Protein AF-0000000074157252 (afdb_homodimer)

Nearest PDB structures (foldseek):
  7ypd-assembly1_B  TM=9.152E-01  e=6.958E-22  Rhodotorula toruloides
  7ypd-assembly1_A  TM=8.974E-01  e=1.531E-19  Rhodotorula toruloides
  3svt-assembly1_B  TM=8.282E-01  e=1.019E-15  Mycobacterium ulcerans Agy99
  4one-assembly1_D  TM=8.015E-01  e=7.950E-16  Brucella melitensis bv. 1 str. 16M
  7btm-assembly3_E  TM=8.062E-01  e=2.384E-13  Streptomyces lusitanus

Structure (mmCIF, N/CA/C/O backbone):
data_AF-0000000074157252-model_v1
#
loop_
_entity.id
_entity.type
_entity.pdbx_description
1 polymer 'Aflatoxin biosynthesis ketoreductase nor-1'
#
loop_
_atom_si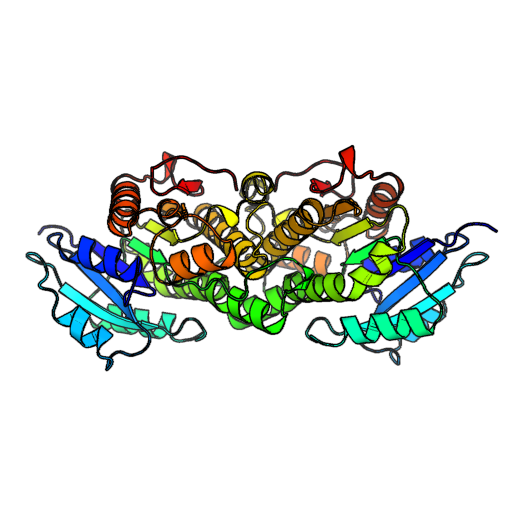te.group_PDB
_atom_site.id
_atom_site.type_symbol
_atom_site.label_atom_id
_atom_site.label_alt_id
_atom_site.label_comp_id
_atom_site.label_asym_id
_atom_site.label_entity_id
_atom_site.label_seq_id
_atom_site.pdbx_PDB_ins_code
_atom_site.Cartn_x
_atom_site.Cartn_y
_atom_site.Cartn_z
_atom_site.occupancy
_atom_site.B_iso_or_equiv
_atom_site.auth_seq_id
_atom_site.auth_comp_id
_atom_site.auth_asym_id
_atom_site.auth_atom_id
_atom_site.pdbx_PDB_model_num
ATOM 1 N N . MET A 1 1 ? 12.281 37.188 20.203 1 45.22 1 MET A N 1
ATOM 2 C CA . MET A 1 1 ? 11.133 37.156 19.297 1 45.22 1 MET A CA 1
ATOM 3 C C . MET A 1 1 ? 10.5 35.781 19.266 1 45.22 1 MET A C 1
ATOM 5 O O . MET A 1 1 ? 11.203 34.781 19.25 1 45.22 1 MET A O 1
ATOM 9 N N . SER A 1 2 ? 9.188 35.562 19.688 1 62.59 2 SER A N 1
ATOM 10 C CA . SER A 1 2 ? 8.602 34.219 19.891 1 62.59 2 SER A CA 1
ATOM 11 C C . SER A 1 2 ? 8.664 33.406 18.609 1 62.59 2 SER A C 1
ATOM 13 O O . SER A 1 2 ? 8.445 33.938 17.516 1 62.59 2 SER A O 1
ATOM 15 N N . SER A 1 3 ? 9.195 32.281 18.578 1 87.69 3 SER A N 1
ATOM 16 C CA . SER A 1 3 ? 9.422 31.422 17.422 1 87.69 3 SER A CA 1
ATOM 17 C C . SER A 1 3 ? 8.102 31.047 16.75 1 87.69 3 SER A C 1
ATOM 19 O O . SER A 1 3 ? 7.09 30.844 17.438 1 87.69 3 SER A O 1
ATOM 21 N N . THR A 1 4 ? 7.848 31.359 15.508 1 95.94 4 THR A N 1
ATOM 22 C CA . THR A 1 4 ? 6.664 31.062 14.703 1 95.94 4 THR A CA 1
ATOM 23 C C . THR A 1 4 ? 6.602 29.578 14.352 1 95.94 4 THR A C 1
ATOM 25 O O . THR A 1 4 ? 7.617 28.984 14 1 95.94 4 THR A O 1
ATOM 28 N N . THR A 1 5 ? 5.438 29.016 14.664 1 98.19 5 THR A N 1
ATOM 29 C CA . THR A 1 5 ? 5.184 27.641 14.258 1 98.19 5 THR A CA 1
ATOM 30 C C . THR A 1 5 ? 4.461 27.594 12.914 1 98.19 5 THR A C 1
ATOM 32 O O . THR A 1 5 ? 3.391 28.188 12.758 1 98.19 5 THR A O 1
ATOM 35 N N . ASN A 1 6 ? 5.062 26.984 11.883 1 98.75 6 ASN A N 1
ATOM 36 C CA . ASN A 1 6 ? 4.465 26.875 10.555 1 98.75 6 ASN A CA 1
ATOM 37 C C . ASN A 1 6 ? 3.867 25.484 10.328 1 98.75 6 ASN A C 1
ATOM 39 O O . ASN A 1 6 ? 4.574 24.469 10.414 1 98.75 6 ASN A O 1
ATOM 43 N N . VAL A 1 7 ? 2.537 25.422 10.023 1 98.88 7 VAL A N 1
ATOM 44 C CA . VAL A 1 7 ? 1.792 24.172 9.859 1 98.88 7 VAL A CA 1
ATOM 45 C C . VAL A 1 7 ? 1.174 24.109 8.469 1 98.88 7 VAL A C 1
ATOM 47 O O . VAL A 1 7 ? 0.438 25.016 8.07 1 98.88 7 VAL A O 1
ATOM 50 N N . LEU A 1 8 ? 1.526 23.078 7.699 1 98.94 8 LEU A N 1
ATOM 51 C CA . LEU A 1 8 ? 0.901 22.828 6.406 1 98.94 8 LEU A CA 1
ATOM 52 C C . LEU A 1 8 ? -0.115 21.703 6.504 1 98.94 8 LEU A C 1
ATOM 54 O O . LEU A 1 8 ? 0.205 20.609 6.996 1 98.94 8 LEU A O 1
ATOM 58 N N . ILE A 1 9 ? -1.329 21.953 6.078 1 98.94 9 ILE A N 1
ATOM 59 C CA . ILE A 1 9 ? -2.428 20.984 6.133 1 98.94 9 ILE A CA 1
ATOM 60 C C . ILE A 1 9 ? -3.021 20.797 4.738 1 98.94 9 ILE A C 1
ATOM 62 O O . ILE A 1 9 ? -3.508 21.766 4.133 1 98.94 9 ILE A O 1
ATOM 66 N N . THR A 1 10 ? -2.971 19.578 4.23 1 98.81 10 THR A N 1
ATOM 67 C CA . THR A 1 10 ? -3.623 19.359 2.945 1 98.81 10 THR A CA 1
ATOM 68 C C . THR A 1 10 ? -5.102 19.047 3.137 1 98.81 10 THR A C 1
ATOM 70 O O . THR A 1 10 ? -5.488 18.438 4.141 1 98.81 10 THR A O 1
ATOM 73 N N . GLY A 1 11 ? -5.895 19.391 2.109 1 98 11 GLY A N 1
ATOM 74 C CA . GLY A 1 11 ? -7.332 19.172 2.217 1 98 11 GLY A CA 1
ATOM 75 C C . GLY A 1 11 ? -7.973 19.984 3.324 1 98 11 GLY A C 1
ATOM 76 O O . GLY A 1 11 ? -8.711 19.438 4.152 1 98 11 GLY A O 1
ATOM 77 N N . ALA A 1 12 ? -7.723 21.25 3.391 1 98.25 12 ALA A N 1
ATOM 78 C CA . ALA A 1 12 ? -8.078 22.094 4.523 1 98.25 12 ALA A CA 1
ATOM 79 C C . ALA A 1 12 ? -9.508 22.625 4.387 1 98.25 12 ALA A C 1
ATOM 81 O O . ALA A 1 12 ? -10.023 23.281 5.289 1 98.25 12 ALA A O 1
ATOM 82 N N . GLY A 1 13 ? -10.188 22.312 3.336 1 97 13 GLY A N 1
ATOM 83 C CA . GLY A 1 13 ? -11.438 22.969 3.006 1 97 13 GLY A CA 1
ATOM 84 C C . GLY A 1 13 ? -12.633 22.391 3.738 1 97 13 GLY A C 1
ATOM 85 O O . GLY A 1 13 ? -13.695 23 3.793 1 97 13 GLY A O 1
ATOM 86 N N . ARG A 1 14 ? -12.516 21.203 4.305 1 95.25 14 ARG A N 1
ATOM 87 C CA . ARG A 1 14 ? -13.641 20.562 4.969 1 95.25 14 ARG A CA 1
ATOM 88 C C . ARG A 1 14 ? -13.164 19.516 5.969 1 95.25 14 ARG A C 1
ATOM 90 O O . ARG A 1 14 ? -11.961 19.25 6.062 1 95.25 14 ARG A O 1
ATOM 97 N N . GLY A 1 15 ? -14.109 19.078 6.766 1 96.69 15 GLY A N 1
ATOM 98 C CA . GLY A 1 15 ? -13.852 17.938 7.629 1 96.69 15 GLY A CA 1
ATOM 99 C C . GLY A 1 15 ? -12.711 18.156 8.602 1 96.69 15 GLY A C 1
ATOM 100 O O . GLY A 1 15 ? -12.648 19.203 9.266 1 96.69 15 GLY A O 1
ATOM 101 N N . LEU A 1 16 ? -11.891 17.109 8.711 1 98.5 16 LEU A N 1
ATOM 102 C CA . LEU A 1 16 ? -10.766 17.156 9.641 1 98.5 16 LEU A CA 1
ATOM 103 C C . LEU A 1 16 ? -9.789 18.266 9.266 1 98.5 16 LEU A C 1
ATOM 105 O O . LEU A 1 16 ? -9.281 18.969 10.133 1 98.5 16 LEU A O 1
ATOM 109 N N . GLY A 1 17 ? -9.547 18.438 7.941 1 98.69 17 GLY A N 1
ATOM 110 C CA . GLY A 1 17 ? -8.633 19.469 7.484 1 98.69 17 GLY A CA 1
ATOM 111 C C . GLY A 1 17 ? -9.016 20.859 7.953 1 98.69 17 GLY A C 1
ATOM 112 O O . GLY A 1 17 ? -8.172 21.609 8.438 1 98.69 17 GLY A O 1
ATOM 113 N N . ARG A 1 18 ? -10.266 21.156 7.773 1 98.31 18 ARG A N 1
ATOM 114 C CA . ARG A 1 18 ? -10.766 22.438 8.242 1 98.31 18 ARG A CA 1
ATOM 115 C C . ARG A 1 18 ? -10.641 22.562 9.758 1 98.31 18 ARG A C 1
ATOM 117 O O . ARG A 1 18 ? -10.32 23.625 10.281 1 98.31 18 ARG A O 1
ATOM 124 N N . GLY A 1 19 ? -10.961 21.453 10.445 1 98.69 19 GLY A N 1
ATOM 125 C CA . GLY A 1 19 ? -10.805 21.422 11.891 1 98.69 19 GLY A CA 1
ATOM 126 C C . GLY A 1 19 ? -9.391 21.703 12.352 1 98.69 19 GLY A C 1
ATOM 127 O O . GLY A 1 19 ? -9.164 22.484 13.266 1 98.69 19 GLY A O 1
ATOM 128 N N . PHE A 1 20 ? -8.383 21.047 11.719 1 98.88 20 PHE A N 1
ATOM 129 C CA . PHE A 1 20 ? -6.984 21.297 12.039 1 98.88 20 PHE A CA 1
ATOM 130 C C . PHE A 1 20 ? -6.613 22.75 11.773 1 98.88 20 PHE A C 1
ATOM 132 O O . PHE A 1 20 ? -5.996 23.406 12.617 1 98.88 20 PHE A O 1
ATOM 139 N N . LEU A 1 21 ? -7.031 23.219 10.578 1 98.88 21 LEU A N 1
ATOM 140 C CA . LEU A 1 21 ? -6.707 24.594 10.188 1 98.88 21 LEU A CA 1
ATOM 141 C C . LEU A 1 21 ? -7.23 25.578 11.211 1 98.88 21 LEU A C 1
ATOM 143 O O . LEU A 1 21 ? -6.48 26.438 11.695 1 98.88 21 LEU A O 1
ATOM 147 N N . THR A 1 22 ? -8.492 25.453 11.602 1 98.69 22 THR A N 1
ATOM 148 C CA . THR A 1 22 ? -9.125 26.359 12.547 1 98.69 22 THR A CA 1
ATOM 149 C C . THR A 1 22 ? -8.438 26.297 13.906 1 98.69 22 THR A C 1
ATOM 151 O O . THR A 1 22 ? -8.227 27.312 14.555 1 98.69 22 THR A O 1
ATOM 154 N N . THR A 1 23 ? -8.117 25.094 14.32 1 98.81 23 THR A N 1
ATOM 155 C CA . THR A 1 23 ? -7.48 24.891 15.617 1 98.81 23 THR A CA 1
ATOM 156 C C . THR A 1 23 ? -6.121 25.578 15.672 1 98.81 23 THR A C 1
ATOM 158 O O . THR A 1 23 ? -5.828 26.312 16.609 1 98.81 23 THR A O 1
ATOM 161 N N . PHE A 1 24 ? -5.297 25.422 14.68 1 98.81 24 PHE A N 1
ATOM 162 C CA . PHE A 1 24 ? -3.955 26 14.688 1 98.81 24 PHE A CA 1
ATOM 163 C C . PHE A 1 24 ? -4.008 27.5 14.469 1 98.81 24 PHE A C 1
ATOM 165 O O . PHE A 1 24 ? -3.178 28.25 15 1 98.81 24 PHE A O 1
ATOM 172 N N . LEU A 1 25 ? -4.988 28 13.695 1 98.69 25 LEU A N 1
ATOM 173 C CA . LEU A 1 25 ? -5.133 29.438 13.469 1 98.69 25 LEU A CA 1
ATOM 174 C C . LEU A 1 25 ? -5.5 30.156 14.766 1 98.69 25 LEU A C 1
ATOM 176 O O . LEU A 1 25 ? -5.262 31.359 14.898 1 98.69 25 LEU A O 1
ATOM 180 N N . ALA A 1 26 ? -6.098 29.422 15.648 1 98.69 26 ALA A N 1
ATOM 181 C CA . ALA A 1 26 ? -6.523 29.984 16.922 1 98.69 26 ALA A CA 1
ATOM 182 C C . ALA A 1 26 ? -5.359 30.047 17.906 1 98.69 26 ALA A C 1
ATOM 184 O O . ALA A 1 26 ? -5.496 30.594 19.016 1 98.69 26 ALA A O 1
ATOM 185 N N . ARG A 1 27 ? -4.203 29.594 17.578 1 98.38 27 ARG A N 1
ATOM 186 C CA . ARG A 1 27 ? -2.996 29.656 18.406 1 98.38 27 ARG A CA 1
ATOM 187 C C . ARG A 1 27 ? -2.133 30.844 18.016 1 98.38 27 ARG A C 1
ATOM 189 O O . ARG A 1 27 ? -2.016 31.172 16.828 1 98.38 27 ARG A O 1
ATOM 196 N N . PRO A 1 28 ? -1.501 31.516 18.969 1 98.38 28 PRO A N 1
ATOM 197 C CA . PRO A 1 28 ? -0.658 32.656 18.625 1 98.38 28 PRO A CA 1
ATOM 198 C C . PRO A 1 28 ? 0.627 32.25 17.906 1 98.38 28 PRO A C 1
ATOM 200 O O . PRO A 1 28 ? 1.129 31.156 18.109 1 98.38 28 PRO A O 1
ATOM 203 N N . ASN A 1 29 ? 1.104 33.062 17.047 1 98.12 29 ASN A N 1
ATOM 204 C CA . ASN A 1 29 ? 2.395 32.938 16.375 1 98.12 29 ASN A CA 1
ATOM 205 C C . ASN A 1 29 ? 2.469 31.672 15.539 1 98.12 29 ASN A C 1
ATOM 207 O O . ASN A 1 29 ? 3.438 30.906 15.641 1 98.12 29 ASN A O 1
ATOM 211 N N . HIS A 1 30 ? 1.359 31.484 14.789 1 98.69 30 HIS A N 1
ATOM 212 C CA . HIS A 1 30 ? 1.305 30.391 13.828 1 98.69 30 HIS A CA 1
ATOM 213 C C . HIS A 1 30 ? 1.091 30.906 12.406 1 98.69 30 HIS A C 1
ATOM 215 O O . HIS A 1 30 ? 0.305 31.828 12.195 1 98.69 30 HIS A O 1
ATOM 221 N N . ILE A 1 31 ? 1.882 30.359 11.477 1 98.75 31 ILE A N 1
ATOM 222 C CA . ILE A 1 31 ? 1.486 30.438 10.07 1 98.75 31 ILE A CA 1
ATOM 223 C C . ILE A 1 31 ? 0.831 29.125 9.656 1 98.75 31 ILE A C 1
ATOM 225 O O . ILE A 1 31 ? 1.479 28.078 9.648 1 98.75 31 ILE A O 1
ATOM 229 N N . VAL A 1 32 ? -0.466 29.219 9.352 1 98.88 32 VAL A N 1
ATOM 230 C CA . VAL A 1 32 ? -1.224 28.031 8.969 1 98.88 32 VAL A CA 1
ATOM 231 C C . VAL A 1 32 ? -1.44 28.016 7.457 1 98.88 32 VAL A C 1
ATOM 233 O O . VAL A 1 32 ? -2.061 28.938 6.906 1 98.88 32 VAL A O 1
ATOM 236 N N . ILE A 1 33 ? -0.86 27.047 6.844 1 98.94 33 ILE A N 1
ATOM 237 C CA . ILE A 1 33 ? -0.963 26.875 5.398 1 98.94 33 ILE A CA 1
ATOM 238 C C . ILE A 1 33 ? -1.967 25.781 5.07 1 98.94 33 ILE A C 1
ATOM 240 O O . ILE A 1 33 ? -1.782 24.625 5.465 1 98.94 33 ILE A O 1
ATOM 244 N N . GLY A 1 34 ? -3.049 26.141 4.422 1 98.81 34 GLY A N 1
ATOM 245 C CA . GLY A 1 34 ? -4.051 25.172 3.996 1 98.81 34 GLY A CA 1
ATOM 246 C C . GLY A 1 34 ? -4.105 25 2.49 1 98.81 34 GLY A C 1
ATOM 247 O O . GLY A 1 34 ? -4.145 25.969 1.746 1 98.81 34 GLY A O 1
ATOM 248 N N . SER A 1 35 ? -4.051 23.766 2.084 1 98.62 35 SER A N 1
ATOM 249 C CA . SER A 1 35 ? -4.246 23.547 0.656 1 98.62 35 SER A CA 1
ATOM 250 C C . SER A 1 35 ? -5.711 23.266 0.335 1 98.62 35 SER A C 1
ATOM 252 O O . SER A 1 35 ? -6.406 22.609 1.109 1 98.62 35 SER A O 1
ATOM 254 N N . ILE A 1 36 ? -6.172 23.797 -0.711 1 97.12 36 ILE A N 1
ATOM 255 C CA . ILE A 1 36 ? -7.496 23.531 -1.27 1 97.12 36 ILE A CA 1
ATOM 256 C C . ILE A 1 36 ? -7.398 23.406 -2.789 1 97.12 36 ILE A C 1
ATOM 258 O O . ILE A 1 36 ? -6.367 23.734 -3.379 1 97.12 36 ILE A O 1
ATOM 262 N N . ARG A 1 37 ? -8.398 22.953 -3.502 1 94.5 37 ARG A N 1
ATOM 263 C CA . ARG A 1 37 ? -8.367 22.672 -4.934 1 94.5 37 ARG A CA 1
ATOM 264 C C . ARG A 1 37 ? -8.562 23.938 -5.75 1 94.5 37 ARG A C 1
ATOM 266 O O . ARG A 1 37 ? -8.047 24.062 -6.867 1 94.5 37 ARG A O 1
ATOM 273 N N . ASP A 1 38 ? -9.312 24.812 -5.152 1 95.88 38 ASP A N 1
ATOM 274 C CA . ASP A 1 38 ? -9.688 26.031 -5.875 1 95.88 38 ASP A CA 1
ATOM 275 C C . ASP A 1 38 ? -9.625 27.25 -4.965 1 95.88 38 ASP A C 1
ATOM 277 O O . ASP A 1 38 ? -10.492 27.453 -4.109 1 95.88 38 ASP A O 1
ATOM 281 N N . LEU A 1 39 ? -8.711 28.141 -5.227 1 97 39 LEU A N 1
ATOM 282 C CA . LEU A 1 39 ? -8.438 29.281 -4.371 1 97 39 LEU A CA 1
ATOM 283 C C . LEU A 1 39 ? -9.516 30.359 -4.535 1 97 39 LEU A C 1
ATOM 285 O O . LEU A 1 39 ? -9.609 31.281 -3.725 1 97 39 LEU A O 1
ATOM 289 N N . ASP A 1 40 ? -10.312 30.219 -5.582 1 97.12 40 ASP A N 1
ATOM 290 C CA . ASP A 1 40 ? -11.359 31.203 -5.832 1 97.12 40 ASP A CA 1
ATOM 291 C C . ASP A 1 40 ? -12.727 30.688 -5.387 1 97.12 40 ASP A C 1
ATOM 293 O O . ASP A 1 40 ? -13.75 31.328 -5.652 1 97.12 40 ASP A O 1
ATOM 297 N N . SER A 1 41 ? -12.75 29.609 -4.73 1 97.31 41 SER A N 1
ATOM 298 C CA . SER A 1 41 ? -13.992 28.969 -4.312 1 97.31 41 SER A CA 1
ATOM 299 C C . SER A 1 41 ? -14.594 29.672 -3.1 1 97.31 41 SER A C 1
ATOM 301 O O . SER A 1 41 ? -13.922 30.469 -2.438 1 97.31 41 SER A O 1
ATOM 303 N N . THR A 1 42 ? -15.867 29.344 -2.83 1 97.75 42 THR A N 1
ATOM 304 C CA . THR A 1 42 ? -16.531 29.812 -1.618 1 97.75 42 THR A CA 1
ATOM 305 C C . THR A 1 42 ? -15.836 29.266 -0.374 1 97.75 42 THR A C 1
ATOM 307 O O . THR A 1 42 ? -15.742 29.953 0.642 1 97.75 42 THR A O 1
ATOM 310 N N . THR A 1 43 ? -15.359 28.078 -0.493 1 97.44 43 THR A N 1
ATOM 311 C CA . THR A 1 43 ? -14.609 27.469 0.603 1 97.44 43 THR A CA 1
ATOM 312 C C . THR A 1 43 ? -13.383 28.312 0.948 1 97.44 43 THR A C 1
ATOM 314 O O . THR A 1 43 ? -13.086 28.531 2.123 1 97.44 43 THR A O 1
ATOM 317 N N . ALA A 1 44 ? -12.664 28.688 -0.086 1 97.94 44 ALA A N 1
ATOM 318 C CA . ALA A 1 44 ? -11.492 29.531 0.133 1 97.94 44 ALA A CA 1
ATOM 319 C C . ALA A 1 44 ? -11.867 30.828 0.83 1 97.94 44 ALA A C 1
ATOM 321 O O . ALA A 1 44 ? -11.18 31.266 1.757 1 97.94 44 ALA A O 1
ATOM 322 N N . GLN A 1 45 ? -12.922 31.438 0.409 1 98 45 GLN A N 1
ATOM 323 C CA . GLN A 1 45 ? -13.391 32.688 1.009 1 98 45 GLN A CA 1
ATOM 324 C C . GLN A 1 45 ? -13.766 32.469 2.475 1 98 45 GLN A C 1
ATOM 326 O O . GLN A 1 45 ? -13.43 33.281 3.326 1 98 45 GLN A O 1
ATOM 331 N N . ASP A 1 46 ? -14.453 31.391 2.723 1 98.06 46 ASP A N 1
ATOM 332 C CA . ASP A 1 46 ? -14.852 31.062 4.086 1 98.06 46 ASP A CA 1
ATOM 333 C C . ASP A 1 46 ? -13.633 30.906 4.988 1 98.06 46 ASP A C 1
ATOM 335 O O . ASP A 1 46 ? -13.641 31.328 6.145 1 98.06 46 ASP A O 1
ATOM 339 N N . LEU A 1 47 ? -12.648 30.266 4.496 1 98.5 47 LEU A N 1
ATOM 340 C CA . LEU A 1 47 ? -11.438 30.062 5.281 1 98.5 47 LEU A CA 1
ATOM 341 C C . LEU A 1 47 ? -10.742 31.391 5.555 1 98.5 47 LEU A C 1
ATOM 343 O O . LEU A 1 47 ? -10.266 31.641 6.664 1 98.5 47 LEU A O 1
ATOM 347 N N . ARG A 1 48 ? -10.68 32.25 4.586 1 98.06 48 ARG A N 1
ATOM 348 C CA . ARG A 1 48 ? -10.016 33.531 4.723 1 98.06 48 ARG A CA 1
ATOM 349 C C . ARG A 1 48 ? -10.758 34.438 5.719 1 98.06 48 ARG A C 1
ATOM 351 O O . ARG A 1 48 ? -10.195 35.406 6.234 1 98.06 48 ARG A O 1
ATOM 358 N N . ALA A 1 49 ? -11.969 34.125 5.934 1 98.12 49 ALA A N 1
ATOM 359 C CA . ALA A 1 49 ? -12.797 34.906 6.828 1 98.12 49 ALA A CA 1
ATOM 360 C C . ALA A 1 49 ? -12.531 34.562 8.289 1 98.12 49 ALA A C 1
ATOM 362 O O . ALA A 1 49 ? -12.953 35.281 9.195 1 98.12 49 ALA A O 1
ATOM 363 N N . ILE A 1 50 ? -11.859 33.469 8.547 1 98 50 ILE A N 1
ATOM 364 C CA . ILE A 1 50 ? -11.523 33.062 9.914 1 98 50 ILE A CA 1
ATOM 365 C C . ILE A 1 50 ? -10.508 34.031 10.5 1 98 50 ILE A C 1
ATOM 367 O O . ILE A 1 50 ? -9.484 34.312 9.875 1 98 50 ILE A O 1
ATOM 371 N N . THR A 1 51 ? -10.719 34.625 11.688 1 97.94 51 THR A N 1
ATOM 372 C CA . THR A 1 51 ? -9.805 35.562 12.336 1 97.94 51 THR A CA 1
ATOM 373 C C . THR A 1 51 ? -8.68 34.812 13.047 1 97.94 51 THR A C 1
ATOM 375 O O . THR A 1 51 ? -8.93 34.031 13.977 1 97.94 51 THR A O 1
ATOM 378 N N . PRO A 1 52 ? -7.52 35 12.641 1 98.38 52 PRO A N 1
ATOM 379 C CA . PRO A 1 52 ? -6.395 34.344 13.305 1 98.38 52 PRO A CA 1
ATOM 380 C C . PRO A 1 52 ? -6.086 34.938 14.68 1 98.38 52 PRO A C 1
ATOM 382 O O . PRO A 1 52 ? -6.449 36.062 14.961 1 98.38 52 PRO A O 1
ATOM 385 N N . ALA A 1 53 ? -5.449 34.156 15.539 1 98.5 53 ALA A N 1
ATOM 386 C CA . ALA A 1 53 ? -4.938 34.656 16.812 1 98.5 53 ALA A CA 1
ATOM 387 C C . ALA A 1 53 ? -3.787 35.625 16.594 1 98.5 53 ALA A C 1
ATOM 389 O O . ALA A 1 53 ? -3.32 35.812 15.477 1 98.5 53 ALA A O 1
ATOM 390 N N . SER A 1 54 ? -3.33 36.219 17.688 1 98 54 SER A N 1
ATOM 391 C CA . SER A 1 54 ? -2.273 37.219 17.625 1 98 54 SER A CA 1
ATOM 392 C C . SER A 1 54 ? -1 36.656 17.016 1 98 54 SER A C 1
ATOM 394 O O . SER A 1 54 ? -0.538 35.594 17.422 1 98 54 SER A O 1
ATOM 396 N N . GLY A 1 55 ? -0.491 37.312 16.016 1 97.56 55 GLY A N 1
ATOM 397 C CA . GLY A 1 55 ? 0.765 36.906 15.398 1 97.56 55 GLY A CA 1
ATOM 398 C C . GLY A 1 55 ? 0.608 35.75 14.398 1 97.56 55 GLY A C 1
ATOM 399 O O . GLY A 1 55 ? 1.59 35.312 13.805 1 97.56 55 GLY A O 1
ATOM 400 N N . SER A 1 56 ? -0.695 35.375 14.25 1 98.44 56 SER A N 1
ATOM 401 C CA . SER A 1 56 ? -0.935 34.25 13.344 1 98.44 56 SER A CA 1
ATOM 402 C C . SER A 1 56 ? -1.528 34.719 12.023 1 98.44 56 SER A C 1
ATOM 404 O O . SER A 1 56 ? -2.078 35.812 11.945 1 98.44 56 SER A O 1
ATOM 406 N N . ARG A 1 57 ? -1.361 33.875 10.961 1 97.94 57 ARG A N 1
ATOM 407 C CA . ARG A 1 57 ? -1.979 34.219 9.68 1 97.94 57 ARG A CA 1
ATOM 408 C C . ARG A 1 57 ? -2.232 32.938 8.859 1 97.94 57 ARG A C 1
ATOM 410 O O . ARG A 1 57 ? -1.636 31.906 9.125 1 97.94 57 ARG A O 1
ATOM 417 N N . LEU A 1 58 ? -3.092 33.125 7.902 1 98.75 58 LEU A N 1
ATOM 418 C CA . LEU A 1 58 ? -3.496 32.062 7 1 98.75 58 LEU A CA 1
ATOM 419 C C . LEU A 1 58 ? -2.881 32.25 5.617 1 98.75 58 LEU A C 1
ATOM 421 O O . LEU A 1 58 ? -2.871 33.375 5.086 1 98.75 58 LEU A O 1
ATOM 425 N N . ILE A 1 59 ? -2.256 31.234 5.09 1 98.75 59 ILE A N 1
ATOM 426 C CA . ILE A 1 59 ? -1.869 31.156 3.686 1 98.75 59 ILE A CA 1
ATOM 427 C C . ILE A 1 59 ? -2.615 30.016 3.01 1 98.75 59 ILE A C 1
ATOM 429 O O . ILE A 1 59 ? -2.613 28.875 3.506 1 98.75 59 ILE A O 1
ATOM 433 N N . LEU A 1 60 ? -3.328 30.297 1.938 1 98.69 60 LEU A N 1
ATOM 434 C CA . LEU A 1 60 ? -3.961 29.234 1.159 1 98.69 60 LEU A CA 1
ATOM 435 C C . LEU A 1 60 ? -3.164 28.953 -0.106 1 98.69 60 LEU A C 1
ATOM 437 O O . LEU A 1 60 ? -2.697 29.875 -0.779 1 98.69 60 LEU A O 1
ATOM 441 N N . VAL A 1 61 ? -2.939 27.703 -0.376 1 98.69 61 VAL A N 1
ATOM 442 C CA . VAL A 1 61 ? -2.248 27.281 -1.588 1 98.69 61 VAL A CA 1
ATOM 443 C C . VAL A 1 61 ? -3.094 26.25 -2.328 1 98.69 61 VAL A C 1
ATOM 445 O O . VAL A 1 61 ? -3.982 25.625 -1.741 1 98.69 61 VAL A O 1
ATOM 448 N N . LYS A 1 62 ? -2.793 26.109 -3.58 1 98.38 62 LYS A N 1
ATOM 449 C CA . LYS A 1 62 ? -3.51 25.141 -4.398 1 98.38 62 LYS A CA 1
ATOM 450 C C . LYS A 1 62 ? -2.723 23.844 -4.52 1 98.38 62 LYS A C 1
ATOM 452 O O . LYS A 1 62 ? -1.579 23.844 -4.98 1 98.38 62 LYS A O 1
ATOM 457 N N . ILE A 1 63 ? -3.334 22.75 -4.094 1 97.94 63 ILE A N 1
ATOM 458 C CA . ILE A 1 63 ? -2.816 21.406 -4.352 1 97.94 63 ILE A CA 1
ATOM 459 C C . ILE A 1 63 ? -3.957 20.484 -4.781 1 97.94 63 ILE A C 1
ATOM 461 O O . ILE A 1 63 ? -4.883 20.234 -4.008 1 97.94 63 ILE A O 1
ATOM 465 N N . GLU A 1 64 ? -3.881 20.094 -5.992 1 96.5 64 GLU A N 1
ATOM 466 C CA . GLU A 1 64 ? -4.699 18.984 -6.465 1 96.5 64 GLU A CA 1
ATOM 467 C C . GLU A 1 64 ? -3.977 17.656 -6.293 1 96.5 64 GLU A C 1
ATOM 469 O O . GLU A 1 64 ? -2.871 17.469 -6.809 1 96.5 64 GLU A O 1
ATOM 474 N N . ALA A 1 65 ? -4.586 16.75 -5.582 1 93.44 65 ALA A N 1
ATOM 475 C CA . ALA A 1 65 ? -3.926 15.523 -5.156 1 93.44 65 ALA A CA 1
ATOM 476 C C . ALA A 1 65 ? -3.398 14.734 -6.352 1 93.44 65 ALA A C 1
ATOM 478 O O . ALA A 1 65 ? -2.393 14.031 -6.246 1 93.44 65 ALA A O 1
ATOM 479 N N . THR A 1 66 ? -4.031 14.844 -7.512 1 93.44 66 THR A N 1
ATOM 480 C CA . THR A 1 66 ? -3.645 14.055 -8.672 1 93.44 66 THR A CA 1
ATOM 481 C C . THR A 1 66 ? -2.547 14.766 -9.469 1 93.44 66 THR A C 1
ATOM 483 O O . THR A 1 66 ? -2.047 14.227 -10.461 1 93.44 66 THR A O 1
ATOM 486 N N . SER A 1 67 ? -2.223 15.945 -9.016 1 94.56 67 SER A N 1
ATOM 487 C CA . SER A 1 67 ? -1.183 16.703 -9.703 1 94.56 67 SER A CA 1
ATOM 488 C C . SER A 1 67 ? 0.205 16.328 -9.195 1 94.56 67 SER A C 1
ATOM 490 O O . SER A 1 67 ? 0.461 16.359 -7.988 1 94.56 67 SER A O 1
ATOM 492 N N . THR A 1 68 ? 1.103 16.062 -10.117 1 89.25 68 THR A N 1
ATOM 493 C CA . THR A 1 68 ? 2.465 15.711 -9.727 1 89.25 68 THR A CA 1
ATOM 494 C C . THR A 1 68 ? 3.312 16.969 -9.547 1 89.25 68 THR A C 1
ATOM 496 O O . THR A 1 68 ? 4.41 16.906 -8.984 1 89.25 68 THR A O 1
ATOM 499 N N . THR A 1 69 ? 2.803 18.125 -9.859 1 93.62 69 THR A N 1
ATOM 500 C CA . THR A 1 69 ? 3.611 19.328 -9.82 1 93.62 69 THR A CA 1
ATOM 501 C C . THR A 1 69 ? 3.1 20.297 -8.75 1 93.62 69 THR A C 1
ATOM 503 O O . THR A 1 69 ? 3.855 21.125 -8.242 1 93.62 69 THR A O 1
ATOM 506 N N . ASP A 1 70 ? 1.843 20.125 -8.336 1 97.5 70 ASP A N 1
ATOM 507 C CA . ASP A 1 70 ? 1.222 21.078 -7.434 1 97.5 70 ASP A CA 1
ATOM 508 C C . ASP A 1 70 ? 1.994 21.172 -6.117 1 97.5 70 ASP A C 1
ATOM 510 O O . ASP A 1 70 ? 2.182 22.266 -5.578 1 97.5 70 ASP A O 1
ATOM 514 N N . PRO A 1 71 ? 2.48 20.078 -5.574 1 97.19 71 PRO A N 1
ATOM 515 C CA . PRO A 1 71 ? 3.18 20.172 -4.293 1 97.19 71 PRO A CA 1
ATOM 516 C C . PRO A 1 71 ? 4.422 21.062 -4.363 1 97.19 71 PRO A C 1
ATOM 518 O O . PRO A 1 71 ? 4.617 21.938 -3.51 1 97.19 71 PRO A O 1
ATOM 521 N N . ALA A 1 72 ? 5.18 20.891 -5.371 1 96.5 72 ALA A N 1
ATOM 522 C CA . ALA A 1 72 ? 6.375 21.703 -5.531 1 96.5 72 ALA A CA 1
ATOM 523 C C . ALA A 1 72 ? 6.008 23.172 -5.746 1 96.5 72 ALA A C 1
ATOM 525 O O . ALA A 1 72 ? 6.645 24.062 -5.188 1 96.5 72 ALA A O 1
ATOM 526 N N . ASP A 1 73 ? 4.996 23.422 -6.555 1 97.94 73 ASP A N 1
ATOM 527 C CA . ASP A 1 73 ? 4.531 24.781 -6.793 1 97.94 73 ASP A CA 1
ATOM 528 C C . ASP A 1 73 ? 4.035 25.422 -5.5 1 97.94 73 ASP A C 1
ATOM 530 O O . ASP A 1 73 ? 4.316 26.594 -5.238 1 97.94 73 ASP A O 1
ATOM 534 N N . ALA A 1 74 ? 3.295 24.625 -4.73 1 98.38 74 ALA A N 1
ATOM 535 C CA . ALA A 1 74 ? 2.777 25.125 -3.461 1 98.38 74 ALA A CA 1
ATOM 536 C C . ALA A 1 74 ? 3.914 25.516 -2.52 1 98.38 74 ALA A C 1
ATOM 538 O O . ALA A 1 74 ? 3.859 26.562 -1.863 1 98.38 74 ALA A O 1
ATOM 539 N N . ILE A 1 75 ? 4.973 24.703 -2.482 1 98.06 75 ILE A N 1
ATOM 540 C CA . ILE A 1 75 ? 6.109 24.969 -1.604 1 98.06 75 ILE A CA 1
ATOM 541 C C . ILE A 1 75 ? 6.82 26.234 -2.055 1 98.06 75 ILE A C 1
ATOM 543 O O . ILE A 1 75 ? 7.207 27.062 -1.227 1 98.06 75 ILE A O 1
ATOM 547 N N . ARG A 1 76 ? 6.922 26.469 -3.291 1 97.56 76 ARG A N 1
ATOM 548 C CA . ARG A 1 76 ? 7.523 27.703 -3.801 1 97.56 76 ARG A CA 1
ATOM 549 C C . ARG A 1 76 ? 6.707 28.922 -3.391 1 97.56 76 ARG A C 1
ATOM 551 O O . ARG A 1 76 ? 7.266 29.953 -3.002 1 97.56 76 ARG A O 1
ATOM 558 N N . GLN A 1 77 ? 5.426 28.734 -3.539 1 97.94 77 GLN A N 1
ATOM 559 C CA . GLN A 1 77 ? 4.535 29.828 -3.137 1 97.94 77 GLN A CA 1
ATOM 560 C C . GLN A 1 77 ? 4.676 30.125 -1.647 1 97.94 77 GLN A C 1
ATOM 562 O O . GLN A 1 77 ? 4.715 31.281 -1.246 1 97.94 77 GLN A O 1
ATOM 567 N N . ILE A 1 78 ? 4.707 29.094 -0.828 1 98 78 ILE A N 1
ATOM 568 C CA . ILE A 1 78 ? 4.863 29.203 0.618 1 98 78 ILE A CA 1
ATOM 569 C C . ILE A 1 78 ? 6.16 29.953 0.938 1 98 78 ILE A C 1
ATOM 571 O O . ILE A 1 78 ? 6.176 30.844 1.78 1 98 78 ILE A O 1
ATOM 575 N N . GLU A 1 79 ? 7.199 29.594 0.232 1 97.94 79 GLU A N 1
ATOM 576 C CA . GLU A 1 79 ? 8.484 30.25 0.422 1 97.94 79 GLU A CA 1
ATOM 577 C C . GLU A 1 79 ? 8.414 31.719 0.004 1 97.94 79 GLU A C 1
ATOM 579 O O . GLU A 1 79 ? 8.969 32.594 0.677 1 97.94 79 GLU A O 1
ATOM 584 N N . ALA A 1 80 ? 7.742 31.969 -1.079 1 97.88 80 ALA A N 1
ATOM 585 C CA . ALA A 1 80 ? 7.605 33.344 -1.58 1 97.88 80 ALA A CA 1
ATOM 586 C C . ALA A 1 80 ? 6.84 34.219 -0.59 1 97.88 80 ALA A C 1
ATOM 588 O O . ALA A 1 80 ? 7.027 35.438 -0.554 1 97.88 80 ALA A O 1
ATOM 589 N N . GLU A 1 81 ? 6.039 33.562 0.206 1 97.5 81 GLU A N 1
ATOM 590 C CA . GLU A 1 81 ? 5.254 34.281 1.208 1 97.5 81 GLU A CA 1
ATOM 591 C C . GLU A 1 81 ? 6.047 34.469 2.496 1 97.5 81 GLU A C 1
ATOM 593 O O . GLU A 1 81 ? 5.504 34.938 3.5 1 97.5 81 GLU A O 1
ATOM 598 N N . GLY A 1 82 ? 7.289 34.031 2.506 1 96.81 82 GLY A N 1
ATOM 599 C CA . GLY A 1 82 ? 8.188 34.344 3.607 1 96.81 82 GLY A CA 1
ATOM 600 C C . GLY A 1 82 ? 8.312 33.188 4.605 1 96.81 82 GLY A C 1
ATOM 601 O O . GLY A 1 82 ? 8.891 33.375 5.68 1 96.81 82 GLY A O 1
ATOM 602 N N . VAL A 1 83 ? 7.691 32.094 4.305 1 97.69 83 VAL A N 1
ATOM 603 C CA . VAL A 1 83 ? 7.809 30.938 5.176 1 97.69 83 VAL A CA 1
ATOM 604 C C . VAL A 1 83 ? 9.141 30.234 4.918 1 97.69 83 VAL A C 1
ATOM 606 O O . VAL A 1 83 ? 9.414 29.812 3.791 1 97.69 83 VAL A O 1
ATOM 609 N N . SER A 1 84 ? 9.961 30.031 5.895 1 96.12 84 SER A N 1
ATOM 610 C CA . SER A 1 84 ? 11.312 29.531 5.684 1 96.12 84 SER A CA 1
ATOM 611 C C . SER A 1 84 ? 11.477 28.125 6.242 1 96.12 84 SER A C 1
ATOM 613 O O . SER A 1 84 ? 12.492 27.469 6.016 1 96.12 84 SER A O 1
ATOM 615 N N . LYS A 1 85 ? 10.516 27.703 7.031 1 98.19 85 LYS A N 1
ATOM 616 C CA . LYS A 1 85 ? 10.531 26.359 7.598 1 98.19 85 LYS A CA 1
ATOM 617 C C . LYS A 1 85 ? 9.117 25.812 7.738 1 98.19 85 LYS A C 1
ATOM 619 O O . LYS A 1 85 ? 8.148 26.578 7.754 1 98.19 85 LYS A O 1
ATOM 624 N N . LEU A 1 86 ? 9.031 24.562 7.754 1 98.56 86 LEU A N 1
ATOM 625 C CA . LEU A 1 86 ? 7.809 23.859 8.141 1 98.56 86 LEU A CA 1
ATOM 626 C C . LEU A 1 86 ? 8.031 23.047 9.406 1 98.56 86 LEU A C 1
ATOM 628 O O . LEU A 1 86 ? 8.914 22.188 9.453 1 98.56 86 LEU A O 1
ATOM 632 N N . ASP A 1 87 ? 7.207 23.344 10.391 1 98.75 87 ASP A N 1
ATOM 633 C CA . ASP A 1 87 ? 7.32 22.656 11.672 1 98.75 87 ASP A CA 1
ATOM 634 C C . ASP A 1 87 ? 6.422 21.422 11.719 1 98.75 87 ASP A C 1
ATOM 636 O O . ASP A 1 87 ? 6.762 20.422 12.359 1 98.75 87 ASP A O 1
ATOM 640 N N . VAL A 1 88 ? 5.281 21.5 11.109 1 98.88 88 VAL A N 1
ATOM 641 C CA . VAL A 1 88 ? 4.312 20.406 11.07 1 98.88 88 VAL A CA 1
ATOM 642 C C . VAL A 1 88 ? 3.689 20.312 9.68 1 98.88 88 VAL A C 1
ATOM 644 O O . VAL A 1 88 ? 3.277 21.328 9.117 1 98.88 88 VAL A O 1
ATOM 647 N N . VAL A 1 89 ? 3.707 19.172 9.117 1 98.88 89 VAL A N 1
ATOM 648 C CA . VAL A 1 89 ? 2.92 18.875 7.922 1 98.88 89 VAL A CA 1
ATOM 649 C C . VAL A 1 89 ? 1.909 17.766 8.227 1 98.88 89 VAL A C 1
ATOM 651 O O . VAL A 1 89 ? 2.281 16.688 8.688 1 98.88 89 VAL A O 1
ATOM 654 N N . ILE A 1 90 ? 0.665 18.078 8.062 1 98.94 90 ILE A N 1
ATOM 655 C CA . ILE A 1 90 ? -0.42 17.109 8.188 1 98.94 90 ILE A CA 1
ATOM 656 C C . ILE A 1 90 ? -0.926 16.719 6.805 1 98.94 90 ILE A C 1
ATOM 658 O O . ILE A 1 90 ? -1.651 17.484 6.16 1 98.94 90 ILE A O 1
ATOM 662 N N . ALA A 1 91 ? -0.47 15.594 6.355 1 98.81 91 ALA A N 1
ATOM 663 C CA . ALA A 1 91 ? -1.019 15.008 5.137 1 98.81 91 ALA A CA 1
ATOM 664 C C . ALA A 1 91 ? -2.404 14.414 5.387 1 98.81 91 ALA A C 1
ATOM 666 O O . ALA A 1 91 ? -2.533 13.242 5.742 1 98.81 91 ALA A O 1
ATOM 667 N N . ASN A 1 92 ? -3.402 15.211 5.113 1 98.62 92 ASN A N 1
ATOM 668 C CA . ASN A 1 92 ? -4.762 14.906 5.547 1 98.62 92 ASN A CA 1
ATOM 669 C C . ASN A 1 92 ? -5.652 14.516 4.367 1 98.62 92 ASN A C 1
ATOM 671 O O . ASN A 1 92 ? -6.582 13.719 4.523 1 98.62 92 ASN A O 1
ATOM 675 N N . SER A 1 93 ? -5.336 15.062 3.193 1 97.5 93 SER A N 1
ATOM 676 C CA . SER A 1 93 ? -6.16 14.773 2.023 1 97.5 93 SER A CA 1
ATOM 677 C C . SER A 1 93 ? -6.223 13.273 1.753 1 97.5 93 SER A C 1
ATOM 679 O O . SER A 1 93 ? -5.215 12.57 1.872 1 97.5 93 SER A O 1
ATOM 681 N N . GLY A 1 94 ? -7.367 12.781 1.479 1 97.44 94 GLY A N 1
ATOM 682 C CA . GLY A 1 94 ? -7.57 11.383 1.151 1 97.44 94 GLY A CA 1
ATOM 683 C C . GLY A 1 94 ? -8.977 11.078 0.666 1 97.44 94 GLY A C 1
ATOM 684 O O . GLY A 1 94 ? -9.867 11.922 0.772 1 97.44 94 GLY A O 1
ATOM 685 N N . ILE A 1 95 ? -9.133 9.906 0.083 1 97.38 95 ILE A N 1
ATOM 686 C CA . ILE A 1 95 ? -10.445 9.469 -0.387 1 97.38 95 ILE A CA 1
ATOM 687 C C . ILE A 1 95 ? -10.633 7.988 -0.069 1 97.38 95 ILE A C 1
ATOM 689 O O . ILE A 1 95 ? -9.664 7.254 0.106 1 97.38 95 ILE A O 1
ATOM 693 N N . THR A 1 96 ? -11.859 7.574 0.017 1 96.12 96 THR A N 1
ATOM 694 C CA . THR A 1 96 ? -12.156 6.184 0.352 1 96.12 96 THR A CA 1
ATOM 695 C C . THR A 1 96 ? -12.289 5.34 -0.911 1 96.12 96 THR A C 1
ATOM 697 O O . THR A 1 96 ? -12.008 4.141 -0.892 1 96.12 96 THR A O 1
ATOM 700 N N . GLY A 1 97 ? -12.766 6.008 -2.021 1 94.38 97 GLY A N 1
ATOM 701 C CA . GLY A 1 97 ? -13.133 5.223 -3.188 1 94.38 97 GLY A CA 1
ATOM 702 C C . GLY A 1 97 ? -14.336 4.332 -2.953 1 94.38 97 GLY A C 1
ATOM 703 O O . GLY A 1 97 ? -15.133 4.582 -2.047 1 94.38 97 GLY A O 1
ATOM 704 N N . THR A 1 98 ? -14.477 3.389 -3.848 1 90.31 98 THR A N 1
ATOM 705 C CA . THR A 1 98 ? -15.602 2.459 -3.75 1 90.31 98 THR A CA 1
ATOM 706 C C . THR A 1 98 ? -15.453 1.567 -2.52 1 90.31 98 THR A C 1
ATOM 708 O O . THR A 1 98 ? -14.367 1.048 -2.246 1 90.31 98 THR A O 1
ATOM 711 N N . GLN A 1 99 ? -16.516 1.486 -1.8 1 90.38 99 GLN A N 1
ATOM 712 C CA . GLN A 1 99 ? -16.547 0.625 -0.624 1 90.38 99 GLN A CA 1
ATOM 713 C C . GLN A 1 99 ? -17.141 -0.744 -0.962 1 90.38 99 GLN A C 1
ATOM 715 O O . GLN A 1 99 ? -17.875 -0.884 -1.938 1 90.38 99 GLN A O 1
ATOM 720 N N . GLY A 1 100 ? -16.75 -1.739 -0.166 1 89.56 100 GLY A N 1
ATOM 721 C CA . GLY A 1 100 ? -17.266 -3.08 -0.407 1 89.56 100 GLY A CA 1
ATOM 722 C C . GLY A 1 100 ? -16.172 -4.141 -0.405 1 89.56 100 GLY A C 1
ATOM 723 O O . GLY A 1 100 ? -15.016 -3.848 -0.101 1 89.56 100 GLY A O 1
ATOM 724 N N . GLY A 1 101 ? -16.656 -5.391 -0.75 1 85.69 101 GLY A N 1
ATOM 725 C CA . GLY A 1 101 ? -15.75 -6.531 -0.729 1 85.69 101 GLY A CA 1
ATOM 726 C C . GLY A 1 101 ? -14.844 -6.598 -1.944 1 85.69 101 GLY A C 1
ATOM 727 O O . GLY A 1 101 ? -14.844 -5.688 -2.775 1 85.69 101 GLY A O 1
ATOM 728 N N . LEU A 1 102 ? -13.977 -7.598 -1.999 1 88 102 LEU A N 1
ATOM 729 C CA . LEU A 1 102 ? -12.977 -7.805 -3.043 1 88 102 LEU A CA 1
ATOM 730 C C . LEU A 1 102 ? -13.633 -7.867 -4.418 1 88 102 LEU A C 1
ATOM 732 O O . LEU A 1 102 ? -13.07 -7.383 -5.402 1 88 102 LEU A O 1
ATOM 736 N N . GLU A 1 103 ? -14.797 -8.352 -4.52 1 84.81 103 GLU A N 1
ATOM 737 C CA . GLU A 1 103 ? -15.492 -8.586 -5.785 1 84.81 103 GLU A CA 1
ATOM 738 C C . GLU A 1 103 ? -16 -7.277 -6.387 1 84.81 103 GLU A C 1
ATOM 740 O O . GLU A 1 103 ? -16.328 -7.219 -7.57 1 84.81 103 GLU A O 1
ATOM 745 N N . THR A 1 104 ? -15.961 -6.246 -5.613 1 88.25 104 THR A N 1
ATOM 746 C CA . THR A 1 104 ? -16.547 -4.992 -6.086 1 88.25 104 THR A CA 1
ATOM 747 C C . THR A 1 104 ? -15.445 -3.988 -6.438 1 88.25 104 THR A C 1
ATOM 749 O O . THR A 1 104 ? -15.742 -2.855 -6.824 1 88.25 104 THR A O 1
ATOM 752 N N . VAL A 1 105 ? -14.25 -4.461 -6.367 1 94.06 105 VAL A N 1
ATOM 753 C CA . VAL A 1 105 ? -13.156 -3.518 -6.602 1 94.06 105 VAL A CA 1
ATOM 754 C C . VAL A 1 105 ? -13.078 -3.172 -8.086 1 94.06 105 VAL A C 1
ATOM 756 O O . VAL A 1 105 ? -13.008 -4.062 -8.93 1 94.06 105 VAL A O 1
ATOM 759 N N . ASP A 1 106 ? -13.195 -1.931 -8.383 1 95.12 106 ASP A N 1
ATOM 760 C CA . ASP A 1 106 ? -12.906 -1.393 -9.703 1 95.12 106 ASP A CA 1
ATOM 761 C C . ASP A 1 106 ? -11.438 -0.987 -9.82 1 95.12 106 ASP A C 1
ATOM 763 O O . ASP A 1 106 ? -10.984 -0.066 -9.133 1 95.12 106 ASP A O 1
ATOM 767 N N . PRO A 1 107 ? -10.719 -1.606 -10.766 1 95.44 107 PRO A N 1
ATOM 768 C CA . PRO A 1 107 ? -9.281 -1.333 -10.859 1 95.44 107 PRO A CA 1
ATOM 769 C C . PRO A 1 107 ? -8.977 0.139 -11.125 1 95.44 107 PRO A C 1
ATOM 771 O O . PRO A 1 107 ? -8.008 0.681 -10.586 1 95.44 107 PRO A O 1
ATOM 774 N N . ALA A 1 108 ? -9.758 0.727 -11.922 1 95.69 108 ALA A N 1
ATOM 775 C CA . ALA A 1 108 ? -9.531 2.141 -12.203 1 95.69 108 ALA A CA 1
ATOM 776 C C . ALA A 1 108 ? -9.742 2.992 -10.953 1 95.69 108 ALA A C 1
ATOM 778 O O . ALA A 1 108 ? -8.977 3.928 -10.703 1 95.69 108 ALA A O 1
ATOM 779 N N . ASP A 1 109 ? -10.766 2.709 -10.234 1 96.75 109 ASP A N 1
ATOM 780 C CA . ASP A 1 109 ? -11.008 3.396 -8.969 1 96.75 109 ASP A CA 1
ATOM 781 C C . ASP A 1 109 ? -9.867 3.152 -7.984 1 96.75 109 ASP A C 1
ATOM 783 O O . ASP A 1 109 ? -9.406 4.082 -7.316 1 96.75 109 ASP A O 1
ATOM 787 N N . PHE A 1 110 ? -9.461 1.923 -7.883 1 98 110 PHE A N 1
ATOM 788 C CA . PHE A 1 110 ? -8.367 1.565 -6.988 1 98 110 PHE A CA 1
ATOM 789 C C . PHE A 1 110 ? -7.113 2.355 -7.328 1 98 110 PHE A C 1
ATOM 791 O O . PHE A 1 110 ? -6.457 2.902 -6.438 1 98 110 PHE A O 1
ATOM 798 N N . GLN A 1 111 ? -6.836 2.432 -8.602 1 97.31 111 GLN A N 1
ATOM 799 C CA . GLN A 1 111 ? -5.684 3.211 -9.047 1 97.31 111 GLN A CA 1
ATOM 800 C C . GLN A 1 111 ? -5.805 4.668 -8.609 1 97.31 111 GLN A C 1
ATOM 802 O O . GLN A 1 111 ? -4.828 5.273 -8.156 1 97.31 111 GLN A O 1
ATOM 807 N N . HIS A 1 112 ? -6.941 5.172 -8.805 1 97.62 112 HIS A N 1
ATOM 808 C CA . HIS A 1 112 ? -7.191 6.559 -8.422 1 97.62 112 HIS A CA 1
ATOM 809 C C . HIS A 1 112 ? -7.012 6.758 -6.922 1 97.62 112 HIS A C 1
ATOM 811 O O . HIS A 1 112 ? -6.41 7.746 -6.488 1 97.62 112 HIS A O 1
ATOM 817 N N . VAL A 1 113 ? -7.477 5.859 -6.09 1 98.31 113 VAL A N 1
ATOM 818 C CA . VAL A 1 113 ? -7.363 5.93 -4.637 1 98.31 113 VAL A CA 1
ATOM 819 C C . VAL A 1 113 ? -5.895 5.875 -4.227 1 98.31 113 VAL A C 1
ATOM 821 O O . VAL A 1 113 ? -5.453 6.641 -3.371 1 98.31 113 VAL A O 1
ATOM 824 N N . LEU A 1 114 ? -5.129 5.027 -4.871 1 98.5 114 LEU A N 1
ATOM 825 C CA . LEU A 1 114 ? -3.701 4.918 -4.586 1 98.5 114 LEU A CA 1
ATOM 826 C C . LEU A 1 114 ? -2.979 6.219 -4.93 1 98.5 114 LEU A C 1
ATOM 828 O O . LEU A 1 114 ? -2.07 6.633 -4.207 1 98.5 114 LEU A O 1
ATOM 832 N N . LEU A 1 115 ? -3.387 6.805 -6.02 1 98.25 115 LEU A N 1
ATOM 833 C CA . LEU A 1 115 ? -2.787 8.07 -6.422 1 98.25 115 LEU A CA 1
ATOM 834 C C . LEU A 1 115 ? -3.008 9.141 -5.359 1 98.25 115 LEU A C 1
ATOM 836 O O . LEU A 1 115 ? -2.061 9.812 -4.945 1 98.25 115 LEU A O 1
ATOM 840 N N . VAL A 1 116 ? -4.133 9.227 -4.867 1 98.38 116 VAL A N 1
ATOM 841 C CA . VAL A 1 116 ? -4.512 10.289 -3.941 1 98.38 116 VAL A CA 1
ATOM 842 C C . VAL A 1 116 ? -3.963 9.984 -2.549 1 98.38 116 VAL A C 1
ATOM 844 O O . VAL A 1 116 ? -3.428 10.867 -1.876 1 98.38 116 VAL A O 1
ATOM 847 N N . ASN A 1 117 ? -4.047 8.758 -2.127 1 98.75 117 ASN A N 1
ATOM 848 C CA . ASN A 1 117 ? -3.797 8.43 -0.727 1 98.75 117 ASN A CA 1
ATOM 849 C C . ASN A 1 117 ? -2.334 8.07 -0.489 1 98.75 117 ASN A C 1
ATOM 851 O O . ASN A 1 117 ? -1.868 8.07 0.652 1 98.75 117 ASN A O 1
ATOM 855 N N . ALA A 1 118 ? -1.627 7.715 -1.538 1 98.38 118 ALA A N 1
ATOM 856 C CA . ALA A 1 118 ? -0.254 7.262 -1.331 1 98.38 118 ALA A CA 1
ATOM 857 C C . ALA A 1 118 ? 0.729 8.102 -2.143 1 98.38 118 ALA A C 1
ATOM 859 O O . ALA A 1 118 ? 1.686 8.648 -1.594 1 98.38 118 ALA A O 1
ATOM 860 N N . VAL A 1 119 ? 0.461 8.281 -3.387 1 97.94 119 VAL A N 1
ATOM 861 C CA . VAL A 1 119 ? 1.396 8.992 -4.25 1 97.94 119 VAL A CA 1
ATOM 862 C C . VAL A 1 119 ? 1.429 10.469 -3.871 1 97.94 119 VAL A C 1
ATOM 864 O O . VAL A 1 119 ? 2.504 11.062 -3.74 1 97.94 119 VAL A O 1
ATOM 867 N N . ALA A 1 120 ? 0.28 11.023 -3.674 1 98.06 120 ALA A N 1
ATOM 868 C CA . ALA A 1 120 ? 0.168 12.461 -3.418 1 98.06 120 ALA A CA 1
ATOM 869 C C . ALA A 1 120 ? 0.901 12.844 -2.137 1 98.06 120 ALA A C 1
ATOM 871 O O . ALA A 1 120 ? 1.702 13.781 -2.131 1 98.06 120 ALA A O 1
ATOM 872 N N . PRO A 1 121 ? 0.689 12.133 -1.026 1 97.81 121 PRO A N 1
ATOM 873 C CA . PRO A 1 121 ? 1.444 12.508 0.173 1 97.81 121 PRO A CA 1
ATOM 874 C C . PRO A 1 121 ? 2.949 12.297 0.011 1 97.81 121 PRO A C 1
ATOM 876 O O . PRO A 1 121 ? 3.744 13.016 0.623 1 97.81 121 PRO A O 1
ATOM 879 N N . THR A 1 122 ? 3.381 11.336 -0.776 1 97.25 122 THR A N 1
ATOM 880 C CA . THR A 1 122 ? 4.801 11.141 -1.046 1 97.25 122 THR A CA 1
ATOM 881 C C . THR A 1 122 ? 5.371 12.336 -1.805 1 97.25 122 THR A C 1
ATOM 883 O O . THR A 1 122 ? 6.449 12.836 -1.466 1 97.25 122 THR A O 1
ATOM 886 N N . ALA A 1 123 ? 4.637 12.781 -2.811 1 96.75 123 ALA A N 1
ATOM 887 C CA . ALA A 1 123 ? 5.051 13.961 -3.566 1 96.75 123 ALA A CA 1
ATOM 888 C C . ALA A 1 123 ? 5.105 15.195 -2.668 1 96.75 123 ALA A C 1
ATOM 890 O O . ALA A 1 123 ? 6.016 16.016 -2.793 1 96.75 123 ALA A O 1
ATOM 891 N N . LEU A 1 124 ? 4.141 15.305 -1.813 1 97.5 124 LEU A N 1
ATOM 892 C CA . LEU A 1 124 ? 4.121 16.406 -0.854 1 97.5 124 LEU A CA 1
ATOM 893 C C . LEU A 1 124 ? 5.371 16.391 0.015 1 97.5 124 LEU A C 1
ATOM 895 O O . LEU A 1 124 ? 6.008 17.438 0.212 1 97.5 124 LEU A O 1
ATOM 899 N N . PHE A 1 125 ? 5.703 15.242 0.573 1 97.62 125 PHE A N 1
ATOM 900 C CA . PHE A 1 125 ? 6.891 15.117 1.414 1 97.62 125 PHE A CA 1
ATOM 901 C C . PHE A 1 125 ? 8.141 15.531 0.648 1 97.62 125 PHE A C 1
ATOM 903 O O . PHE A 1 125 ? 8.969 16.281 1.162 1 97.62 125 PHE A O 1
ATOM 910 N N . ASN A 1 126 ? 8.25 15.008 -0.563 1 95.81 126 ASN A N 1
ATOM 911 C CA . ASN A 1 126 ? 9.406 15.336 -1.385 1 95.81 126 ASN A CA 1
ATOM 912 C C . ASN A 1 126 ? 9.562 16.844 -1.569 1 95.81 126 ASN A C 1
ATOM 914 O O . ASN A 1 126 ? 10.664 17.375 -1.455 1 95.81 126 ASN A O 1
ATOM 918 N N . ALA A 1 127 ? 8.484 17.469 -1.816 1 96.38 127 ALA A N 1
ATOM 919 C CA . ALA A 1 127 ? 8.508 18.906 -2.043 1 96.38 127 ALA A CA 1
ATOM 920 C C . ALA A 1 127 ? 8.82 19.656 -0.754 1 96.38 127 ALA A C 1
ATOM 922 O O . ALA A 1 127 ? 9.453 20.719 -0.788 1 96.38 127 ALA A O 1
ATOM 923 N N . ALA A 1 128 ? 8.406 19.156 0.377 1 97 128 ALA A N 1
ATOM 924 C CA . ALA A 1 128 ? 8.469 19.875 1.646 1 97 128 ALA A CA 1
ATOM 925 C C . ALA A 1 128 ? 9.828 19.688 2.318 1 97 128 ALA A C 1
ATOM 927 O O . ALA A 1 128 ? 10.156 20.406 3.264 1 97 128 ALA A O 1
ATOM 928 N N . GLN A 1 129 ? 10.656 18.766 1.897 1 95.75 129 GLN A N 1
ATOM 929 C CA . GLN A 1 129 ? 11.875 18.328 2.564 1 95.75 129 GLN A CA 1
ATOM 930 C C . GLN A 1 129 ? 12.797 19.5 2.857 1 95.75 129 GLN A C 1
ATOM 932 O O . GLN A 1 129 ? 13.312 19.625 3.971 1 95.75 129 GLN A O 1
ATOM 937 N N . PRO A 1 130 ? 12.984 20.422 1.863 1 95 130 PRO A N 1
ATOM 938 C CA . PRO A 1 130 ? 13.906 21.531 2.154 1 95 130 PRO A CA 1
ATOM 939 C C . PRO A 1 130 ? 13.445 22.391 3.324 1 95 130 PRO A C 1
ATOM 941 O O . PRO A 1 130 ? 14.273 22.906 4.078 1 95 130 PRO A O 1
ATOM 944 N N . LEU A 1 131 ? 12.18 22.547 3.482 1 97.25 131 LEU A N 1
ATOM 945 C CA . LEU A 1 131 ? 11.656 23.359 4.574 1 97.25 131 LEU A CA 1
ATOM 946 C C . LEU A 1 131 ? 11.672 22.578 5.887 1 97.25 131 LEU A C 1
ATOM 948 O O . LEU A 1 131 ? 11.836 23.172 6.957 1 97.25 131 LEU A O 1
ATOM 952 N N . PHE A 1 132 ? 11.492 21.25 5.852 1 96.69 132 PHE A N 1
ATOM 953 C CA . PHE A 1 132 ? 11.641 20.422 7.035 1 96.69 132 PHE A CA 1
ATOM 954 C C . PHE A 1 132 ? 13.047 20.516 7.598 1 96.69 132 PHE A C 1
ATOM 956 O O . PHE A 1 132 ? 13.234 20.578 8.812 1 96.69 132 PHE A O 1
ATOM 963 N N . ASP A 1 133 ? 14.016 20.562 6.715 1 95.81 133 ASP A N 1
ATOM 964 C CA . ASP A 1 133 ? 15.422 20.547 7.113 1 95.81 133 ASP A CA 1
ATOM 965 C C . ASP A 1 133 ? 15.781 21.828 7.871 1 95.81 133 ASP A C 1
ATOM 967 O O . ASP A 1 133 ? 16.797 21.875 8.57 1 95.81 133 ASP A O 1
ATOM 971 N N . LYS A 1 134 ? 14.945 22.859 7.758 1 97 134 LYS A N 1
ATOM 972 C CA . LYS A 1 134 ? 15.219 24.141 8.398 1 97 134 LYS A CA 1
ATOM 973 C C . LYS A 1 134 ? 14.5 24.234 9.742 1 97 134 LYS A C 1
ATOM 975 O O . LYS A 1 134 ? 14.711 25.188 10.492 1 97 134 LYS A O 1
ATOM 980 N N . ALA A 1 135 ? 13.68 23.297 10.062 1 97.19 135 ALA A N 1
ATOM 981 C CA . ALA A 1 135 ? 12.938 23.312 11.328 1 97.19 135 ALA A CA 1
ATOM 982 C C . ALA A 1 135 ? 13.695 22.547 12.406 1 97.19 135 ALA A C 1
ATOM 984 O O . ALA A 1 135 ? 14.461 21.625 12.117 1 97.19 135 ALA A O 1
ATOM 985 N N . GLU A 1 136 ? 13.578 22.875 13.641 1 94.69 136 GLU A N 1
ATOM 986 C CA . GLU A 1 136 ? 14.289 22.25 14.75 1 94.69 136 GLU A CA 1
ATOM 987 C C . GLU A 1 136 ? 13.695 20.891 15.094 1 94.69 136 GLU A C 1
ATOM 989 O O . GLU A 1 136 ? 14.43 19.922 15.297 1 94.69 136 GLU A O 1
ATOM 994 N N . ASN A 1 137 ? 12.383 20.766 15.203 1 94.75 137 ASN A N 1
ATOM 995 C CA . ASN A 1 137 ? 11.68 19.531 15.531 1 94.75 137 ASN A CA 1
ATOM 996 C C . ASN A 1 137 ? 10.477 19.297 14.617 1 94.75 137 ASN A C 1
ATOM 998 O O . ASN A 1 137 ? 9.336 19.234 15.078 1 94.75 137 ASN A O 1
ATOM 1002 N N . PRO A 1 138 ? 10.797 19.078 13.352 1 98.31 138 PRO A N 1
ATOM 1003 C CA . PRO A 1 138 ? 9.688 18.969 12.398 1 98.31 138 PRO A CA 1
ATOM 1004 C C . PRO A 1 138 ? 8.906 17.672 12.562 1 98.31 138 PRO A C 1
ATOM 1006 O O . PRO A 1 138 ? 9.484 16.641 12.922 1 98.31 138 PRO A O 1
ATOM 1009 N N . LYS A 1 139 ? 7.594 17.719 12.328 1 98.88 139 LYS A N 1
ATOM 1010 C CA . LYS A 1 139 ? 6.695 16.578 12.461 1 98.88 139 LYS A CA 1
ATOM 1011 C C . LYS A 1 139 ? 5.906 16.344 11.18 1 98.88 139 LYS A C 1
ATOM 1013 O O . LYS A 1 139 ? 5.359 17.297 10.602 1 98.88 139 LYS A O 1
ATOM 1018 N N . TRP A 1 140 ? 5.965 15.148 10.734 1 98.88 140 TRP A N 1
ATOM 1019 C CA . TRP A 1 140 ? 5.109 14.664 9.648 1 98.88 140 TRP A CA 1
ATOM 1020 C C . TRP A 1 140 ? 3.975 13.805 10.195 1 98.88 140 TRP A C 1
ATOM 1022 O O . TRP A 1 140 ? 4.219 12.82 10.906 1 98.88 140 TRP A O 1
ATOM 1032 N N . VAL A 1 141 ? 2.748 14.172 9.859 1 98.94 141 VAL A N 1
ATOM 1033 C CA . VAL A 1 141 ? 1.576 13.43 10.305 1 98.94 141 VAL A CA 1
ATOM 1034 C C . VAL A 1 141 ? 0.761 12.977 9.094 1 98.94 141 VAL A C 1
ATOM 1036 O O . VAL A 1 141 ? 0.221 13.797 8.359 1 98.94 141 VAL A O 1
ATOM 1039 N N . SER A 1 142 ? 0.705 11.688 8.891 1 98.94 142 SER A N 1
ATOM 1040 C CA . SER A 1 142 ? -0.216 11.109 7.918 1 98.94 142 SER A CA 1
ATOM 1041 C C . SER A 1 142 ? -1.558 10.766 8.562 1 98.94 142 SER A C 1
ATOM 1043 O O . SER A 1 142 ? -1.608 10.062 9.57 1 98.94 142 SER A O 1
ATOM 1045 N N . ILE A 1 143 ? -2.615 11.242 7.992 1 98.94 143 ILE A N 1
ATOM 1046 C CA . ILE A 1 143 ? -3.93 10.797 8.438 1 98.94 143 ILE A CA 1
ATOM 1047 C C . ILE A 1 143 ? -4.289 9.484 7.738 1 98.94 143 ILE A C 1
ATOM 1049 O O . ILE A 1 143 ? -4.625 9.477 6.551 1 98.94 143 ILE A O 1
ATOM 1053 N N . SER A 1 144 ? -4.188 8.453 8.445 1 98.75 144 SER A N 1
ATOM 1054 C CA . SER A 1 144 ? -4.484 7.102 7.988 1 98.75 144 SER A CA 1
ATOM 1055 C C . SER A 1 144 ? -5.816 6.609 8.547 1 98.75 144 SER A C 1
ATOM 1057 O O . SER A 1 144 ? -6.785 7.367 8.617 1 98.75 144 SER A O 1
ATOM 1059 N N . THR A 1 145 ? -5.949 5.348 8.758 1 98.44 145 THR A N 1
ATOM 1060 C CA . THR A 1 145 ? -7.164 4.727 9.273 1 98.44 145 THR A CA 1
ATOM 1061 C C . THR A 1 145 ? -6.844 3.398 9.953 1 98.44 145 THR A C 1
ATOM 1063 O O . THR A 1 145 ? -5.938 2.68 9.523 1 98.44 145 THR A O 1
ATOM 1066 N N . LEU A 1 146 ? -7.621 3.084 10.969 1 97.88 146 LEU A N 1
ATOM 1067 C CA . LEU A 1 146 ? -7.504 1.782 11.609 1 97.88 146 LEU A CA 1
ATOM 1068 C C . LEU A 1 146 ? -7.672 0.655 10.602 1 97.88 146 LEU A C 1
ATOM 1070 O O . LEU A 1 146 ? -7.07 -0.412 10.742 1 97.88 146 LEU A O 1
ATOM 1074 N N . MET A 1 147 ? -8.406 0.87 9.562 1 97.12 147 MET A N 1
ATOM 1075 C CA . MET A 1 147 ? -8.703 -0.138 8.555 1 97.12 147 MET A CA 1
ATOM 1076 C C . MET A 1 147 ? -7.465 -0.485 7.738 1 97.12 147 MET A C 1
ATOM 1078 O O . MET A 1 147 ? -7.469 -1.448 6.973 1 97.12 147 MET A O 1
ATOM 1082 N N . ALA A 1 148 ? -6.383 0.183 7.895 1 98.06 148 ALA A N 1
ATOM 1083 C CA . ALA A 1 148 ? -5.172 -0.035 7.105 1 98.06 148 ALA A CA 1
ATOM 1084 C C . ALA A 1 148 ? -4.207 -0.971 7.828 1 98.06 148 ALA A C 1
ATOM 1086 O O . ALA A 1 148 ? -3.102 -1.226 7.344 1 98.06 148 ALA A O 1
ATOM 1087 N N . THR A 1 149 ? -4.598 -1.48 9.047 1 97.88 149 THR A N 1
ATOM 1088 C CA . THR A 1 149 ? -3.771 -2.424 9.789 1 97.88 149 THR A CA 1
ATOM 1089 C C . THR A 1 149 ? -3.725 -3.775 9.086 1 97.88 149 THR A C 1
ATOM 1091 O O . THR A 1 149 ? -4.766 -4.336 8.734 1 97.88 149 THR A O 1
ATOM 1094 N N . ILE A 1 150 ? -2.535 -4.293 8.828 1 98.12 150 ILE A N 1
ATOM 1095 C CA . ILE A 1 150 ? -2.426 -5.625 8.242 1 98.12 150 ILE A CA 1
ATOM 1096 C C . ILE A 1 150 ? -2.482 -6.68 9.344 1 98.12 150 ILE A C 1
ATOM 1098 O O . ILE A 1 150 ? -3.262 -7.633 9.258 1 98.12 150 ILE A O 1
ATOM 1102 N N . ASN A 1 151 ? -1.733 -6.402 10.406 1 96.88 151 ASN A N 1
ATOM 1103 C CA . ASN A 1 151 ? -1.678 -7.332 11.531 1 96.88 151 ASN A CA 1
ATOM 1104 C C . ASN A 1 151 ? -3.037 -7.469 12.211 1 96.88 151 ASN A C 1
ATOM 1106 O O . ASN A 1 151 ? -3.373 -8.531 12.727 1 96.88 151 ASN A O 1
ATOM 1110 N N . GLY A 1 152 ? -3.754 -6.43 12.227 1 96.12 152 GLY A N 1
ATOM 1111 C CA . GLY A 1 152 ? -5.016 -6.406 12.953 1 96.12 152 GLY A CA 1
ATOM 1112 C C . GLY A 1 152 ? -6.227 -6.398 12.039 1 96.12 152 GLY A C 1
ATOM 1113 O O . GLY A 1 152 ? -7.312 -5.973 12.438 1 96.12 152 GLY A O 1
ATOM 1114 N N . LEU A 1 153 ? -6.055 -6.867 10.852 1 96.56 153 LEU A N 1
ATOM 1115 C CA . LEU A 1 153 ? -7.117 -6.742 9.852 1 96.56 153 LEU A CA 1
ATOM 1116 C C . LEU A 1 153 ? -8.375 -7.48 10.305 1 96.56 153 LEU A C 1
ATOM 1118 O O . LEU A 1 153 ? -9.492 -7.078 9.961 1 96.56 153 LEU A O 1
ATOM 1122 N N . GLU A 1 154 ? -8.234 -8.539 11.109 1 96.62 154 GLU A N 1
ATOM 1123 C CA . GLU A 1 154 ? -9.391 -9.273 11.617 1 96.62 154 GLU A CA 1
ATOM 1124 C C . GLU A 1 154 ? -10.328 -8.359 12.398 1 96.62 154 GLU A C 1
ATOM 1126 O O . GLU A 1 154 ? -11.547 -8.547 12.375 1 96.62 154 GLU A O 1
ATOM 1131 N N . LYS A 1 155 ? -9.766 -7.336 13.016 1 94.31 155 LYS A N 1
ATOM 1132 C CA . LYS A 1 155 ? -10.531 -6.43 13.867 1 94.31 155 LYS A CA 1
ATOM 1133 C C . LYS A 1 155 ? -11.43 -5.52 13.039 1 94.31 155 LYS A C 1
ATOM 1135 O O . LYS A 1 155 ? -12.375 -4.926 13.562 1 94.31 155 LYS A O 1
ATOM 1140 N N . THR A 1 156 ? -11.141 -5.363 11.766 1 94.06 156 THR A N 1
ATOM 1141 C CA . THR A 1 156 ? -11.891 -4.457 10.906 1 94.06 156 THR A CA 1
ATOM 1142 C C . THR A 1 156 ? -12.594 -5.227 9.797 1 94.06 156 THR A C 1
ATOM 1144 O O . THR A 1 156 ? -13.047 -4.633 8.812 1 94.06 156 THR A O 1
ATOM 1147 N N . ALA A 1 157 ? -12.742 -6.527 9.922 1 94.31 157 ALA A N 1
ATOM 1148 C CA . ALA A 1 157 ? -13.258 -7.422 8.883 1 94.31 157 ALA A CA 1
ATOM 1149 C C . ALA A 1 157 ? -14.703 -7.082 8.531 1 94.31 157 ALA A C 1
ATOM 1151 O O . ALA A 1 157 ? -15.164 -7.363 7.418 1 94.31 157 ALA A O 1
ATOM 1152 N N . ALA A 1 158 ? -15.422 -6.418 9.375 1 93.5 158 ALA A N 1
ATOM 1153 C CA . ALA A 1 158 ? -16.844 -6.113 9.164 1 93.5 158 ALA A CA 1
ATOM 1154 C C . ALA A 1 158 ? -17.016 -4.957 8.188 1 93.5 158 ALA A C 1
ATOM 1156 O O . ALA A 1 158 ? -18.109 -4.719 7.688 1 93.5 158 ALA A O 1
ATOM 1157 N N . TRP A 1 159 ? -15.922 -4.262 7.828 1 92.88 159 TRP A N 1
ATOM 1158 C CA . TRP A 1 159 ? -16 -3.062 7.004 1 92.88 159 TRP A CA 1
ATOM 1159 C C . TRP A 1 159 ? -15.047 -3.146 5.82 1 92.88 159 TRP A C 1
ATOM 1161 O O . TRP A 1 159 ? -14.109 -2.352 5.719 1 92.88 159 TRP A O 1
ATOM 1171 N N . PRO A 1 160 ? -15.359 -4.012 4.906 1 93.94 160 PRO A N 1
ATOM 1172 C CA . PRO A 1 160 ? -14.453 -4.176 3.768 1 93.94 160 PRO A CA 1
ATOM 1173 C C . PRO A 1 160 ? -14.359 -2.918 2.906 1 93.94 160 PRO A C 1
ATOM 1175 O O . PRO A 1 160 ? -15.383 -2.342 2.533 1 93.94 160 PRO A O 1
ATOM 1178 N N . SER A 1 161 ? -13.203 -2.475 2.625 1 94.25 161 SER A N 1
ATOM 1179 C CA . SER A 1 161 ? -12.852 -1.359 1.751 1 94.25 161 SER A CA 1
ATOM 1180 C C . SER A 1 161 ? -11.422 -1.487 1.234 1 94.25 161 SER A C 1
ATOM 1182 O O . SER A 1 161 ? -10.562 -0.67 1.569 1 94.25 161 SER A O 1
ATOM 1184 N N . VAL A 1 162 ? -11.219 -2.381 0.375 1 95.69 162 VAL A N 1
ATOM 1185 C CA . VAL A 1 162 ? -9.875 -2.814 0.011 1 95.69 162 VAL A CA 1
ATOM 1186 C C . VAL A 1 162 ? -9.109 -1.659 -0.635 1 95.69 162 VAL A C 1
ATOM 1188 O O . VAL A 1 162 ? -7.988 -1.344 -0.233 1 95.69 162 VAL A O 1
ATOM 1191 N N . PRO A 1 163 ? -9.75 -0.926 -1.646 1 97.31 163 PRO A N 1
ATOM 1192 C CA . PRO A 1 163 ? -8.984 0.177 -2.24 1 97.31 163 PRO A CA 1
ATOM 1193 C C . PRO A 1 163 ? -8.531 1.203 -1.206 1 97.31 163 PRO A C 1
ATOM 1195 O O . PRO A 1 163 ? -7.359 1.596 -1.196 1 97.31 163 PRO A O 1
ATOM 1198 N N . TYR A 1 164 ? -9.391 1.534 -0.326 1 98.06 164 TYR A N 1
ATOM 1199 C CA . TYR A 1 164 ? -9.086 2.521 0.704 1 98.06 164 TYR A CA 1
ATOM 1200 C C . TYR A 1 164 ? -8.039 1.995 1.675 1 98.06 164 TYR A C 1
ATOM 1202 O O . TYR A 1 164 ? -6.988 2.619 1.867 1 98.06 164 TYR A O 1
ATOM 1210 N N . SER A 1 165 ? -8.273 0.815 2.244 1 98.06 165 SER A N 1
ATOM 1211 C CA . SER A 1 165 ? -7.43 0.242 3.285 1 98.06 165 SER A CA 1
ATOM 1212 C C . SER A 1 165 ? -6.039 -0.087 2.748 1 98.06 165 SER A C 1
ATOM 1214 O O . SER A 1 165 ? -5.035 0.192 3.402 1 98.06 165 SER A O 1
ATOM 1216 N N . ALA A 1 166 ? -5.988 -0.635 1.578 1 98.38 166 ALA A N 1
ATOM 1217 C CA . ALA A 1 166 ? -4.699 -0.949 0.973 1 98.38 166 ALA A CA 1
ATOM 1218 C C . ALA A 1 166 ? -3.902 0.322 0.688 1 98.38 166 ALA A C 1
ATOM 1220 O O . ALA A 1 166 ? -2.684 0.353 0.873 1 98.38 166 ALA A O 1
ATOM 1221 N N . SER A 1 167 ? -4.551 1.366 0.177 1 98.75 167 SER A N 1
ATOM 1222 C CA . SER A 1 167 ? -3.873 2.629 -0.1 1 98.75 167 SER A CA 1
ATOM 1223 C C . SER A 1 167 ? -3.314 3.248 1.176 1 98.75 167 SER A C 1
ATOM 1225 O O . SER A 1 167 ? -2.225 3.824 1.167 1 98.75 167 SER A O 1
ATOM 1227 N N . LYS A 1 168 ? -4.059 3.111 2.225 1 98.88 168 LYS A N 1
ATOM 1228 C CA . LYS A 1 168 ? -3.607 3.682 3.492 1 98.88 168 LYS A CA 1
ATOM 1229 C C . LYS A 1 168 ? -2.561 2.791 4.156 1 98.88 168 LYS A C 1
ATOM 1231 O O . LYS A 1 168 ? -1.703 3.277 4.895 1 98.88 168 LYS A O 1
ATOM 1236 N N . ALA A 1 169 ? -2.572 1.488 3.857 1 98.81 169 ALA A N 1
ATOM 1237 C CA . ALA A 1 169 ? -1.448 0.647 4.258 1 98.81 169 ALA A CA 1
ATOM 1238 C C . ALA A 1 169 ? -0.157 1.095 3.578 1 98.81 169 ALA A C 1
ATOM 1240 O O . ALA A 1 169 ? 0.903 1.129 4.207 1 98.81 169 ALA A O 1
ATOM 1241 N N . ALA A 1 170 ? -0.257 1.403 2.297 1 98.81 170 ALA A N 1
ATOM 1242 C CA . ALA A 1 170 ? 0.894 1.973 1.601 1 98.81 170 ALA A CA 1
ATOM 1243 C C . ALA A 1 170 ? 1.338 3.279 2.252 1 98.81 170 ALA A C 1
ATOM 1245 O O . ALA A 1 170 ? 2.535 3.52 2.424 1 98.81 170 ALA A O 1
ATOM 1246 N N . LEU A 1 171 ? 0.401 4.086 2.623 1 98.81 171 LEU A N 1
ATOM 1247 C CA . LEU A 1 171 ? 0.708 5.344 3.301 1 98.81 171 LEU A CA 1
ATOM 1248 C C . LEU A 1 171 ? 1.407 5.086 4.633 1 98.81 171 LEU A C 1
ATOM 1250 O O . LEU A 1 171 ? 2.338 5.805 5 1 98.81 171 LEU A O 1
ATOM 1254 N N . ASN A 1 172 ? 0.923 4.098 5.402 1 98.88 172 ASN A N 1
ATOM 1255 C CA . ASN A 1 172 ? 1.592 3.707 6.637 1 98.88 172 ASN A CA 1
ATOM 1256 C C . ASN A 1 172 ? 3.053 3.342 6.391 1 98.88 172 ASN A C 1
ATOM 1258 O O . ASN A 1 172 ? 3.936 3.756 7.145 1 98.88 172 ASN A O 1
ATOM 1262 N N . PHE A 1 173 ? 3.285 2.605 5.355 1 98.56 173 PHE A N 1
ATOM 1263 C CA . PHE A 1 173 ? 4.656 2.254 5.008 1 98.56 173 PHE A CA 1
ATOM 1264 C C . PHE A 1 173 ? 5.48 3.504 4.719 1 98.56 173 PHE A C 1
ATOM 1266 O O . PHE A 1 173 ? 6.609 3.635 5.191 1 98.56 173 PHE A O 1
ATOM 1273 N N . ILE A 1 174 ? 4.926 4.387 3.941 1 98.19 174 ILE A N 1
ATOM 1274 C CA . ILE A 1 174 ? 5.609 5.621 3.562 1 98.19 174 ILE A CA 1
ATOM 1275 C C . ILE A 1 174 ? 5.961 6.422 4.816 1 98.19 174 ILE A C 1
ATOM 1277 O O . ILE A 1 174 ? 7.074 6.938 4.938 1 98.19 174 ILE A O 1
ATOM 1281 N N . THR A 1 175 ? 5.059 6.465 5.719 1 98.69 175 THR A N 1
ATOM 1282 C CA . THR A 1 175 ? 5.293 7.203 6.957 1 98.69 175 THR A CA 1
ATOM 1283 C C . THR A 1 175 ? 6.43 6.578 7.758 1 98.69 175 THR A C 1
ATOM 1285 O O . THR A 1 175 ? 7.316 7.281 8.242 1 98.69 175 THR A O 1
ATOM 1288 N N . LYS A 1 176 ? 6.383 5.273 7.906 1 98.25 176 LYS A N 1
ATOM 1289 C CA . LYS A 1 176 ? 7.473 4.582 8.586 1 98.25 176 LYS A CA 1
ATOM 1290 C C . LYS A 1 176 ? 8.805 4.805 7.867 1 98.25 176 LYS A C 1
ATOM 1292 O O . LYS A 1 176 ? 9.852 4.91 8.508 1 98.25 176 LYS A O 1
ATOM 1297 N N . SER A 1 177 ? 8.758 4.852 6.566 1 97.44 177 SER A N 1
ATOM 1298 C CA . SER A 1 177 ? 9.953 5.113 5.77 1 97.44 177 SER A CA 1
ATOM 1299 C C . SER A 1 177 ? 10.531 6.492 6.078 1 97.44 177 SER A C 1
ATOM 1301 O O . SER A 1 177 ? 11.758 6.66 6.133 1 97.44 177 SER A O 1
ATOM 1303 N N . ILE A 1 178 ? 9.703 7.477 6.215 1 98.06 178 ILE A N 1
ATOM 1304 C CA . ILE A 1 178 ? 10.172 8.805 6.586 1 98.06 178 ILE A CA 1
ATOM 1305 C C . ILE A 1 178 ? 10.914 8.742 7.918 1 98.06 178 ILE A C 1
ATOM 1307 O O . ILE A 1 178 ? 12 9.305 8.062 1 98.06 178 ILE A O 1
ATOM 1311 N N . HIS A 1 179 ? 10.328 8.039 8.859 1 98.12 179 HIS A N 1
ATOM 1312 C CA . HIS A 1 179 ? 10.977 7.84 10.148 1 98.12 179 HIS A CA 1
ATOM 1313 C C . HIS A 1 179 ? 12.359 7.215 9.977 1 98.12 179 HIS A C 1
ATOM 1315 O O . HIS A 1 179 ? 13.32 7.633 10.625 1 98.12 179 HIS A O 1
ATOM 1321 N N . ILE A 1 180 ? 12.453 6.234 9.117 1 97.12 180 ILE A N 1
ATOM 1322 C CA . ILE A 1 180 ? 13.68 5.449 8.969 1 97.12 180 ILE A CA 1
ATOM 1323 C C . ILE A 1 180 ? 14.75 6.289 8.281 1 97.12 180 ILE A C 1
ATOM 1325 O O . ILE A 1 180 ? 15.906 6.297 8.695 1 97.12 180 ILE A O 1
ATOM 1329 N N . TRP A 1 181 ? 14.391 7.062 7.289 1 95.31 181 TRP A N 1
ATOM 1330 C CA . TRP A 1 181 ? 15.43 7.641 6.438 1 95.31 181 TRP A CA 1
ATOM 1331 C C . TRP A 1 181 ? 15.578 9.133 6.703 1 95.31 181 TRP A C 1
ATOM 1333 O O . TRP A 1 181 ? 16.453 9.789 6.133 1 95.31 181 TRP A O 1
ATOM 1343 N N . ARG A 1 182 ? 14.719 9.672 7.57 1 96.19 182 ARG A N 1
ATOM 1344 C CA . ARG A 1 182 ? 14.836 11.062 8.008 1 96.19 182 ARG A CA 1
ATOM 1345 C C . ARG A 1 182 ? 14.883 11.156 9.531 1 96.19 182 ARG A C 1
ATOM 1347 O O . ARG A 1 182 ? 13.852 11.344 10.172 1 96.19 182 ARG A O 1
ATOM 1354 N N . SER A 1 183 ? 16.094 11.188 10.055 1 94.81 183 SER A N 1
ATOM 1355 C CA . SER A 1 183 ? 16.297 11.07 11.5 1 94.81 183 SER A CA 1
ATOM 1356 C C . SER A 1 183 ? 15.867 12.344 12.219 1 94.81 183 SER A C 1
ATOM 1358 O O . SER A 1 183 ? 15.656 12.328 13.438 1 94.81 183 SER A O 1
ATOM 1360 N N . ASN A 1 184 ? 15.703 13.414 11.492 1 95.5 184 ASN A N 1
ATOM 1361 C CA . ASN A 1 184 ? 15.352 14.695 12.109 1 95.5 184 ASN A CA 1
ATOM 1362 C C . ASN A 1 184 ? 13.836 14.867 12.203 1 95.5 184 ASN A C 1
ATOM 1364 O O . ASN A 1 184 ? 13.359 15.812 12.836 1 95.5 184 ASN A O 1
ATOM 1368 N N . ILE A 1 185 ? 13.07 13.969 11.609 1 98.19 185 ILE A N 1
ATOM 1369 C CA . ILE A 1 185 ? 11.633 14.172 11.492 1 98.19 185 ILE A CA 1
ATOM 1370 C C . ILE A 1 185 ? 10.898 13.188 12.398 1 98.19 185 ILE A C 1
ATOM 1372 O O . ILE A 1 185 ? 11.219 12 12.422 1 98.19 185 ILE A O 1
ATOM 1376 N N . THR A 1 186 ? 9.984 13.664 13.258 1 98.81 186 THR A N 1
ATOM 1377 C CA . THR A 1 186 ? 8.992 12.812 13.914 1 98.81 186 THR A CA 1
ATOM 1378 C C . THR A 1 186 ? 7.844 12.5 12.961 1 98.81 186 THR A C 1
ATOM 1380 O O . THR A 1 186 ? 7.051 13.383 12.617 1 98.81 186 THR A O 1
ATOM 1383 N N . ALA A 1 187 ? 7.785 11.25 12.5 1 98.88 187 ALA A N 1
ATOM 1384 C CA . ALA A 1 187 ? 6.773 10.828 11.539 1 98.88 187 ALA A CA 1
ATOM 1385 C C . ALA A 1 187 ? 5.758 9.891 12.18 1 98.88 187 ALA A C 1
ATOM 1387 O O . ALA A 1 187 ? 6.129 8.867 12.758 1 98.88 187 ALA A O 1
ATOM 1388 N N . ILE A 1 188 ? 4.457 10.227 12.078 1 98.94 188 ILE A N 1
ATOM 1389 C CA . ILE A 1 188 ? 3.416 9.453 12.742 1 98.94 188 ILE A CA 1
ATOM 1390 C C . ILE A 1 188 ? 2.279 9.172 11.766 1 98.94 188 ILE A C 1
ATOM 1392 O O . ILE A 1 188 ? 1.831 10.07 11.047 1 98.94 188 ILE A O 1
ATOM 1396 N N . SER A 1 189 ? 1.876 7.934 11.688 1 98.94 189 SER A N 1
ATOM 1397 C CA . SER A 1 189 ? 0.605 7.578 11.062 1 98.94 189 SER A CA 1
ATOM 1398 C C . SER A 1 189 ? -0.539 7.629 12.07 1 98.94 189 SER A C 1
ATOM 1400 O O . SER A 1 189 ? -0.49 6.965 13.109 1 98.94 189 SER A O 1
ATOM 1402 N N . VAL A 1 190 ? -1.614 8.352 11.758 1 98.94 190 VAL A N 1
ATOM 1403 C CA . VAL A 1 190 ? -2.645 8.586 12.758 1 98.94 190 VAL A CA 1
ATOM 1404 C C . VAL A 1 190 ? -3.982 8.039 12.266 1 98.94 190 VAL A C 1
ATOM 1406 O O . VAL A 1 190 ? -4.387 8.305 11.133 1 98.94 190 VAL A O 1
ATOM 1409 N N . HIS A 1 191 ? -4.625 7.262 13.047 1 98.81 191 HIS A N 1
ATOM 1410 C CA . HIS A 1 191 ? -6.051 6.973 12.914 1 98.81 191 HIS A CA 1
ATOM 1411 C C . HIS A 1 191 ? -6.895 8.047 13.586 1 98.81 191 HIS A C 1
ATOM 1413 O O . HIS A 1 191 ? -6.914 8.148 14.82 1 98.81 191 HIS A O 1
ATOM 1419 N N . PRO A 1 192 ? -7.543 8.828 12.867 1 98.62 192 PRO A N 1
ATOM 1420 C CA . PRO A 1 192 ? -8.234 9.977 13.461 1 98.62 192 PRO A CA 1
ATOM 1421 C C . PRO A 1 192 ? -9.531 9.586 14.156 1 98.62 192 PRO A C 1
ATOM 1423 O O . PRO A 1 192 ? -10.18 10.438 14.781 1 98.62 192 PRO A O 1
ATOM 1426 N N . GLY A 1 193 ? -9.891 8.289 14.148 1 97.19 193 GLY A N 1
ATOM 1427 C CA . GLY A 1 193 ? -11.211 7.84 14.57 1 97.19 193 GLY A CA 1
ATOM 1428 C C . GLY A 1 193 ? -12.195 7.723 13.43 1 97.19 193 GLY A C 1
ATOM 1429 O O . GLY A 1 193 ? -11.898 8.125 12.305 1 97.19 193 GLY A O 1
ATOM 1430 N N . PHE A 1 194 ? -13.281 7.012 13.672 1 95.31 194 PHE A N 1
ATOM 1431 C CA . PHE A 1 194 ? -14.406 7.047 12.742 1 95.31 194 PHE A CA 1
ATOM 1432 C C . PHE A 1 194 ? -15.234 8.312 12.945 1 95.31 194 PHE A C 1
ATOM 1434 O O . PHE A 1 194 ? -16.062 8.375 13.852 1 95.31 194 PHE A O 1
ATOM 1441 N N . VAL A 1 195 ? -15.008 9.289 12.078 1 95.62 195 VAL A N 1
ATOM 1442 C CA . VAL A 1 195 ? -15.422 10.656 12.359 1 95.62 195 VAL A CA 1
ATOM 1443 C C . VAL A 1 195 ? -16.672 10.992 11.547 1 95.62 195 VAL A C 1
ATOM 1445 O O . VAL A 1 195 ? -16.766 10.625 10.375 1 95.62 195 VAL A O 1
ATOM 1448 N N . ALA A 1 196 ? -17.5 11.812 12.094 1 91.5 196 ALA A N 1
ATOM 1449 C CA . ALA A 1 196 ? -18.766 12.203 11.461 1 91.5 196 ALA A CA 1
ATOM 1450 C C . ALA A 1 196 ? -18.531 13.305 10.43 1 91.5 196 ALA A C 1
ATOM 1452 O O . ALA A 1 196 ? -19.234 14.32 10.438 1 91.5 196 ALA A O 1
ATOM 1453 N N . THR A 1 197 ? -17.641 13.102 9.547 1 92.19 197 THR A N 1
ATOM 1454 C CA . THR A 1 197 ? -17.469 13.906 8.344 1 92.19 197 THR A CA 1
ATOM 1455 C C . THR A 1 197 ? -18.297 13.336 7.191 1 92.19 197 THR A C 1
ATOM 1457 O O . THR A 1 197 ? -18.969 12.312 7.348 1 92.19 197 THR A O 1
ATOM 1460 N N . ASP A 1 198 ? -18.281 14.062 6.07 1 88.88 198 ASP A N 1
ATOM 1461 C CA . ASP A 1 198 ? -18.953 13.516 4.898 1 88.88 198 ASP A CA 1
ATOM 1462 C C . ASP A 1 198 ? -18.453 12.117 4.562 1 88.88 198 ASP A C 1
ATOM 1464 O O . ASP A 1 198 ? -19.234 11.234 4.215 1 88.88 198 ASP A O 1
ATOM 1468 N N . MET A 1 199 ? -17.219 11.875 4.695 1 88.44 199 MET A N 1
ATOM 1469 C CA . MET A 1 199 ? -16.609 10.562 4.461 1 88.44 199 MET A CA 1
ATOM 1470 C C . MET A 1 199 ? -17.141 9.539 5.457 1 88.44 199 MET A C 1
ATOM 1472 O O . MET A 1 199 ? -17.516 8.43 5.07 1 88.44 199 MET A O 1
ATOM 1476 N N . GLY A 1 200 ? -17.125 9.938 6.754 1 91.62 200 GLY A N 1
ATOM 1477 C CA . GLY A 1 200 ? -17.641 9.055 7.785 1 91.62 200 GLY A CA 1
ATOM 1478 C C . GLY A 1 200 ? -19.109 8.727 7.621 1 91.62 200 GLY A C 1
ATOM 1479 O O . GLY A 1 200 ? -19.516 7.574 7.797 1 91.62 200 GLY A O 1
ATOM 1480 N N . LYS A 1 201 ? -19.891 9.711 7.273 1 90.44 201 LYS A N 1
ATOM 1481 C CA . LYS A 1 201 ? -21.312 9.508 7.066 1 90.44 201 LYS A CA 1
ATOM 1482 C C . LYS A 1 201 ? -21.578 8.547 5.914 1 90.44 201 LYS A C 1
ATOM 1484 O O . LYS A 1 201 ? -22.516 7.738 5.973 1 90.44 201 LYS A O 1
ATOM 1489 N N . SER A 1 202 ? -20.812 8.68 4.93 1 89.56 202 SER A N 1
ATOM 1490 C CA . SER A 1 202 ? -20.922 7.742 3.818 1 89.56 202 SER A CA 1
ATOM 1491 C C . SER A 1 202 ? -20.641 6.312 4.273 1 89.56 202 SER A C 1
ATOM 1493 O O . SER A 1 202 ? -21.312 5.375 3.828 1 89.56 202 SER A O 1
ATOM 1495 N N . GLY A 1 203 ? -19.688 6.102 5.102 1 91.38 203 GLY A N 1
ATOM 1496 C CA . GLY A 1 203 ? -19.391 4.793 5.664 1 91.38 203 GLY A CA 1
ATOM 1497 C C . GLY A 1 203 ? -20.531 4.246 6.516 1 91.38 203 GLY A C 1
ATOM 1498 O O . GLY A 1 203 ? -20.859 3.066 6.422 1 91.38 203 GLY A O 1
ATOM 1499 N N . ILE A 1 204 ? -21.062 5.148 7.359 1 89.81 204 ILE A N 1
ATOM 1500 C CA . ILE A 1 204 ? -22.188 4.766 8.211 1 89.81 204 ILE A CA 1
ATOM 1501 C C . ILE A 1 204 ? -23.328 4.23 7.352 1 89.81 204 ILE A C 1
ATOM 1503 O O . ILE A 1 204 ? -23.906 3.18 7.648 1 89.81 204 ILE A O 1
ATOM 1507 N N . LYS A 1 205 ? -23.625 4.953 6.34 1 91 205 LYS A N 1
ATOM 1508 C CA . LYS A 1 205 ? -24.703 4.555 5.438 1 91 205 LYS A CA 1
ATOM 1509 C C . LYS A 1 205 ? -24.375 3.234 4.746 1 91 205 LYS A C 1
ATOM 1511 O O . LYS A 1 205 ? -25.219 2.328 4.707 1 91 205 LYS A O 1
ATOM 1516 N N . PHE A 1 206 ? -23.25 3.033 4.273 1 91.38 206 PHE A N 1
ATOM 1517 C CA . PHE A 1 206 ? -22.875 1.862 3.492 1 91.38 206 PHE A CA 1
ATOM 1518 C C . PHE A 1 206 ? -22.859 0.611 4.363 1 91.38 206 PHE A C 1
ATOM 1520 O O . PHE A 1 206 ? -23.359 -0.439 3.957 1 91.38 206 PHE A O 1
ATOM 1527 N N . TYR A 1 207 ? -22.297 0.761 5.531 1 92.62 207 TYR A N 1
ATOM 1528 C CA . TYR A 1 207 ? -22.125 -0.405 6.395 1 92.62 207 TYR A CA 1
ATOM 1529 C C . TYR A 1 207 ? -23.312 -0.544 7.344 1 92.62 207 TYR A C 1
ATOM 1531 O O . TYR A 1 207 ? -23.328 -1.42 8.211 1 92.62 207 TYR A O 1
ATOM 1539 N N . ASN A 1 208 ? -24.266 0.343 7.223 1 93.06 208 ASN A N 1
ATOM 1540 C CA . ASN A 1 208 ? -25.469 0.337 8.031 1 93.06 208 ASN A CA 1
ATOM 1541 C C . ASN A 1 208 ? -25.141 0.352 9.523 1 93.06 208 ASN A C 1
ATOM 1543 O O . ASN A 1 208 ? -25.641 -0.483 10.281 1 93.06 208 ASN A O 1
ATOM 1547 N N . LEU A 1 209 ? -24.297 1.326 9.852 1 91.62 209 LEU A N 1
ATOM 1548 C CA . LEU A 1 209 ? -23.906 1.496 11.242 1 91.62 209 LEU A CA 1
ATOM 1549 C C . LEU A 1 209 ? -24.797 2.514 11.945 1 91.62 209 LEU A C 1
ATOM 1551 O O . LEU A 1 209 ? -25.406 3.365 11.289 1 91.62 209 LEU A O 1
ATOM 1555 N N . PRO A 1 210 ? -24.875 2.373 13.258 1 91.56 210 PRO A N 1
ATOM 1556 C CA . PRO A 1 210 ? -25.578 3.436 13.977 1 91.56 210 PRO A CA 1
ATOM 1557 C C . PRO A 1 210 ? -24.859 4.781 13.898 1 91.56 210 PRO A C 1
ATOM 1559 O O . PRO A 1 210 ? -23.625 4.824 13.812 1 91.56 210 PRO A O 1
ATOM 1562 N N . GLU A 1 211 ? -25.625 5.828 13.898 1 84.75 211 GLU A N 1
ATOM 1563 C CA . GLU A 1 211 ? -25.047 7.164 13.781 1 84.75 211 GLU A CA 1
ATOM 1564 C C . GLU A 1 211 ? -24.062 7.438 14.914 1 84.75 211 GLU A C 1
ATOM 1566 O O . GLU A 1 211 ? -23.078 8.164 14.727 1 84.75 211 GLU A O 1
ATOM 1571 N N . GLU A 1 212 ? -24.344 6.812 16.016 1 87.38 212 GLU A N 1
ATOM 1572 C CA . GLU A 1 212 ? -23.531 7.043 17.188 1 87.38 212 GLU A CA 1
ATOM 1573 C C . GLU A 1 212 ? -22.188 6.336 17.078 1 87.38 212 GLU A C 1
ATOM 1575 O O . GLU A 1 212 ? -21.312 6.488 17.938 1 87.38 212 GLU A O 1
ATOM 1580 N N . ALA A 1 213 ? -21.984 5.707 15.953 1 86.75 213 ALA A N 1
ATOM 1581 C CA . ALA A 1 213 ? -20.734 4.969 15.758 1 86.75 213 ALA A CA 1
ATOM 1582 C C . ALA A 1 213 ? -19.578 5.922 15.477 1 86.75 213 ALA A C 1
ATOM 1584 O O . ALA A 1 213 ? -18.422 5.594 15.75 1 86.75 213 ALA A O 1
ATOM 1585 N N . ALA A 1 214 ? -19.906 7.066 15 1 92.81 214 ALA A N 1
ATOM 1586 C CA . ALA A 1 214 ? -18.875 8.031 14.648 1 92.81 214 ALA A CA 1
ATOM 1587 C C . ALA A 1 214 ? -18.609 8.992 15.805 1 92.81 214 ALA A C 1
ATOM 1589 O O . ALA A 1 214 ? -19.531 9.375 16.531 1 92.81 214 ALA A O 1
ATOM 1590 N N . ILE A 1 215 ? -17.344 9.367 15.969 1 95.81 215 ILE A N 1
ATOM 1591 C CA . ILE A 1 215 ? -17.016 10.445 16.891 1 95.81 215 ILE A CA 1
ATOM 1592 C C . ILE A 1 215 ? -17.141 11.789 16.188 1 95.81 215 ILE A C 1
ATOM 1594 O O . ILE A 1 215 ? -17.219 11.844 14.953 1 95.81 215 ILE A O 1
ATOM 1598 N N . SER A 1 216 ? -17.156 12.898 16.984 1 95.69 216 SER A N 1
ATOM 1599 C CA . SER A 1 216 ? -17.25 14.219 16.391 1 95.69 216 SER A CA 1
ATOM 1600 C C . SER A 1 216 ? -15.938 14.648 15.75 1 95.69 216 SER A C 1
ATOM 1602 O O . SER A 1 216 ? -14.867 14.211 16.172 1 95.69 216 SER A O 1
ATOM 1604 N N . ALA A 1 217 ? -16.031 15.516 14.781 1 96.5 217 ALA A N 1
ATOM 1605 C CA . ALA A 1 217 ? -14.82 16.094 14.203 1 96.5 217 ALA A CA 1
ATOM 1606 C C . ALA A 1 217 ? -14 16.828 15.266 1 96.5 217 ALA A C 1
ATOM 1608 O O . ALA A 1 217 ? -12.773 16.797 15.242 1 96.5 217 ALA A O 1
ATOM 1609 N N . GLU A 1 218 ? -14.672 17.453 16.156 1 97.56 218 GLU A N 1
ATOM 1610 C CA . GLU A 1 218 ? -14.016 18.188 17.219 1 97.56 218 GLU A CA 1
ATOM 1611 C C . GLU A 1 218 ? -13.18 17.266 18.109 1 97.56 218 GLU A C 1
ATOM 1613 O O . GLU A 1 218 ? -12.047 17.594 18.453 1 97.56 218 GLU A O 1
ATOM 1618 N N . ASP A 1 219 ? -13.781 16.109 18.469 1 98 219 ASP A N 1
ATOM 1619 C CA . ASP A 1 219 ? -13.062 15.141 19.297 1 98 219 ASP A CA 1
ATOM 1620 C C . ASP A 1 219 ? -11.82 14.609 18.578 1 98 219 ASP A C 1
ATOM 1622 O O . ASP A 1 219 ? -10.75 14.508 19.172 1 98 219 ASP A O 1
ATOM 1626 N N . SER A 1 220 ? -11.977 14.266 17.344 1 98.69 220 SER A N 1
ATOM 1627 C CA . SER A 1 220 ? -10.859 13.773 16.547 1 98.69 220 SER A CA 1
ATOM 1628 C C . SER A 1 220 ? -9.758 14.82 16.438 1 98.69 220 SER A C 1
ATOM 1630 O O . SER A 1 220 ? -8.594 14.547 16.75 1 98.69 220 SER A O 1
ATOM 1632 N N . VAL A 1 221 ? -10.094 16.047 16.047 1 98.81 221 VAL A N 1
ATOM 1633 C CA . VAL A 1 221 ? -9.148 17.141 15.836 1 98.81 221 VAL A CA 1
ATOM 1634 C C . VAL A 1 221 ? -8.422 17.453 17.141 1 98.81 221 VAL A C 1
ATOM 1636 O O . VAL A 1 221 ? -7.203 17.656 17.141 1 98.81 221 VAL A O 1
ATOM 1639 N N . SER A 1 222 ? -9.203 17.5 18.203 1 98.75 222 SER A N 1
ATOM 1640 C CA . SER A 1 222 ? -8.594 17.75 19.516 1 98.75 222 SER A CA 1
ATOM 1641 C C . SER A 1 222 ? -7.574 16.672 19.875 1 98.75 222 SER A C 1
ATOM 1643 O O . SER A 1 222 ? -6.473 16.984 20.328 1 98.75 222 SER A O 1
ATOM 1645 N N . GLY A 1 223 ? -7.953 15.398 19.719 1 98.88 223 GLY A N 1
ATOM 1646 C CA . GLY A 1 223 ? -7.047 14.297 20.016 1 98.88 223 GLY A CA 1
ATOM 1647 C C . GLY A 1 223 ? -5.793 14.312 19.156 1 98.88 223 GLY A C 1
ATOM 1648 O O . GLY A 1 223 ? -4.684 14.156 19.672 1 98.88 223 GLY A O 1
ATOM 1649 N N . VAL A 1 224 ? -5.914 14.531 17.891 1 98.94 224 VAL A N 1
ATOM 1650 C CA . VAL A 1 224 ? -4.785 14.5 16.969 1 98.94 224 VAL A CA 1
ATOM 1651 C C . VAL A 1 224 ? -3.871 15.695 17.234 1 98.94 224 VAL A C 1
ATOM 1653 O O . VAL A 1 224 ? -2.645 15.562 17.219 1 98.94 224 VAL A O 1
ATOM 1656 N N . THR A 1 225 ? -4.441 16.938 17.453 1 98.88 225 THR A N 1
ATOM 1657 C CA . THR A 1 225 ? -3.625 18.109 17.719 1 98.88 225 THR A CA 1
ATOM 1658 C C . THR A 1 225 ? -2.854 17.938 19.031 1 98.88 225 THR A C 1
ATOM 1660 O O . THR A 1 225 ? -1.691 18.344 19.125 1 98.88 225 THR A O 1
ATOM 1663 N N . LYS A 1 226 ? -3.529 17.344 20.016 1 98.81 226 LYS A N 1
ATOM 1664 C CA . LYS A 1 226 ? -2.832 17.047 21.266 1 98.81 226 LYS A CA 1
ATOM 1665 C C . LYS A 1 226 ? -1.658 16.109 21.016 1 98.81 226 LYS A C 1
ATOM 1667 O O . LYS A 1 226 ? -0.57 16.312 21.562 1 98.81 226 LYS A O 1
ATOM 1672 N N . LEU A 1 227 ? -1.875 15.047 20.281 1 98.81 227 LEU A N 1
ATOM 1673 C CA . LEU A 1 227 ? -0.81 14.117 19.922 1 98.81 227 LEU A CA 1
ATOM 1674 C C . LEU A 1 227 ? 0.35 14.852 19.25 1 98.81 227 LEU A C 1
ATOM 1676 O O . LEU A 1 227 ? 1.512 14.633 19.594 1 98.81 227 LEU A O 1
ATOM 1680 N N . ILE A 1 228 ? 0.078 15.727 18.312 1 98.75 228 ILE A N 1
ATOM 1681 C CA . ILE A 1 228 ? 1.099 16.484 17.594 1 98.75 228 ILE A CA 1
ATOM 1682 C C . ILE A 1 228 ? 1.894 17.328 18.594 1 98.75 228 ILE A C 1
ATOM 1684 O O . ILE A 1 228 ? 3.121 17.406 18.5 1 98.75 228 ILE A O 1
ATOM 1688 N N . ASP A 1 229 ? 1.225 17.906 19.531 1 98.44 229 ASP A N 1
ATOM 1689 C CA . ASP A 1 229 ? 1.852 18.812 20.484 1 98.44 229 ASP A CA 1
ATOM 1690 C C . ASP A 1 229 ? 2.848 18.062 21.375 1 98.44 229 ASP A C 1
ATOM 1692 O O . ASP A 1 229 ? 3.922 18.594 21.688 1 98.44 229 ASP A O 1
ATOM 1696 N N . TYR A 1 230 ? 2.527 16.859 21.719 1 97.94 230 TYR A N 1
ATOM 1697 C CA . TYR A 1 230 ? 3.365 16.234 22.734 1 97.94 230 TYR A CA 1
ATOM 1698 C C . TYR A 1 230 ? 4.266 15.164 22.109 1 97.94 230 TYR A C 1
ATOM 1700 O O . TYR A 1 230 ? 5.176 14.656 22.766 1 97.94 230 TYR A O 1
ATOM 1708 N N . ALA A 1 231 ? 4.043 14.781 20.906 1 98.56 231 ALA A N 1
ATOM 1709 C CA . ALA A 1 231 ? 4.773 13.688 20.281 1 98.56 231 ALA A CA 1
ATOM 1710 C C . ALA A 1 231 ? 6.27 13.977 20.234 1 98.56 231 ALA A C 1
ATOM 1712 O O . ALA A 1 231 ? 6.68 15.109 19.969 1 98.56 231 ALA A O 1
ATOM 1713 N N . THR A 1 232 ? 7.059 12.945 20.469 1 98.12 232 THR A N 1
ATOM 1714 C CA . THR A 1 232 ? 8.508 13 20.344 1 98.12 232 THR A CA 1
ATOM 1715 C C . THR A 1 232 ? 9.016 11.938 19.375 1 98.12 232 THR A C 1
ATOM 1717 O O . THR A 1 232 ? 8.32 10.945 19.125 1 98.12 232 THR A O 1
ATOM 1720 N N . ARG A 1 233 ? 10.133 12.211 18.891 1 97.81 233 ARG A N 1
ATOM 1721 C CA . ARG A 1 233 ? 10.727 11.227 17.984 1 97.81 233 ARG A CA 1
ATOM 1722 C C . ARG A 1 233 ? 10.922 9.883 18.688 1 97.81 233 ARG A C 1
ATOM 1724 O O . ARG A 1 233 ? 10.602 8.836 18.125 1 97.81 233 ARG A O 1
ATOM 1731 N N . ALA A 1 234 ? 11.422 9.883 19.938 1 97.5 234 ALA A N 1
ATOM 1732 C CA . ALA A 1 234 ? 11.773 8.68 20.672 1 97.5 234 ALA A CA 1
ATOM 1733 C C . ALA A 1 234 ? 10.531 7.836 20.969 1 97.5 234 ALA A C 1
ATOM 1735 O O . ALA A 1 234 ? 10.57 6.609 20.875 1 97.5 234 ALA A O 1
ATOM 1736 N N . GLU A 1 235 ? 9.422 8.422 21.219 1 98.25 235 GLU A N 1
ATOM 1737 C CA . GLU A 1 235 ? 8.281 7.668 21.734 1 98.25 235 GLU A CA 1
ATOM 1738 C C . GLU A 1 235 ? 7.242 7.43 20.641 1 98.25 235 GLU A C 1
ATOM 1740 O O . GLU A 1 235 ? 6.562 6.402 20.641 1 98.25 235 GLU A O 1
ATOM 1745 N N . HIS A 1 236 ? 7.18 8.383 19.641 1 98.81 236 HIS A N 1
ATOM 1746 C CA . HIS A 1 236 ? 5.988 8.359 18.797 1 98.81 236 HIS A CA 1
ATOM 1747 C C . HIS A 1 236 ? 6.355 8.188 17.328 1 98.81 236 HIS A C 1
ATOM 1749 O O . HIS A 1 236 ? 5.523 7.781 16.516 1 98.81 236 HIS A O 1
ATOM 1755 N N . SER A 1 237 ? 7.617 8.539 16.969 1 98.75 237 SER A N 1
ATOM 1756 C CA . SER A 1 237 ? 7.988 8.484 15.555 1 98.75 237 SER A CA 1
ATOM 1757 C C . SER A 1 237 ? 8.008 7.055 15.039 1 98.75 237 SER A C 1
ATOM 1759 O O . SER A 1 237 ? 8.438 6.137 15.742 1 98.75 237 SER A O 1
ATOM 1761 N N . GLY A 1 238 ? 7.516 6.879 13.828 1 98.56 238 GLY A N 1
ATOM 1762 C CA . GLY A 1 238 ? 7.492 5.562 13.211 1 98.56 238 GLY A CA 1
ATOM 1763 C C . GLY A 1 238 ? 6.398 4.668 13.758 1 98.56 238 GLY A C 1
ATOM 1764 O O . GLY A 1 238 ? 6.496 3.441 13.68 1 98.56 238 GLY A O 1
ATOM 1765 N N . LYS A 1 239 ? 5.398 5.305 14.398 1 98.75 239 LYS A N 1
ATOM 1766 C CA . LYS A 1 239 ? 4.34 4.508 15.008 1 98.75 239 LYS A CA 1
ATOM 1767 C C . LYS A 1 239 ? 2.994 4.777 14.336 1 98.75 239 LYS A C 1
ATOM 1769 O O . LYS A 1 239 ? 2.852 5.746 13.594 1 98.75 239 LYS A O 1
ATOM 1774 N N . PHE A 1 240 ? 2.137 3.814 14.477 1 98.88 240 PHE A N 1
ATOM 1775 C CA . PHE A 1 240 ? 0.72 3.916 14.148 1 98.88 240 PHE A CA 1
ATOM 1776 C C . PHE A 1 240 ? -0.105 4.195 15.398 1 98.88 240 PHE A C 1
ATOM 1778 O O . PHE A 1 240 ? -0.146 3.375 16.312 1 98.88 240 PHE A O 1
ATOM 1785 N N . ILE A 1 241 ? -0.723 5.414 15.445 1 98.94 241 ILE A N 1
ATOM 1786 C CA . ILE A 1 241 ? -1.316 5.867 16.703 1 98.94 241 ILE A CA 1
ATOM 1787 C C . ILE A 1 241 ? -2.74 6.359 16.453 1 98.94 241 ILE A C 1
ATOM 1789 O O . ILE A 1 241 ? -3.006 7.023 15.445 1 98.94 241 ILE A O 1
ATOM 1793 N N . SER A 1 242 ? -3.66 6.094 17.328 1 98.81 242 SER A N 1
ATOM 1794 C CA . SER A 1 242 ? -5.039 6.562 17.234 1 98.81 242 SER A CA 1
ATOM 1795 C C . SER A 1 242 ? -5.184 7.969 17.812 1 98.81 242 SER A C 1
ATOM 1797 O O . SER A 1 242 ? -4.363 8.406 18.609 1 98.81 242 SER A O 1
ATOM 1799 N N . TYR A 1 243 ? -6.254 8.641 17.453 1 98.62 243 TYR A N 1
ATOM 1800 C CA . TYR A 1 243 ? -6.52 10.008 17.875 1 98.62 243 TYR A CA 1
ATOM 1801 C C . TYR A 1 243 ? -6.52 10.109 19.406 1 98.62 243 TYR A C 1
ATOM 1803 O O . TYR A 1 243 ? -6.273 11.18 19.953 1 98.62 243 TYR A O 1
ATOM 1811 N N . ASP A 1 244 ? -6.77 9.031 20.062 1 98.19 244 ASP A N 1
ATOM 1812 C CA . ASP A 1 244 ? -6.867 9.047 21.516 1 98.19 244 ASP A CA 1
ATOM 1813 C C . ASP A 1 244 ? -5.523 8.703 22.156 1 98.19 244 ASP A C 1
ATOM 1815 O O . ASP A 1 244 ? -5.438 8.539 23.375 1 98.19 244 ASP A O 1
ATOM 1819 N N . GLY A 1 245 ? -4.531 8.508 21.375 1 98.44 245 GLY A N 1
ATOM 1820 C CA . GLY A 1 245 ? -3.18 8.305 21.875 1 98.44 245 GLY A CA 1
ATOM 1821 C C . GLY A 1 245 ? -2.791 6.84 21.953 1 98.44 245 GLY A C 1
ATOM 1822 O O . GLY A 1 245 ? -1.629 6.516 22.203 1 98.44 245 GLY A O 1
ATOM 1823 N N . SER A 1 246 ? -3.709 5.938 21.703 1 98.5 246 SER A N 1
ATOM 1824 C CA . SER A 1 246 ? -3.391 4.516 21.781 1 98.5 246 SER A CA 1
ATOM 1825 C C . SER A 1 246 ? -2.541 4.07 20.594 1 98.5 246 SER A C 1
ATOM 1827 O O . SER A 1 246 ? -2.764 4.508 19.469 1 98.5 246 SER A O 1
ATOM 1829 N N . PHE A 1 247 ? -1.599 3.221 20.922 1 98.56 247 PHE A N 1
ATOM 1830 C CA . PHE A 1 247 ? -0.76 2.658 19.859 1 98.56 247 PHE A CA 1
ATOM 1831 C C . PHE A 1 247 ? -1.485 1.529 19.141 1 98.56 247 PHE A C 1
ATOM 1833 O O . PHE A 1 247 ? -2.186 0.731 19.766 1 98.56 247 PHE A O 1
ATOM 1840 N N . LEU A 1 248 ? -1.329 1.508 17.859 1 98.31 248 LEU A N 1
ATOM 1841 C CA . LEU A 1 248 ? -1.962 0.508 17.016 1 98.31 248 LEU A CA 1
ATOM 1842 C C . LEU A 1 248 ? -0.915 -0.368 16.328 1 98.31 248 LEU A C 1
ATOM 1844 O O . LEU A 1 248 ? 0.236 0.044 16.172 1 98.31 248 LEU A O 1
ATOM 1848 N N . GLU A 1 249 ? -1.315 -1.546 15.977 1 97.25 249 GLU A N 1
ATOM 1849 C CA . GLU A 1 249 ? -0.476 -2.402 15.141 1 97.25 249 GLU A CA 1
ATOM 1850 C C . GLU A 1 249 ? -0.523 -1.97 13.68 1 97.25 249 GLU A C 1
ATOM 1852 O O . GLU A 1 249 ? -1.545 -1.464 13.211 1 97.25 249 GLU A O 1
ATOM 1857 N N . TRP A 1 250 ? 0.599 -2.213 13.07 1 97.5 250 TRP A N 1
ATOM 1858 C CA . TRP A 1 250 ? 0.605 -1.926 11.633 1 97.5 250 TRP A CA 1
ATOM 1859 C C . TRP A 1 250 ? -0.32 -2.879 10.883 1 97.5 250 TRP A C 1
ATOM 1861 O O . TRP A 1 250 ? -0.472 -4.039 11.273 1 97.5 250 TRP A O 1
ATOM 1871 N N . MET B 1 1 ? -10.141 -41.281 -12.016 1 45.56 1 MET B N 1
ATOM 1872 C CA . MET B 1 1 ? -9.352 -40.406 -12.891 1 45.56 1 MET B CA 1
ATOM 1873 C C . MET B 1 1 ? -8.57 -39.375 -12.086 1 45.56 1 MET B C 1
ATOM 1875 O O . MET B 1 1 ? -9.086 -38.844 -11.117 1 45.56 1 MET B O 1
ATOM 1879 N N . SER B 1 2 ? -7.176 -39.344 -12.109 1 63.31 2 SER B N 1
ATOM 1880 C CA . SER B 1 2 ? -6.359 -38.531 -11.203 1 63.31 2 SER B CA 1
ATOM 1881 C C . SER B 1 2 ? -6.727 -37.062 -11.305 1 63.31 2 SER B C 1
ATOM 1883 O O . SER B 1 2 ? -6.988 -36.531 -12.398 1 63.31 2 SER B O 1
ATOM 1885 N N . SER B 1 3 ? -7.055 -36.406 -10.305 1 87.88 3 SER B N 1
ATOM 1886 C CA . SER B 1 3 ? -7.523 -35 -10.273 1 87.88 3 SER B CA 1
ATOM 1887 C C . SER B 1 3 ? -6.473 -34.062 -10.828 1 87.88 3 SER B C 1
ATOM 1889 O O . SER B 1 3 ? -5.273 -34.281 -10.625 1 87.88 3 SER B O 1
ATOM 1891 N N . THR B 1 4 ? -6.719 -33.312 -11.867 1 96 4 THR B N 1
ATOM 1892 C CA . THR B 1 4 ? -5.848 -32.312 -12.516 1 96 4 THR B CA 1
ATOM 1893 C C . THR B 1 4 ? -5.676 -31.078 -11.641 1 96 4 THR B C 1
ATOM 1895 O O . THR B 1 4 ? -6.641 -30.594 -11.055 1 96 4 THR B O 1
ATOM 1898 N N . THR B 1 5 ? -4.398 -30.766 -11.422 1 98.19 5 THR B N 1
ATOM 1899 C CA . THR B 1 5 ? -4.082 -29.516 -10.727 1 98.19 5 THR B CA 1
ATOM 1900 C C . THR B 1 5 ? -3.865 -28.375 -11.719 1 98.19 5 THR B C 1
ATOM 1902 O O . THR B 1 5 ? -3.023 -28.484 -12.609 1 98.19 5 THR B O 1
ATOM 1905 N N . ASN B 1 6 ? -4.688 -27.312 -11.656 1 98.75 6 ASN B N 1
ATOM 1906 C CA . ASN B 1 6 ? -4.566 -26.156 -12.539 1 98.75 6 ASN B CA 1
ATOM 1907 C C . ASN B 1 6 ? -3.867 -24.984 -11.844 1 98.75 6 ASN B C 1
ATOM 1909 O O . ASN B 1 6 ? -4.328 -24.516 -10.805 1 98.75 6 ASN B O 1
ATOM 1913 N N . VAL B 1 7 ? -2.73 -24.5 -12.414 1 98.88 7 VAL B N 1
ATOM 1914 C CA . VAL B 1 7 ? -1.896 -23.453 -11.836 1 98.88 7 VAL B CA 1
ATOM 1915 C C . VAL B 1 7 ? -1.79 -22.281 -12.805 1 98.88 7 VAL B C 1
ATOM 1917 O O . VAL B 1 7 ? -1.394 -22.453 -13.961 1 98.88 7 VAL B O 1
ATOM 1920 N N . LEU B 1 8 ? -2.205 -21.094 -12.367 1 98.94 8 LEU B N 1
ATOM 1921 C CA . LEU B 1 8 ? -2.027 -19.875 -13.141 1 98.94 8 LEU B CA 1
ATOM 1922 C C . LEU B 1 8 ? -0.872 -19.047 -12.586 1 98.94 8 LEU B C 1
ATOM 1924 O O . LEU B 1 8 ? -0.825 -18.766 -11.383 1 98.94 8 LEU B O 1
ATOM 1928 N N . ILE B 1 9 ? 0.065 -18.688 -13.422 1 98.94 9 ILE B N 1
ATOM 1929 C CA . ILE B 1 9 ? 1.255 -17.938 -13.055 1 98.94 9 ILE B CA 1
ATOM 1930 C C . ILE B 1 9 ? 1.356 -16.672 -13.922 1 98.94 9 ILE B C 1
ATOM 1932 O O . ILE B 1 9 ? 1.444 -16.766 -15.148 1 98.94 9 ILE B O 1
ATOM 1936 N N . THR B 1 10 ? 1.333 -15.516 -13.289 1 98.81 10 THR B N 1
ATOM 1937 C CA . THR B 1 10 ? 1.532 -14.305 -14.086 1 98.81 10 THR B CA 1
ATOM 1938 C C . THR B 1 10 ? 3.02 -14 -14.242 1 98.81 10 THR B C 1
ATOM 1940 O O . THR B 1 10 ? 3.818 -14.297 -13.352 1 98.81 10 THR B O 1
ATOM 1943 N N . GLY B 1 11 ? 3.344 -13.328 -15.359 1 98 11 GLY B N 1
ATOM 1944 C CA . GLY B 1 11 ? 4.742 -13.039 -15.625 1 98 11 GLY B CA 1
ATOM 1945 C C . GLY B 1 11 ? 5.586 -14.281 -15.812 1 98 11 GLY B C 1
ATOM 1946 O O . GLY B 1 11 ? 6.641 -14.43 -15.188 1 98 11 GLY B O 1
ATOM 1947 N N . ALA B 1 12 ? 5.168 -15.203 -16.625 1 98.25 12 ALA B N 1
ATOM 1948 C CA . ALA B 1 12 ? 5.75 -16.531 -16.734 1 98.25 12 ALA B CA 1
ATOM 1949 C C . ALA B 1 12 ? 6.938 -16.547 -17.688 1 98.25 12 ALA B C 1
ATOM 1951 O O . ALA B 1 12 ? 7.621 -17.562 -17.828 1 98.25 12 ALA B O 1
ATOM 1952 N N . GLY B 1 13 ? 7.254 -15.453 -18.281 1 97 13 GLY B N 1
ATOM 1953 C CA . GLY B 1 13 ? 8.195 -15.438 -19.391 1 97 13 GLY B CA 1
ATOM 1954 C C . GLY B 1 13 ? 9.648 -15.406 -18.953 1 97 13 GLY B C 1
ATOM 1955 O O . GLY B 1 13 ? 10.555 -15.672 -19.734 1 97 13 GLY B O 1
ATOM 1956 N N . ARG B 1 14 ? 9.922 -15.078 -17.703 1 95.25 14 ARG B N 1
ATOM 1957 C CA . ARG B 1 14 ? 11.297 -14.961 -17.234 1 95.25 14 ARG B CA 1
ATOM 1958 C C . ARG B 1 14 ? 11.359 -15.102 -15.711 1 95.25 14 ARG B C 1
ATOM 1960 O O . ARG B 1 14 ? 10.328 -15.195 -15.047 1 95.25 14 ARG B O 1
ATOM 1967 N N . GLY B 1 15 ? 12.586 -15.258 -15.25 1 96.69 15 GLY B N 1
ATOM 1968 C CA . GLY B 1 15 ? 12.836 -15.203 -13.812 1 96.69 15 GLY B CA 1
ATOM 1969 C C . GLY B 1 15 ? 12.078 -16.25 -13.039 1 96.69 15 GLY B C 1
ATOM 1970 O O . GLY B 1 15 ? 12.086 -17.438 -13.406 1 96.69 15 GLY B O 1
ATOM 1971 N N . LEU B 1 16 ? 11.516 -15.797 -11.914 1 98.5 16 LEU B N 1
ATOM 1972 C CA . LEU B 1 16 ? 10.789 -16.703 -11.023 1 98.5 16 LEU B CA 1
ATOM 1973 C C . LEU B 1 16 ? 9.578 -17.297 -11.734 1 98.5 16 LEU B C 1
ATOM 1975 O O . LEU B 1 16 ? 9.289 -18.484 -11.586 1 98.5 16 LEU B O 1
ATOM 1979 N N . GLY B 1 17 ? 8.867 -16.469 -12.539 1 98.69 17 GLY B N 1
ATOM 1980 C CA . GLY B 1 17 ? 7.699 -16.938 -13.258 1 98.69 17 GLY B CA 1
ATOM 1981 C C . GLY B 1 17 ? 7.992 -18.125 -14.156 1 98.69 17 GLY B C 1
ATOM 1982 O O . GLY B 1 17 ? 7.254 -19.109 -14.148 1 98.69 17 GLY B O 1
ATOM 1983 N N . ARG B 1 18 ? 9.039 -17.984 -14.906 1 98.31 18 ARG B N 1
ATOM 1984 C CA . ARG B 1 18 ? 9.453 -19.078 -15.766 1 98.31 18 ARG B CA 1
ATOM 1985 C C . ARG B 1 18 ? 9.836 -20.312 -14.945 1 98.31 18 ARG B C 1
ATOM 1987 O O . ARG B 1 18 ? 9.547 -21.438 -15.328 1 98.31 18 ARG B O 1
ATOM 1994 N N . GLY B 1 19 ? 10.547 -20.047 -13.836 1 98.69 19 GLY B N 1
ATOM 1995 C CA . GLY B 1 19 ? 10.906 -21.125 -12.93 1 98.69 19 GLY B CA 1
ATOM 1996 C C . GLY B 1 19 ? 9.703 -21.875 -12.391 1 98.69 19 GLY B C 1
ATOM 1997 O O . GLY B 1 19 ? 9.688 -23.109 -12.375 1 98.69 19 GLY B O 1
ATOM 1998 N N . PHE B 1 20 ? 8.664 -21.156 -11.922 1 98.88 20 PHE B N 1
ATOM 1999 C CA . PHE B 1 20 ? 7.438 -21.781 -11.445 1 98.88 20 PHE B CA 1
ATOM 2000 C C . PHE B 1 20 ? 6.773 -22.594 -12.555 1 98.88 20 PHE B C 1
ATOM 2002 O O . PHE B 1 20 ? 6.387 -23.734 -12.344 1 98.88 20 PHE B O 1
ATOM 2009 N N . LEU B 1 21 ? 6.664 -21.938 -13.734 1 98.88 21 LEU B N 1
ATOM 2010 C CA . LEU B 1 21 ? 6.012 -22.578 -14.867 1 98.88 21 LEU B CA 1
ATOM 2011 C C . LEU B 1 21 ? 6.688 -23.906 -15.195 1 98.88 21 LEU B C 1
ATOM 2013 O O . LEU B 1 21 ? 6.02 -24.938 -15.297 1 98.88 21 LEU B O 1
ATOM 2017 N N . THR B 1 22 ? 8.016 -23.906 -15.305 1 98.75 22 THR B N 1
ATOM 2018 C CA . THR B 1 22 ? 8.773 -25.109 -15.656 1 98.75 22 THR B CA 1
ATOM 2019 C C . THR B 1 22 ? 8.617 -26.172 -14.586 1 98.75 22 THR B C 1
ATOM 2021 O O . THR B 1 22 ? 8.477 -27.359 -14.898 1 98.75 22 THR B O 1
ATOM 2024 N N . THR B 1 23 ? 8.656 -25.766 -13.352 1 98.81 23 THR B N 1
ATOM 2025 C CA . THR B 1 23 ? 8.539 -26.688 -12.234 1 98.81 23 THR B CA 1
ATOM 2026 C C . THR B 1 23 ? 7.188 -27.406 -12.258 1 98.81 23 THR B C 1
ATOM 2028 O O . THR B 1 23 ? 7.121 -28.625 -12.164 1 98.81 23 THR B O 1
ATOM 2031 N N . PHE B 1 24 ? 6.109 -26.703 -12.43 1 98.81 24 PHE B N 1
ATOM 2032 C CA . PHE B 1 24 ? 4.777 -27.297 -12.391 1 98.81 24 PHE B CA 1
ATOM 2033 C C . PHE B 1 24 ? 4.508 -28.094 -13.656 1 98.81 24 PHE B C 1
ATOM 2035 O O . PHE B 1 24 ? 3.803 -29.109 -13.617 1 98.81 24 PHE B O 1
ATOM 2042 N N . LEU B 1 25 ? 5.07 -27.688 -14.805 1 98.69 25 LEU B N 1
ATOM 2043 C CA . LEU B 1 25 ? 4.895 -28.422 -16.062 1 98.69 25 LEU B CA 1
ATOM 2044 C C . LEU B 1 25 ? 5.562 -29.781 -15.977 1 98.69 25 LEU B C 1
ATOM 2046 O O . LEU B 1 25 ? 5.188 -30.703 -16.703 1 98.69 25 LEU B O 1
ATOM 2050 N N . ALA B 1 26 ? 6.547 -29.875 -15.125 1 98.69 26 ALA B N 1
ATOM 2051 C CA . ALA B 1 26 ? 7.285 -31.125 -14.961 1 98.69 26 ALA B CA 1
ATOM 2052 C C . ALA B 1 26 ? 6.539 -32.094 -14.039 1 98.69 26 ALA B C 1
ATOM 2054 O O . ALA B 1 26 ? 6.953 -33.219 -13.859 1 98.69 26 ALA B O 1
ATOM 2055 N N . ARG B 1 27 ? 5.434 -31.734 -13.477 1 98.38 27 ARG B N 1
ATOM 2056 C CA . ARG B 1 27 ? 4.586 -32.562 -12.641 1 98.38 27 ARG B CA 1
ATOM 2057 C C . ARG B 1 27 ? 3.461 -33.188 -13.453 1 98.38 27 ARG B C 1
ATOM 2059 O O . ARG B 1 27 ? 2.889 -32.562 -14.336 1 98.38 27 ARG B O 1
ATOM 2066 N N . PRO B 1 28 ? 3.1 -34.438 -13.195 1 98.38 28 PRO B N 1
ATOM 2067 C CA . PRO B 1 28 ? 2.018 -35.062 -13.953 1 98.38 28 PRO B CA 1
ATOM 2068 C C . PRO B 1 28 ? 0.646 -34.5 -13.625 1 98.38 28 PRO B C 1
ATOM 2070 O O . PRO B 1 28 ? 0.43 -34 -12.508 1 98.38 28 PRO B O 1
ATOM 2073 N N . ASN B 1 29 ? -0.225 -34.438 -14.562 1 98.19 29 ASN B N 1
ATOM 2074 C CA . ASN B 1 29 ? -1.629 -34.094 -14.406 1 98.19 29 ASN B CA 1
ATOM 2075 C C . ASN B 1 29 ? -1.781 -32.656 -13.914 1 98.19 29 ASN B C 1
ATOM 2077 O O . ASN B 1 29 ? -2.525 -32.375 -12.969 1 98.19 29 ASN B O 1
ATOM 2081 N N . HIS B 1 30 ? -0.979 -31.781 -14.578 1 98.69 30 HIS B N 1
ATOM 2082 C CA . HIS B 1 30 ? -1.082 -30.344 -14.336 1 98.69 30 HIS B CA 1
ATOM 2083 C C . HIS B 1 30 ? -1.449 -29.594 -15.609 1 98.69 30 HIS B C 1
ATOM 2085 O O . HIS B 1 30 ? -0.937 -29.906 -16.688 1 98.69 30 HIS B O 1
ATOM 2091 N N . ILE B 1 31 ? -2.42 -28.688 -15.484 1 98.75 31 ILE B N 1
ATOM 2092 C CA . ILE B 1 31 ? -2.545 -27.625 -16.484 1 98.75 31 ILE B CA 1
ATOM 2093 C C . ILE B 1 31 ? -1.871 -26.359 -15.969 1 98.75 31 ILE B C 1
ATOM 2095 O O . ILE B 1 31 ? -2.301 -25.781 -14.969 1 98.75 31 ILE B O 1
ATOM 2099 N N . VAL B 1 32 ? -0.792 -25.984 -16.641 1 98.88 32 VAL B N 1
ATOM 2100 C CA . VAL B 1 32 ? -0.031 -24.812 -16.25 1 98.88 32 VAL B CA 1
ATOM 2101 C C . VAL B 1 32 ? -0.347 -23.641 -17.188 1 98.88 32 VAL B C 1
ATOM 2103 O O . VAL B 1 32 ? -0.113 -23.734 -18.391 1 98.88 32 VAL B O 1
ATOM 2106 N N . ILE B 1 33 ? -0.943 -22.641 -16.609 1 98.94 33 ILE B N 1
ATOM 2107 C CA . ILE B 1 33 ? -1.312 -21.438 -17.359 1 98.94 33 ILE B CA 1
ATOM 2108 C C . ILE B 1 33 ? -0.315 -20.328 -17.078 1 98.94 33 ILE B C 1
ATOM 2110 O O . ILE B 1 33 ? -0.168 -19.906 -15.922 1 98.94 33 ILE B O 1
ATOM 2114 N N . GLY B 1 34 ? 0.416 -19.906 -18.078 1 98.81 34 GLY B N 1
ATOM 2115 C CA . GLY B 1 34 ? 1.352 -18.797 -17.938 1 98.81 34 GLY B CA 1
ATOM 2116 C C . GLY B 1 34 ? 0.917 -17.547 -18.688 1 98.81 34 GLY B C 1
ATOM 2117 O O . GLY B 1 34 ? 0.548 -17.625 -19.875 1 98.81 34 GLY B O 1
ATOM 2118 N N . SER B 1 35 ? 0.923 -16.469 -18 1 98.69 35 SER B N 1
ATOM 2119 C CA . SER B 1 35 ? 0.65 -15.227 -18.719 1 98.69 35 SER B CA 1
ATOM 2120 C C . SER B 1 35 ? 1.941 -14.562 -19.188 1 98.69 35 SER B C 1
ATOM 2122 O O . SER B 1 35 ? 2.955 -14.602 -18.484 1 98.69 35 SER B O 1
ATOM 2124 N N . ILE B 1 36 ? 1.93 -14.047 -20.344 1 97.12 36 ILE B N 1
ATOM 2125 C CA . ILE B 1 36 ? 3.006 -13.242 -20.922 1 97.12 36 ILE B CA 1
ATOM 2126 C C . ILE B 1 36 ? 2.418 -12.055 -21.672 1 97.12 36 ILE B C 1
ATOM 2128 O O . ILE B 1 36 ? 1.209 -11.992 -21.906 1 97.12 36 ILE B O 1
ATOM 2132 N N . ARG B 1 37 ? 3.166 -11.078 -22.078 1 94.44 37 ARG B N 1
ATOM 2133 C CA . ARG B 1 37 ? 2.689 -9.836 -22.672 1 94.44 37 ARG B CA 1
ATOM 2134 C C . ARG B 1 37 ? 2.393 -10.016 -24.156 1 94.44 37 ARG B C 1
ATOM 2136 O O . ARG B 1 37 ? 1.522 -9.344 -24.719 1 94.44 37 ARG B O 1
ATOM 2143 N N . ASP B 1 38 ? 3.15 -10.906 -24.719 1 95.88 38 ASP B N 1
ATOM 2144 C CA . ASP B 1 38 ? 3.064 -11.094 -26.156 1 95.88 38 ASP B CA 1
ATOM 2145 C C . ASP B 1 38 ? 3.117 -12.578 -26.516 1 95.88 38 ASP B C 1
ATOM 2147 O O . ASP B 1 38 ? 4.18 -13.195 -26.469 1 95.88 38 ASP B O 1
ATOM 2151 N N . LEU B 1 39 ? 2.049 -13.102 -27.031 1 96.94 39 LEU B N 1
ATOM 2152 C CA . LEU B 1 39 ? 1.902 -14.531 -27.312 1 96.94 39 LEU B CA 1
ATOM 2153 C C . LEU B 1 39 ? 2.67 -14.922 -28.562 1 96.94 39 LEU B C 1
ATOM 2155 O O . LEU B 1 39 ? 2.883 -16.109 -28.812 1 96.94 39 LEU B O 1
ATOM 2159 N N . ASP B 1 40 ? 3.076 -13.922 -29.328 1 97.12 40 ASP B N 1
ATOM 2160 C CA . ASP B 1 40 ? 3.799 -14.211 -30.562 1 97.12 40 ASP B CA 1
ATOM 2161 C C . ASP B 1 40 ? 5.297 -13.984 -30.391 1 97.12 40 ASP B C 1
ATOM 2163 O O . ASP B 1 40 ? 6.055 -14.031 -31.359 1 97.12 40 ASP B O 1
ATOM 2167 N N . SER B 1 41 ? 5.719 -13.773 -29.219 1 97.31 41 SER B N 1
ATOM 2168 C CA . SER B 1 41 ? 7.117 -13.469 -28.938 1 97.31 41 SER B CA 1
ATOM 2169 C C . SER B 1 41 ? 7.973 -14.727 -28.969 1 97.31 41 SER B C 1
ATOM 2171 O O . SER B 1 41 ? 7.449 -15.844 -28.938 1 97.31 41 SER B O 1
ATOM 2173 N N . THR B 1 42 ? 9.297 -14.508 -29.016 1 97.75 42 THR B N 1
ATOM 2174 C CA . THR B 1 42 ? 10.25 -15.609 -28.891 1 97.75 42 THR B CA 1
ATOM 2175 C C . THR B 1 42 ? 10.125 -16.297 -27.531 1 97.75 42 THR B C 1
ATOM 2177 O O . THR B 1 42 ? 10.266 -17.516 -27.438 1 97.75 42 THR B O 1
ATOM 2180 N N . THR B 1 43 ? 9.828 -15.516 -26.547 1 97.44 43 THR B N 1
ATOM 2181 C CA . THR B 1 43 ? 9.609 -16.062 -25.203 1 97.44 43 THR B CA 1
ATOM 2182 C C . THR B 1 43 ? 8.453 -17.062 -25.219 1 97.44 43 THR B C 1
ATOM 2184 O O . THR B 1 43 ? 8.547 -18.125 -24.609 1 97.44 43 THR B O 1
ATOM 2187 N N . ALA B 1 44 ? 7.375 -16.656 -25.844 1 97.88 44 ALA B N 1
ATOM 2188 C CA . ALA B 1 44 ? 6.227 -17.547 -25.938 1 97.88 44 ALA B CA 1
ATOM 2189 C C . ALA B 1 44 ? 6.605 -18.844 -26.641 1 97.88 44 ALA B C 1
ATOM 2191 O O . ALA B 1 44 ? 6.211 -19.938 -26.203 1 97.88 44 ALA B O 1
ATOM 2192 N N . GLN B 1 45 ? 7.328 -18.75 -27.688 1 98 45 GLN B N 1
ATOM 2193 C CA . GLN B 1 45 ? 7.77 -19.922 -28.438 1 98 45 GLN B CA 1
ATOM 2194 C C . GLN B 1 45 ? 8.648 -20.828 -27.562 1 98 45 GLN B C 1
ATOM 2196 O O . GLN B 1 45 ? 8.492 -22.047 -27.578 1 98 45 GLN B O 1
ATOM 2201 N N . ASP B 1 46 ? 9.547 -20.203 -26.859 1 98.06 46 ASP B N 1
ATOM 2202 C CA . ASP B 1 46 ? 10.43 -20.938 -25.969 1 98.06 46 ASP B CA 1
ATOM 2203 C C . ASP B 1 46 ? 9.641 -21.703 -24.906 1 98.06 46 ASP B C 1
ATOM 2205 O O . ASP B 1 46 ? 9.969 -22.844 -24.578 1 98.06 46 ASP B O 1
ATOM 2209 N N . LEU B 1 47 ? 8.672 -21.078 -24.375 1 98.5 47 LEU B N 1
ATOM 2210 C CA . LEU B 1 47 ? 7.848 -21.734 -23.359 1 98.5 47 LEU B CA 1
ATOM 2211 C C . LEU B 1 47 ? 7.086 -22.906 -23.953 1 98.5 47 LEU B C 1
ATOM 2213 O O . LEU B 1 47 ? 6.988 -23.969 -23.344 1 98.5 47 LEU B O 1
ATOM 2217 N N . ARG B 1 48 ? 6.547 -22.75 -25.125 1 98.06 48 ARG B N 1
ATOM 2218 C CA . ARG B 1 48 ? 5.773 -23.797 -25.781 1 98.06 48 ARG B CA 1
ATOM 2219 C C . ARG B 1 48 ? 6.656 -25 -26.125 1 98.06 48 ARG B C 1
ATOM 2221 O O . ARG B 1 48 ? 6.156 -26.094 -26.359 1 98.06 48 ARG B O 1
ATOM 2228 N N . ALA B 1 49 ? 7.906 -24.75 -26.188 1 98.12 49 ALA B N 1
ATOM 2229 C CA . ALA B 1 49 ? 8.844 -25.812 -26.562 1 98.12 49 ALA B CA 1
ATOM 2230 C C . ALA B 1 49 ? 9.164 -26.703 -25.359 1 98.12 49 ALA B C 1
ATOM 2232 O O . ALA B 1 49 ? 9.75 -27.781 -25.516 1 98.12 49 ALA B O 1
ATOM 2233 N N . ILE B 1 50 ? 8.805 -26.297 -24.156 1 98 50 ILE B N 1
ATOM 2234 C CA . ILE B 1 50 ? 9.031 -27.109 -22.969 1 98 50 ILE B CA 1
ATOM 2235 C C . ILE B 1 50 ? 8.133 -28.344 -23.016 1 98 50 ILE B C 1
ATOM 2237 O O . ILE B 1 50 ? 6.926 -28.234 -23.234 1 98 50 ILE B O 1
ATOM 2241 N N . THR B 1 51 ? 8.641 -29.562 -22.844 1 98 51 THR B N 1
ATOM 2242 C CA . THR B 1 51 ? 7.875 -30.812 -22.844 1 98 51 THR B CA 1
ATOM 2243 C C . THR B 1 51 ? 7.191 -31.031 -21.5 1 98 51 THR B C 1
ATOM 2245 O O . THR B 1 51 ? 7.859 -31.156 -20.469 1 98 51 THR B O 1
ATOM 2248 N N . PRO B 1 52 ? 5.941 -31.047 -21.484 1 98.38 52 PRO B N 1
ATOM 2249 C CA . PRO B 1 52 ? 5.234 -31.281 -20.219 1 98.38 52 PRO B CA 1
ATOM 2250 C C . PRO B 1 52 ? 5.324 -32.719 -19.766 1 98.38 52 PRO B C 1
ATOM 2252 O O . PRO B 1 52 ? 5.582 -33.625 -20.578 1 98.38 52 PRO B O 1
ATOM 2255 N N . ALA B 1 53 ? 5.145 -32.969 -18.484 1 98.5 53 ALA B N 1
ATOM 2256 C CA . ALA B 1 53 ? 5.027 -34.344 -17.938 1 98.5 53 ALA B CA 1
ATOM 2257 C C . ALA B 1 53 ? 3.732 -35 -18.391 1 98.5 53 ALA B C 1
ATOM 2259 O O . ALA B 1 53 ? 2.885 -34.344 -19.016 1 98.5 53 ALA B O 1
ATOM 2260 N N . SER B 1 54 ? 3.596 -36.25 -18.062 1 98 54 SER B N 1
ATOM 2261 C CA . SER B 1 54 ? 2.432 -37.031 -18.484 1 98 54 SER B CA 1
ATOM 2262 C C . SER B 1 54 ? 1.139 -36.406 -17.969 1 98 54 SER B C 1
ATOM 2264 O O . SER B 1 54 ? 1.024 -36.094 -16.781 1 98 54 SER B O 1
ATOM 2266 N N . GLY B 1 55 ? 0.218 -36.188 -18.844 1 97.56 55 GLY B N 1
ATOM 2267 C CA . GLY B 1 55 ? -1.089 -35.656 -18.469 1 97.56 55 GLY B CA 1
ATOM 2268 C C . GLY B 1 55 ? -1.102 -34.156 -18.25 1 97.56 55 GLY B C 1
ATOM 2269 O O . GLY B 1 55 ? -2.139 -33.594 -17.906 1 97.56 55 GLY B O 1
ATOM 2270 N N . SER B 1 56 ? 0.108 -33.562 -18.484 1 98.44 56 SER B N 1
ATOM 2271 C CA . SER B 1 56 ? 0.199 -32.125 -18.25 1 98.44 56 SER B CA 1
ATOM 2272 C C . SER B 1 56 ? 0.22 -31.375 -19.578 1 98.44 56 SER B C 1
ATOM 2274 O O . SER B 1 56 ? 0.523 -31.938 -20.625 1 98.44 56 SER B O 1
ATOM 2276 N N . ARG B 1 57 ? -0.164 -30.062 -19.5 1 97.94 57 ARG B N 1
ATOM 2277 C CA . ARG B 1 57 ? -0.081 -29.219 -20.688 1 97.94 57 ARG B CA 1
ATOM 2278 C C . ARG B 1 57 ? 0.073 -27.75 -20.312 1 97.94 57 ARG B C 1
ATOM 2280 O O . ARG B 1 57 ? -0.22 -27.359 -19.172 1 97.94 57 ARG B O 1
ATOM 2287 N N . LEU B 1 58 ? 0.511 -27.031 -21.297 1 98.75 58 LEU B N 1
ATOM 2288 C CA . LEU B 1 58 ? 0.751 -25.594 -21.156 1 98.75 58 LEU B CA 1
ATOM 2289 C C . LEU B 1 58 ? -0.321 -24.781 -21.891 1 98.75 58 LEU B C 1
ATOM 2291 O O . LEU B 1 58 ? -0.691 -25.125 -23.016 1 98.75 58 LEU B O 1
ATOM 2295 N N . ILE B 1 59 ? -0.917 -23.828 -21.219 1 98.75 59 ILE B N 1
ATOM 2296 C CA . ILE B 1 59 ? -1.741 -22.797 -21.828 1 98.75 59 ILE B CA 1
ATOM 2297 C C . ILE B 1 59 ? -1.097 -21.422 -21.625 1 98.75 59 ILE B C 1
ATOM 2299 O O . ILE B 1 59 ? -0.745 -21.062 -20.5 1 98.75 59 ILE B O 1
ATOM 2303 N N . LEU B 1 60 ? -0.842 -20.703 -22.703 1 98.69 60 LEU B N 1
ATOM 2304 C CA . LEU B 1 60 ? -0.35 -19.328 -22.578 1 98.69 60 LEU B CA 1
ATOM 2305 C C . LEU B 1 60 ? -1.473 -18.328 -22.812 1 98.69 60 LEU B C 1
ATOM 2307 O O . LEU B 1 60 ? -2.279 -18.5 -23.734 1 98.69 60 LEU B O 1
ATOM 2311 N N . VAL B 1 61 ? -1.573 -17.359 -21.969 1 98.69 61 VAL B N 1
ATOM 2312 C CA . VAL B 1 61 ? -2.561 -16.297 -22.109 1 98.69 61 VAL B CA 1
ATOM 2313 C C . VAL B 1 61 ? -1.865 -14.938 -22.047 1 98.69 61 VAL B C 1
ATOM 2315 O O . VAL B 1 61 ? -0.743 -14.828 -21.547 1 98.69 61 VAL B O 1
ATOM 2318 N N . LYS B 1 62 ? -2.551 -13.977 -22.578 1 98.38 62 LYS B N 1
ATOM 2319 C CA . LYS B 1 62 ? -2.012 -12.617 -22.562 1 98.38 62 LYS B CA 1
ATOM 2320 C C . LYS B 1 62 ? -2.568 -11.812 -21.391 1 98.38 62 LYS B C 1
ATOM 2322 O O . LYS B 1 62 ? -3.783 -11.664 -21.266 1 98.38 62 LYS B O 1
ATOM 2327 N N . ILE B 1 63 ? -1.68 -11.32 -20.547 1 97.94 63 ILE B N 1
ATOM 2328 C CA . ILE B 1 63 ? -2.029 -10.344 -19.531 1 97.94 63 ILE B CA 1
ATOM 2329 C C . ILE B 1 63 ? -0.973 -9.242 -19.484 1 97.94 63 ILE B C 1
ATOM 2331 O O . ILE B 1 63 ? 0.191 -9.5 -19.172 1 97.94 63 ILE B O 1
ATOM 2335 N N . GLU B 1 64 ? -1.39 -8.094 -19.859 1 96.5 64 GLU B N 1
ATOM 2336 C CA . GLU B 1 64 ? -0.613 -6.891 -19.578 1 96.5 64 GLU B CA 1
ATOM 2337 C C . GLU B 1 64 ? -1.007 -6.273 -18.234 1 96.5 64 GLU B C 1
ATOM 2339 O O . GLU B 1 64 ? -2.176 -5.949 -18.016 1 96.5 64 GLU B O 1
ATOM 2344 N N . ALA B 1 65 ? -0.058 -6.125 -17.375 1 93.19 65 ALA B N 1
ATOM 2345 C CA . ALA B 1 65 ? -0.324 -5.754 -15.984 1 93.19 65 ALA B CA 1
ATOM 2346 C C . ALA B 1 65 ? -1.095 -4.438 -15.906 1 93.19 65 ALA B C 1
ATOM 2348 O O . ALA B 1 65 ? -1.873 -4.223 -14.977 1 93.19 65 ALA B O 1
ATOM 2349 N N . THR B 1 66 ? -0.925 -3.545 -16.859 1 93.31 66 THR B N 1
ATOM 2350 C CA . THR B 1 66 ? -1.558 -2.23 -16.812 1 93.31 66 THR B CA 1
ATOM 2351 C C . THR B 1 66 ? -2.961 -2.281 -17.406 1 93.31 66 THR B C 1
ATOM 2353 O O . THR B 1 66 ? -3.68 -1.28 -17.406 1 93.31 66 THR B O 1
ATOM 2356 N N . SER B 1 67 ? -3.291 -3.438 -17.922 1 94.5 67 SER B N 1
ATOM 2357 C CA . SER B 1 67 ? -4.617 -3.588 -18.516 1 94.5 67 SER B CA 1
ATOM 2358 C C . SER B 1 67 ? -5.656 -3.949 -17.453 1 94.5 67 SER B C 1
ATOM 2360 O O . SER B 1 67 ? -5.48 -4.91 -16.703 1 94.5 67 SER B O 1
ATOM 2362 N N . THR B 1 68 ? -6.754 -3.236 -17.469 1 89.25 68 THR B N 1
ATOM 2363 C CA . THR B 1 68 ? -7.816 -3.527 -16.516 1 89.25 68 THR B CA 1
ATOM 2364 C C . THR B 1 68 ? -8.75 -4.605 -17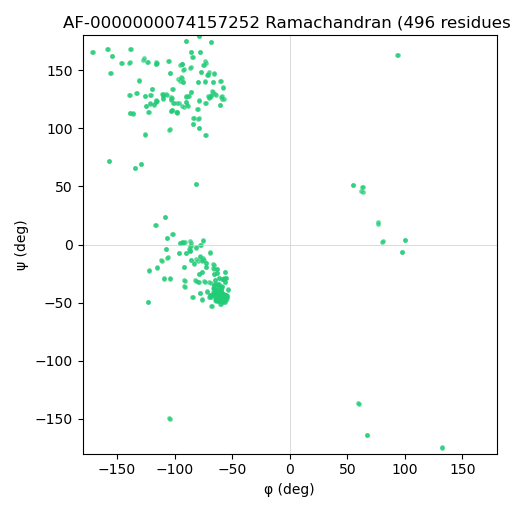.062 1 89.25 68 THR B C 1
ATOM 2366 O O . THR B 1 68 ? -9.562 -5.16 -16.328 1 89.25 68 THR B O 1
ATOM 2369 N N . THR B 1 69 ? -8.578 -5.023 -18.281 1 93.69 69 THR B N 1
ATOM 2370 C CA . THR B 1 69 ? -9.516 -5.965 -18.875 1 93.69 69 THR B CA 1
ATOM 2371 C C . THR B 1 69 ? -8.836 -7.301 -19.172 1 93.69 69 THR B C 1
ATOM 2373 O O . THR B 1 69 ? -9.492 -8.336 -19.234 1 93.69 69 THR B O 1
ATOM 2376 N N . ASP B 1 70 ? -7.5 -7.297 -19.25 1 97.5 70 ASP B N 1
ATOM 2377 C CA . ASP B 1 70 ? -6.773 -8.492 -19.672 1 97.5 70 ASP B CA 1
ATOM 2378 C C . ASP B 1 70 ? -7.055 -9.656 -18.719 1 97.5 70 ASP B C 1
ATOM 2380 O O . ASP B 1 70 ? -7.223 -10.797 -19.156 1 97.5 70 ASP B O 1
ATOM 2384 N N . PRO B 1 71 ? -7.129 -9.43 -17.422 1 97.19 71 PRO B N 1
ATOM 2385 C CA . PRO B 1 71 ? -7.352 -10.57 -16.516 1 97.19 71 PRO B CA 1
ATOM 2386 C C . PRO B 1 71 ? -8.672 -11.289 -16.797 1 97.19 71 PRO B C 1
ATOM 2388 O O . PRO B 1 71 ? -8.703 -12.516 -16.891 1 97.19 71 PRO B O 1
ATOM 2391 N N . ALA B 1 72 ? -9.688 -10.539 -16.984 1 96.56 72 ALA B N 1
ATOM 2392 C CA . ALA B 1 72 ? -10.984 -11.148 -17.281 1 96.56 72 ALA B CA 1
ATOM 2393 C C . ALA B 1 72 ? -10.953 -11.875 -18.609 1 96.56 72 ALA B C 1
ATOM 2395 O O . ALA B 1 72 ? -11.5 -12.977 -18.734 1 96.56 72 ALA B O 1
ATOM 2396 N N . ASP B 1 73 ? -10.344 -11.266 -19.609 1 97.94 73 ASP B N 1
ATOM 2397 C CA . ASP B 1 73 ? -10.211 -11.898 -20.922 1 97.94 73 ASP B CA 1
ATOM 2398 C C . ASP B 1 73 ? -9.414 -13.195 -20.828 1 97.94 73 ASP B C 1
ATOM 2400 O O . ASP B 1 73 ? -9.773 -14.195 -21.453 1 97.94 73 ASP B O 1
ATOM 2404 N N . ALA B 1 74 ? -8.336 -13.141 -20.047 1 98.38 74 ALA B N 1
ATOM 2405 C CA . ALA B 1 74 ? -7.508 -14.328 -19.875 1 98.38 74 ALA B CA 1
ATOM 2406 C C . ALA B 1 74 ? -8.297 -15.461 -19.234 1 98.38 74 ALA B C 1
ATOM 2408 O O . ALA B 1 74 ? -8.195 -16.609 -19.656 1 98.38 74 ALA B O 1
ATOM 2409 N N . ILE B 1 75 ? -9.133 -15.133 -18.234 1 98.12 75 ILE B N 1
ATOM 2410 C CA . ILE B 1 75 ? -9.922 -16.141 -17.547 1 98.12 75 ILE B CA 1
ATOM 2411 C C . ILE B 1 75 ? -10.945 -16.75 -18.5 1 98.12 75 ILE B C 1
ATOM 2413 O O . ILE B 1 75 ? -11.156 -17.969 -18.516 1 98.12 75 ILE B O 1
ATOM 2417 N N . ARG B 1 76 ? -11.508 -15.984 -19.359 1 97.56 76 ARG B N 1
ATOM 2418 C CA . ARG B 1 76 ? -12.438 -16.5 -20.359 1 97.56 76 ARG B CA 1
ATOM 2419 C C . ARG B 1 76 ? -11.734 -17.469 -21.312 1 97.56 76 ARG B C 1
ATOM 2421 O O . ARG B 1 76 ? -12.289 -18.516 -21.656 1 97.56 76 ARG B O 1
ATOM 2428 N N . GLN B 1 77 ? -10.57 -17.031 -21.688 1 97.94 77 GLN B N 1
ATOM 2429 C CA . GLN B 1 77 ? -9.789 -17.891 -22.578 1 97.94 77 GLN B CA 1
ATOM 2430 C C . GLN B 1 77 ? -9.461 -19.219 -21.906 1 97.94 77 GLN B C 1
ATOM 2432 O O . GLN B 1 77 ? -9.547 -20.281 -22.516 1 97.94 77 GLN B O 1
ATOM 2437 N N . ILE B 1 78 ? -9.031 -19.172 -20.641 1 98 78 ILE B N 1
ATOM 2438 C CA . ILE B 1 78 ? -8.703 -20.344 -19.844 1 98 78 ILE B CA 1
ATOM 2439 C C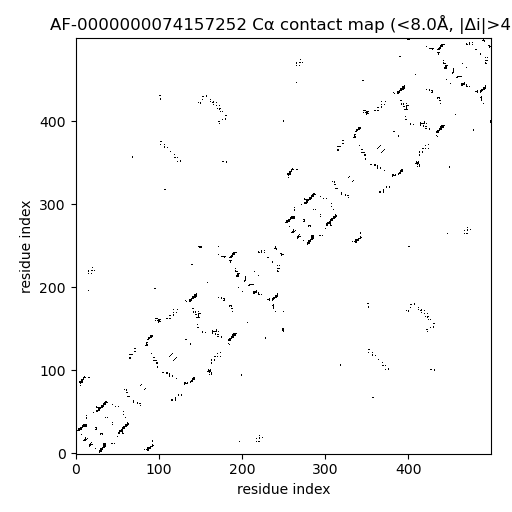 . ILE B 1 78 ? -9.914 -21.266 -19.766 1 98 78 ILE B C 1
ATOM 2441 O O . ILE B 1 78 ? -9.781 -22.484 -19.953 1 98 78 ILE B O 1
ATOM 2445 N N . GLU B 1 79 ? -11.062 -20.688 -19.562 1 97.94 79 GLU B N 1
ATOM 2446 C CA . GLU B 1 79 ? -12.289 -21.469 -19.5 1 97.94 79 GLU B CA 1
ATOM 2447 C C . GLU B 1 79 ? -12.609 -22.094 -20.859 1 97.94 79 GLU B C 1
ATOM 2449 O O . GLU B 1 79 ? -13.031 -23.25 -20.922 1 97.94 79 GLU B O 1
ATOM 2454 N N . ALA B 1 80 ? -12.406 -21.344 -21.906 1 97.88 80 ALA B N 1
ATOM 2455 C CA . ALA B 1 80 ? -12.672 -21.828 -23.25 1 97.88 80 ALA B CA 1
ATOM 2456 C C . ALA B 1 80 ? -11.773 -23 -23.594 1 97.88 80 ALA B C 1
ATOM 2458 O O . ALA B 1 80 ? -12.133 -23.859 -24.422 1 97.88 80 ALA B O 1
ATOM 2459 N N . GLU B 1 81 ? -10.648 -23.062 -22.938 1 97.5 81 GLU B N 1
ATOM 2460 C CA . GLU B 1 81 ? -9.695 -24.141 -23.156 1 97.5 81 GLU B CA 1
ATOM 2461 C C . GLU B 1 81 ? -10.016 -25.359 -22.297 1 97.5 81 GLU B C 1
ATOM 2463 O O . GLU B 1 81 ? -9.242 -26.312 -22.25 1 97.5 81 GLU B O 1
ATOM 2468 N N . GLY B 1 82 ? -11.086 -25.266 -21.531 1 96.81 82 GLY B N 1
ATOM 2469 C CA . GLY B 1 82 ? -11.586 -26.438 -20.812 1 96.81 82 GLY B CA 1
ATOM 2470 C C . GLY B 1 82 ? -11.172 -26.453 -19.344 1 96.81 82 GLY B C 1
ATOM 2471 O O . GLY B 1 82 ? -11.367 -27.469 -18.656 1 96.81 82 GLY B O 1
ATOM 2472 N N . VAL B 1 83 ? -10.531 -25.422 -18.922 1 97.75 83 VAL B N 1
ATOM 2473 C CA . VAL B 1 83 ? -10.148 -25.328 -17.516 1 97.75 83 VAL B CA 1
ATOM 2474 C C . VAL B 1 83 ? -11.359 -24.906 -16.688 1 97.75 83 VAL B C 1
ATOM 2476 O O . VAL B 1 83 ? -11.938 -23.844 -16.922 1 97.75 83 VAL B O 1
ATOM 2479 N N . SER B 1 84 ? -11.75 -25.641 -15.703 1 96.19 84 SER B N 1
ATOM 2480 C CA . SER B 1 84 ? -12.992 -25.375 -14.992 1 96.19 84 SER B CA 1
ATOM 2481 C C . SER B 1 84 ? -12.727 -24.891 -13.57 1 96.19 84 SER B C 1
ATOM 2483 O O . SER B 1 84 ? -13.648 -24.469 -12.867 1 96.19 84 SER B O 1
ATOM 2485 N N . LYS B 1 85 ? -11.5 -25.062 -13.125 1 98.19 85 LYS B N 1
ATOM 2486 C CA . LYS B 1 85 ? -11.109 -24.609 -11.797 1 98.19 85 LYS B CA 1
ATOM 2487 C C . LYS B 1 85 ? -9.664 -24.125 -11.789 1 98.19 85 LYS B C 1
ATOM 2489 O O . LYS B 1 85 ? -8.883 -24.469 -12.672 1 98.19 85 LYS B O 1
ATOM 2494 N N . LEU B 1 86 ? -9.367 -23.312 -10.875 1 98.56 86 LEU B N 1
ATOM 2495 C CA . LEU B 1 86 ? -7.996 -22.938 -10.547 1 98.56 86 LEU B CA 1
ATOM 2496 C C . LEU B 1 86 ? -7.637 -23.391 -9.141 1 98.56 86 LEU B C 1
ATOM 2498 O O . LEU B 1 86 ? -8.305 -23.016 -8.172 1 98.56 86 LEU B O 1
ATOM 2502 N N . ASP B 1 87 ? -6.594 -24.188 -9.07 1 98.75 87 ASP B N 1
ATOM 2503 C CA . ASP B 1 87 ? -6.152 -24.719 -7.785 1 98.75 87 ASP B CA 1
ATOM 2504 C C . ASP B 1 87 ? -5.105 -23.797 -7.148 1 98.75 87 ASP B C 1
ATOM 2506 O O . ASP B 1 87 ? -5.043 -23.688 -5.922 1 98.75 87 ASP B O 1
ATOM 2510 N N . VAL B 1 88 ? -4.27 -23.219 -7.93 1 98.88 88 VAL B N 1
ATOM 2511 C CA . VAL B 1 88 ? -3.215 -22.328 -7.473 1 98.88 88 VAL B CA 1
ATOM 2512 C C . VAL B 1 88 ? -3.098 -21.125 -8.422 1 98.88 88 VAL B C 1
ATOM 2514 O O . VAL B 1 88 ? -3.074 -21.297 -9.641 1 98.88 88 VAL B O 1
ATOM 2517 N N . VAL B 1 89 ? -3.113 -19.969 -7.895 1 98.94 89 VAL B N 1
ATOM 2518 C CA . VAL B 1 89 ? -2.744 -18.766 -8.633 1 98.94 89 VAL B CA 1
ATOM 2519 C C . VAL B 1 89 ? -1.527 -18.109 -7.984 1 98.94 89 VAL B C 1
ATOM 2521 O O . VAL B 1 89 ? -1.54 -17.812 -6.785 1 98.94 89 VAL B O 1
ATOM 2524 N N . ILE B 1 90 ? -0.484 -17.969 -8.727 1 98.94 90 ILE B N 1
ATOM 2525 C CA . ILE B 1 90 ? 0.721 -17.266 -8.305 1 98.94 90 ILE B CA 1
ATOM 2526 C C . ILE B 1 90 ? 0.781 -15.898 -8.977 1 98.94 90 ILE B C 1
ATOM 2528 O O . ILE B 1 90 ? 1.114 -15.797 -10.156 1 98.94 90 ILE B O 1
ATOM 2532 N N . ALA B 1 91 ? 0.377 -14.914 -8.25 1 98.81 91 ALA B N 1
ATOM 2533 C CA . ALA B 1 91 ? 0.562 -13.539 -8.695 1 98.81 91 ALA B CA 1
ATOM 2534 C C . ALA B 1 91 ? 2.025 -13.117 -8.594 1 98.81 91 ALA B C 1
ATOM 2536 O O . ALA B 1 91 ? 2.453 -12.594 -7.562 1 98.81 91 ALA B O 1
ATOM 2537 N N . ASN B 1 92 ? 2.736 -13.266 -9.672 1 98.62 92 ASN B N 1
ATOM 2538 C CA . ASN B 1 92 ? 4.191 -13.172 -9.656 1 98.62 92 ASN B CA 1
ATOM 2539 C C . ASN B 1 92 ? 4.676 -11.898 -10.352 1 98.62 92 ASN B C 1
ATOM 2541 O O . ASN B 1 92 ? 5.719 -11.352 -9.992 1 98.62 92 ASN B O 1
ATOM 2545 N N . SER B 1 93 ? 3.885 -11.422 -11.328 1 97.56 93 SER B N 1
ATOM 2546 C CA . SER B 1 93 ? 4.293 -10.227 -12.055 1 97.56 93 SER B CA 1
ATOM 2547 C C . SER B 1 93 ? 4.504 -9.047 -11.117 1 97.56 93 SER B C 1
ATOM 2549 O O . SER B 1 93 ? 3.727 -8.844 -10.18 1 97.56 93 SER B O 1
ATOM 2551 N N . GLY B 1 94 ? 5.559 -8.352 -11.297 1 97.44 94 GLY B N 1
ATOM 2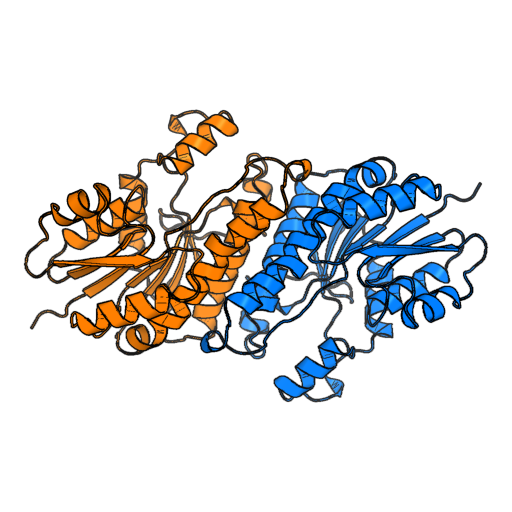552 C CA . GLY B 1 94 ? 5.859 -7.164 -10.508 1 97.44 94 GLY B CA 1
ATOM 2553 C C . GLY B 1 94 ? 7.047 -6.379 -11.039 1 97.44 94 GLY B C 1
ATOM 2554 O O . GLY B 1 94 ? 7.777 -6.859 -11.906 1 97.44 94 GLY B O 1
ATOM 2555 N N . ILE B 1 95 ? 7.18 -5.156 -10.562 1 97.38 95 ILE B N 1
ATOM 2556 C CA . ILE B 1 95 ? 8.305 -4.312 -10.945 1 97.38 95 ILE B CA 1
ATOM 2557 C C . ILE B 1 95 ? 8.828 -3.559 -9.727 1 97.38 95 ILE B C 1
ATOM 2559 O O . ILE B 1 95 ? 8.102 -3.371 -8.75 1 97.38 95 ILE B O 1
ATOM 2563 N N . THR B 1 96 ? 10.055 -3.152 -9.781 1 96.12 96 THR B N 1
ATOM 2564 C CA . THR B 1 96 ? 10.672 -2.449 -8.656 1 96.12 96 THR B CA 1
ATOM 2565 C C . THR B 1 96 ? 10.492 -0.94 -8.797 1 96.12 96 THR B C 1
ATOM 2567 O O . THR B 1 96 ? 10.414 -0.221 -7.801 1 96.12 96 THR B O 1
ATOM 2570 N N . GLY B 1 97 ? 10.453 -0.475 -10.102 1 94.31 97 GLY B N 1
ATOM 2571 C CA . GLY B 1 97 ? 10.516 0.962 -10.312 1 94.31 97 GLY B CA 1
ATOM 2572 C C . GLY B 1 97 ? 11.859 1.562 -9.93 1 94.31 97 GLY B C 1
ATOM 2573 O O . GLY B 1 97 ? 12.867 0.854 -9.867 1 94.31 97 GLY B O 1
ATOM 2574 N N . THR B 1 98 ? 11.844 2.855 -9.797 1 90.12 98 THR B N 1
ATOM 2575 C CA . THR B 1 98 ? 13.062 3.566 -9.438 1 90.12 98 THR B CA 1
ATOM 2576 C C . THR B 1 98 ? 13.5 3.213 -8.016 1 90.12 98 THR B C 1
ATOM 2578 O O . THR B 1 98 ? 12.672 3.174 -7.102 1 90.12 98 THR B O 1
ATOM 2581 N N . GLN B 1 99 ? 14.742 2.9 -7.906 1 90.19 99 GLN B N 1
ATOM 2582 C CA . GLN B 1 99 ? 15.32 2.596 -6.602 1 90.19 99 GLN B CA 1
ATOM 2583 C C . GLN B 1 99 ? 15.953 3.836 -5.98 1 90.19 99 GLN B C 1
ATOM 2585 O O . GLN B 1 99 ? 16.312 4.777 -6.691 1 90.19 99 GLN B O 1
ATOM 2590 N N . GLY B 1 100 ? 16.031 3.822 -4.648 1 89.19 100 GLY B N 1
ATOM 2591 C CA . GLY B 1 100 ? 16.641 4.957 -3.969 1 89.19 100 GLY B CA 1
ATOM 2592 C C . GLY B 1 100 ? 15.805 5.465 -2.807 1 89.19 100 GLY B C 1
ATOM 2593 O O . GLY B 1 100 ? 14.797 4.855 -2.445 1 89.19 100 GLY B O 1
ATOM 2594 N N . GLY B 1 101 ? 16.328 6.617 -2.242 1 85.25 101 GLY B N 1
ATOM 2595 C CA . GLY B 1 101 ? 15.68 7.195 -1.073 1 85.25 101 GLY B CA 1
ATOM 2596 C C . GLY B 1 101 ? 14.438 7.992 -1.41 1 85.25 101 GLY B C 1
ATOM 2597 O O . GLY B 1 101 ? 14 8.016 -2.564 1 85.25 101 GLY B O 1
ATOM 2598 N N . LEU B 1 102 ? 13.773 8.539 -0.394 1 87.62 102 LEU B N 1
ATOM 2599 C CA . LEU B 1 102 ? 12.523 9.281 -0.496 1 87.62 102 LEU B CA 1
ATOM 2600 C C . LEU B 1 102 ? 12.664 10.453 -1.465 1 87.62 102 LEU B C 1
ATOM 2602 O O . LEU B 1 102 ? 11.727 10.773 -2.199 1 87.62 102 LEU B O 1
ATOM 2606 N N . GLU B 1 103 ? 13.773 11.039 -1.568 1 84.56 103 GLU B N 1
ATOM 2607 C CA . GLU B 1 103 ? 14.016 12.242 -2.359 1 84.56 103 GLU B CA 1
ATOM 2608 C C . GLU B 1 103 ? 14.062 11.922 -3.85 1 84.56 103 GLU B C 1
ATOM 2610 O O . GLU B 1 103 ? 13.953 12.82 -4.688 1 84.56 103 GLU B O 1
ATOM 2615 N N . THR B 1 104 ? 14.148 10.672 -4.156 1 88 104 THR B N 1
ATOM 2616 C CA . THR B 1 104 ? 14.32 10.305 -5.559 1 88 104 THR B CA 1
ATOM 2617 C C . THR B 1 104 ? 13.031 9.727 -6.133 1 88 104 THR B C 1
ATOM 2619 O O . THR B 1 104 ? 12.992 9.328 -7.297 1 88 104 THR B O 1
ATOM 2622 N N . VAL B 1 105 ? 12.023 9.781 -5.328 1 94 105 VAL B N 1
ATOM 2623 C CA . VAL B 1 105 ? 10.789 9.164 -5.793 1 94 105 VAL B CA 1
ATOM 2624 C C . VAL B 1 105 ? 10.148 10.031 -6.879 1 94 105 VAL B C 1
ATOM 2626 O O . VAL B 1 105 ? 9.938 11.227 -6.68 1 94 105 VAL B O 1
ATOM 2629 N N . ASP B 1 106 ? 9.961 9.469 -8.008 1 95.06 106 ASP B N 1
ATOM 2630 C CA . ASP B 1 106 ? 9.148 10.055 -9.07 1 95.06 106 ASP B CA 1
ATOM 2631 C C . ASP B 1 106 ? 7.688 9.648 -8.938 1 95.06 106 ASP B C 1
ATOM 2633 O O . ASP B 1 106 ? 7.352 8.469 -9.07 1 95.06 106 ASP B O 1
ATOM 2637 N N . PRO B 1 107 ? 6.797 10.633 -8.766 1 95.44 107 PRO B N 1
ATOM 2638 C CA . PRO B 1 107 ? 5.391 10.297 -8.531 1 95.44 107 PRO B CA 1
ATOM 2639 C C . PRO B 1 107 ? 4.777 9.492 -9.672 1 95.44 107 PRO B C 1
ATOM 2641 O O . PRO B 1 107 ? 3.977 8.586 -9.438 1 95.44 107 PRO B O 1
ATOM 2644 N N . ALA B 1 108 ? 5.137 9.828 -10.836 1 95.69 108 ALA B N 1
ATOM 2645 C CA . ALA B 1 108 ? 4.598 9.086 -11.977 1 95.69 108 ALA B CA 1
ATOM 2646 C C . ALA B 1 108 ? 5.078 7.637 -11.969 1 95.69 108 ALA B C 1
ATOM 2648 O O . ALA B 1 108 ? 4.305 6.719 -12.25 1 95.69 108 ALA B O 1
ATOM 2649 N N . ASP B 1 109 ? 6.32 7.445 -11.695 1 96.75 109 ASP B N 1
ATOM 2650 C CA . ASP B 1 109 ? 6.863 6.098 -11.57 1 96.75 109 ASP B CA 1
ATOM 2651 C C . ASP B 1 109 ? 6.188 5.34 -10.43 1 96.75 109 ASP B C 1
ATOM 2653 O O . ASP B 1 109 ? 5.836 4.168 -10.578 1 96.75 109 ASP B O 1
ATOM 2657 N N . PHE B 1 110 ? 6.051 5.996 -9.312 1 97.94 110 PHE B N 1
ATOM 2658 C CA . PHE B 1 110 ? 5.406 5.383 -8.156 1 97.94 110 PHE B CA 1
ATOM 2659 C C . PHE B 1 110 ? 3.996 4.922 -8.508 1 97.94 110 PHE B C 1
ATOM 2661 O O . PHE B 1 110 ? 3.604 3.801 -8.18 1 97.94 110 PHE B O 1
ATOM 2668 N N . GLN B 1 111 ? 3.291 5.77 -9.195 1 97.25 111 GLN B N 1
ATOM 2669 C CA . GLN B 1 111 ? 1.946 5.41 -9.641 1 97.25 111 GLN B CA 1
ATOM 2670 C C . GLN B 1 111 ? 1.972 4.164 -10.516 1 97.25 111 GLN B C 1
ATOM 2672 O O . GLN B 1 111 ? 1.122 3.281 -10.375 1 97.25 111 GLN B O 1
ATOM 2677 N N . HIS B 1 112 ? 2.873 4.164 -11.406 1 97.56 112 HIS B N 1
ATOM 2678 C CA . HIS B 1 112 ? 3.012 3.023 -12.297 1 97.56 112 HIS B CA 1
ATOM 2679 C C . HIS B 1 112 ? 3.324 1.748 -11.523 1 97.56 112 HIS B C 1
ATOM 2681 O O . HIS B 1 112 ? 2.756 0.69 -11.805 1 97.56 112 HIS B O 1
ATOM 2687 N N . VAL B 1 113 ? 4.188 1.788 -10.539 1 98.31 113 VAL B N 1
ATOM 2688 C CA . VAL B 1 113 ? 4.57 0.645 -9.719 1 98.31 113 VAL B CA 1
ATOM 2689 C C . VAL B 1 113 ? 3.359 0.139 -8.938 1 98.31 113 VAL B C 1
ATOM 2691 O O . VAL B 1 113 ? 3.121 -1.068 -8.867 1 98.31 113 VAL B O 1
ATOM 2694 N N . LEU B 1 114 ? 2.566 1.036 -8.414 1 98.5 114 LEU B N 1
ATOM 2695 C CA . LEU B 1 114 ? 1.359 0.666 -7.684 1 98.5 114 LEU B CA 1
ATOM 2696 C C . LEU B 1 114 ? 0.365 -0.041 -8.594 1 98.5 114 LEU B C 1
ATOM 2698 O O . LEU B 1 114 ? -0.295 -0.997 -8.18 1 98.5 114 LEU B O 1
ATOM 2702 N N . LEU B 1 115 ? 0.274 0.463 -9.797 1 98.25 115 LEU B N 1
ATOM 2703 C CA . LEU B 1 115 ? -0.625 -0.156 -10.766 1 98.25 115 LEU B CA 1
ATOM 2704 C C . LEU B 1 115 ? -0.229 -1.605 -11.023 1 98.25 115 LEU B C 1
ATOM 2706 O O . LEU B 1 115 ? -1.07 -2.504 -10.961 1 98.25 115 LEU B O 1
ATOM 2710 N N . VAL B 1 116 ? 0.971 -1.846 -11.195 1 98.38 116 VAL B N 1
ATOM 2711 C CA . VAL B 1 116 ? 1.466 -3.162 -11.586 1 98.38 116 VAL B CA 1
ATOM 2712 C C . VAL B 1 116 ? 1.485 -4.086 -10.375 1 98.38 116 VAL B C 1
ATOM 2714 O O . VAL B 1 116 ? 1.085 -5.25 -10.461 1 98.38 116 VAL B O 1
ATOM 2717 N N . ASN B 1 117 ? 1.896 -3.59 -9.242 1 98.75 117 ASN B N 1
ATOM 2718 C CA . ASN B 1 117 ? 2.191 -4.461 -8.109 1 98.75 117 ASN B CA 1
ATOM 2719 C C . ASN B 1 117 ? 0.971 -4.641 -7.207 1 98.75 117 ASN B C 1
ATOM 2721 O O . ASN B 1 117 ? 0.928 -5.562 -6.391 1 98.75 117 ASN B O 1
ATOM 2725 N N . ALA B 1 118 ? 0.015 -3.744 -7.305 1 98.38 118 ALA B N 1
ATOM 2726 C CA . ALA B 1 118 ? -1.114 -3.824 -6.383 1 98.38 118 ALA B CA 1
ATOM 2727 C C . ALA B 1 118 ? -2.436 -3.926 -7.141 1 98.38 118 ALA B C 1
ATOM 2729 O O . ALA B 1 118 ? -3.221 -4.848 -6.91 1 98.38 118 ALA B O 1
ATOM 2730 N N . VAL B 1 119 ? -2.643 -3.076 -8.078 1 97.94 119 VAL B N 1
ATOM 2731 C CA . VAL B 1 119 ? -3.918 -3.047 -8.781 1 97.94 119 VAL B CA 1
ATOM 2732 C C . VAL B 1 119 ? -4.055 -4.293 -9.656 1 97.94 119 VAL B C 1
ATOM 2734 O O . VAL B 1 119 ? -5.102 -4.949 -9.648 1 97.94 119 VAL B O 1
ATOM 2737 N N . ALA B 1 120 ? -3.012 -4.609 -10.344 1 98 120 ALA B N 1
ATOM 2738 C CA . ALA B 1 120 ? -3.051 -5.711 -11.305 1 98 120 ALA B CA 1
ATOM 2739 C C . ALA B 1 120 ? -3.355 -7.035 -10.609 1 98 120 ALA B C 1
ATOM 2741 O O . ALA B 1 120 ? -4.246 -7.773 -11.031 1 98 120 ALA B O 1
ATOM 2742 N N . PRO B 1 121 ? -2.67 -7.367 -9.516 1 97.81 121 PRO B N 1
ATOM 2743 C CA . PRO B 1 121 ? -3.018 -8.625 -8.852 1 97.81 121 PRO B CA 1
ATOM 2744 C C . PRO B 1 121 ? -4.43 -8.609 -8.273 1 97.81 121 PRO B C 1
ATOM 2746 O O . PRO B 1 121 ? -5.074 -9.664 -8.18 1 97.81 121 PRO B O 1
ATOM 2749 N N . THR B 1 122 ? -4.941 -7.473 -7.855 1 97.31 122 THR B N 1
ATOM 2750 C CA . THR B 1 122 ? -6.32 -7.379 -7.387 1 97.31 122 THR B CA 1
ATOM 2751 C C . THR B 1 122 ? -7.297 -7.688 -8.516 1 97.31 122 THR B C 1
ATOM 2753 O O . THR B 1 122 ? -8.258 -8.438 -8.328 1 97.31 122 THR B O 1
ATOM 2756 N N . ALA B 1 123 ? -7.031 -7.105 -9.672 1 96.81 123 ALA B N 1
ATOM 2757 C CA . ALA B 1 123 ? -7.859 -7.379 -10.844 1 96.81 123 ALA B CA 1
ATOM 2758 C C . ALA B 1 123 ? -7.801 -8.852 -11.227 1 96.81 123 ALA B C 1
ATOM 2760 O O . ALA B 1 123 ? -8.812 -9.445 -11.602 1 96.81 123 ALA B O 1
ATOM 2761 N N . LEU B 1 124 ? -6.633 -9.414 -11.148 1 97.5 124 LEU B N 1
ATOM 2762 C CA . LEU B 1 124 ? -6.457 -10.836 -11.422 1 97.5 124 LEU B CA 1
ATOM 2763 C C . LEU B 1 124 ? -7.316 -11.68 -10.484 1 97.5 124 LEU B C 1
ATOM 2765 O O . LEU B 1 124 ? -8 -12.602 -10.93 1 97.5 124 LEU B O 1
ATOM 2769 N N . PHE B 1 125 ? -7.25 -11.391 -9.195 1 97.69 125 PHE B N 1
ATOM 2770 C CA . PHE B 1 125 ? -8.039 -12.125 -8.211 1 97.69 125 PHE B CA 1
ATOM 2771 C C . PHE B 1 125 ? -9.523 -12.031 -8.531 1 97.69 125 PHE B C 1
ATOM 2773 O O . PHE B 1 125 ? -10.234 -13.047 -8.523 1 97.69 125 PHE B O 1
ATOM 2780 N N . ASN B 1 126 ? -9.961 -10.82 -8.805 1 95.88 126 ASN B N 1
ATOM 2781 C CA . ASN B 1 126 ? -11.375 -10.617 -9.125 1 95.88 126 ASN B CA 1
ATOM 2782 C C . ASN B 1 126 ? -11.812 -11.477 -10.305 1 95.88 126 ASN B C 1
ATOM 2784 O O . ASN B 1 126 ? -12.875 -12.094 -10.258 1 95.88 126 ASN B O 1
ATOM 2788 N N . ALA B 1 127 ? -11.008 -11.508 -11.281 1 96.44 127 ALA B N 1
ATOM 2789 C CA . ALA B 1 127 ? -11.328 -12.281 -12.477 1 96.44 127 ALA B CA 1
ATOM 2790 C C . ALA B 1 127 ? -11.305 -13.781 -12.188 1 96.44 127 ALA B C 1
ATOM 2792 O O . ALA B 1 127 ? -12.062 -14.547 -12.789 1 96.44 127 ALA B O 1
ATOM 2793 N N . ALA B 1 128 ? -10.445 -14.227 -11.305 1 97.12 128 ALA B N 1
ATOM 2794 C CA . ALA B 1 128 ? -10.18 -15.648 -11.086 1 97.12 128 ALA B CA 1
ATOM 2795 C C . ALA B 1 128 ? -11.18 -16.25 -10.102 1 97.12 128 ALA B C 1
ATOM 2797 O O . ALA B 1 128 ? -11.281 -17.469 -9.977 1 97.12 128 ALA B O 1
ATOM 2798 N N . GLN B 1 129 ? -11.945 -15.461 -9.383 1 95.81 129 GLN B N 1
ATOM 2799 C CA . GLN B 1 129 ? -12.781 -15.867 -8.258 1 95.81 129 GLN B CA 1
ATOM 2800 C C . GLN B 1 129 ? -13.727 -17 -8.648 1 95.81 129 GLN B C 1
ATOM 2802 O O . GLN B 1 129 ? -13.836 -18 -7.93 1 95.81 129 GLN B O 1
ATOM 2807 N N . PRO B 1 130 ? -14.383 -16.891 -9.836 1 95.06 130 PRO B N 1
ATOM 2808 C CA . PRO B 1 130 ? -15.312 -17.969 -10.172 1 95.06 130 PRO B CA 1
ATOM 2809 C C . PRO B 1 130 ? -14.625 -19.328 -10.305 1 95.06 130 PRO B C 1
ATOM 2811 O O . PRO B 1 130 ? -15.219 -20.359 -9.969 1 95.06 130 PRO B O 1
ATOM 2814 N N . LEU B 1 131 ? -13.43 -19.344 -10.766 1 97.38 131 LEU B N 1
ATOM 2815 C CA . LEU B 1 131 ? -12.703 -20.594 -10.922 1 97.38 131 LEU B CA 1
ATOM 2816 C C . LEU B 1 131 ? -12.148 -21.078 -9.578 1 97.38 131 LEU B C 1
ATOM 2818 O O . LEU B 1 131 ? -12.039 -22.281 -9.344 1 97.38 131 LEU B O 1
ATOM 2822 N N . PHE B 1 132 ? -11.773 -20.156 -8.672 1 96.81 132 PHE B N 1
ATOM 2823 C CA . PHE B 1 132 ? -11.367 -20.516 -7.316 1 96.81 132 PHE B CA 1
ATOM 2824 C C . PHE B 1 132 ? -12.508 -21.219 -6.582 1 96.81 132 PHE B C 1
ATOM 2826 O O . PHE B 1 132 ? -12.273 -22.203 -5.867 1 96.81 132 PHE B O 1
ATOM 2833 N N . ASP B 1 133 ? -13.719 -20.75 -6.801 1 95.88 133 ASP B N 1
ATOM 2834 C CA . ASP B 1 133 ? -14.883 -21.281 -6.094 1 95.88 133 ASP B CA 1
ATOM 2835 C C . ASP B 1 133 ? -15.156 -22.734 -6.477 1 95.88 133 ASP B C 1
ATOM 2837 O O . ASP B 1 133 ? -15.859 -23.438 -5.758 1 95.88 133 ASP B O 1
ATOM 2841 N N . LYS B 1 134 ? -14.586 -23.172 -7.582 1 97.06 134 LYS B N 1
ATOM 2842 C CA . LYS B 1 134 ? -14.82 -24.531 -8.078 1 97.06 134 LYS B CA 1
ATOM 2843 C C . LYS B 1 134 ? -13.711 -25.469 -7.625 1 97.06 134 LYS B C 1
ATOM 2845 O O . LYS B 1 134 ? -13.805 -26.688 -7.836 1 97.06 134 LYS B O 1
ATOM 2850 N N . ALA B 1 135 ? -12.695 -24.969 -7.031 1 97.25 135 ALA B N 1
ATOM 2851 C CA . ALA B 1 135 ? -11.578 -25.797 -6.566 1 97.25 135 ALA B CA 1
ATOM 2852 C C . ALA B 1 135 ? -11.781 -26.234 -5.121 1 97.25 135 ALA B C 1
ATOM 2854 O O . ALA B 1 135 ? -12.445 -25.531 -4.344 1 97.25 135 ALA B O 1
ATOM 2855 N N . GLU B 1 136 ? -11.297 -27.328 -4.699 1 94.75 136 GLU B N 1
ATOM 2856 C CA . GLU B 1 136 ? -11.477 -27.875 -3.357 1 94.75 136 GLU B CA 1
ATOM 2857 C C . GLU B 1 136 ? -10.594 -27.141 -2.346 1 94.75 136 GLU B C 1
ATOM 2859 O O . GLU B 1 136 ? -11.047 -26.797 -1.256 1 94.75 136 GLU B O 1
ATOM 2864 N N . ASN B 1 137 ? -9.32 -26.938 -2.645 1 94.88 137 ASN B N 1
ATOM 2865 C CA . ASN B 1 137 ? -8.359 -26.266 -1.771 1 94.88 137 ASN B CA 1
ATOM 2866 C C . ASN B 1 137 ? -7.52 -25.25 -2.529 1 94.88 137 ASN B C 1
ATOM 2868 O O . ASN B 1 137 ? -6.297 -25.359 -2.598 1 94.88 137 ASN B O 1
ATOM 2872 N N . PRO B 1 138 ? -8.211 -24.219 -2.994 1 98.31 138 PRO B N 1
ATOM 2873 C CA . PRO B 1 138 ? -7.496 -23.25 -3.826 1 98.31 138 PRO B CA 1
ATOM 2874 C C . PRO B 1 138 ? -6.5 -22.406 -3.031 1 98.31 138 PRO B C 1
ATOM 2876 O O . PRO B 1 138 ? -6.75 -22.094 -1.863 1 98.31 138 PRO B O 1
ATOM 2879 N N . LYS B 1 139 ? -5.379 -22.047 -3.65 1 98.88 139 LYS B N 1
ATOM 2880 C CA . LYS B 1 139 ? -4.316 -21.266 -3.029 1 98.88 139 LYS B CA 1
ATOM 2881 C C . LYS B 1 139 ? -3.986 -20.031 -3.863 1 98.88 139 LYS B C 1
ATOM 2883 O O . LYS B 1 139 ? -3.832 -20.125 -5.082 1 98.88 139 LYS B O 1
ATOM 2888 N N . TRP B 1 140 ? -4 -18.922 -3.207 1 98.88 140 TRP B N 1
ATOM 2889 C CA . TRP B 1 140 ? -3.502 -17.672 -3.764 1 98.88 140 TRP B CA 1
ATOM 2890 C C . TRP B 1 140 ? -2.127 -17.328 -3.197 1 98.88 140 TRP B C 1
ATOM 2892 O O . TRP B 1 140 ? -1.951 -17.266 -1.978 1 98.88 140 TRP B O 1
ATOM 2902 N N . VAL B 1 141 ? -1.165 -17.125 -4.082 1 98.94 141 VAL B N 1
ATOM 2903 C CA . VAL B 1 141 ? 0.192 -16.781 -3.67 1 98.94 141 VAL B CA 1
ATOM 2904 C C . VAL B 1 141 ? 0.603 -15.453 -4.305 1 98.94 141 VAL B C 1
ATOM 2906 O O . VAL B 1 141 ? 0.707 -15.344 -5.527 1 98.94 141 VAL B O 1
ATOM 2909 N N . SER B 1 142 ? 0.792 -14.453 -3.482 1 98.94 142 SER B N 1
ATOM 2910 C CA . SER B 1 142 ? 1.403 -13.203 -3.924 1 98.94 142 SER B CA 1
ATOM 2911 C C . SER B 1 142 ? 2.92 -13.25 -3.764 1 98.94 142 SER B C 1
ATOM 2913 O O . SER B 1 142 ? 3.426 -13.531 -2.676 1 98.94 142 SER B O 1
ATOM 2915 N N . ILE B 1 143 ? 3.627 -12.953 -4.805 1 98.94 143 ILE B N 1
ATOM 2916 C CA . ILE B 1 143 ? 5.07 -12.781 -4.664 1 98.94 143 ILE B CA 1
ATOM 2917 C C . ILE B 1 143 ? 5.375 -11.359 -4.207 1 98.94 143 ILE B C 1
ATOM 2919 O O . ILE B 1 143 ? 5.289 -10.414 -4.996 1 98.94 143 ILE B O 1
ATOM 2923 N N . SER B 1 144 ? 5.68 -11.242 -3 1 98.75 144 SER B N 1
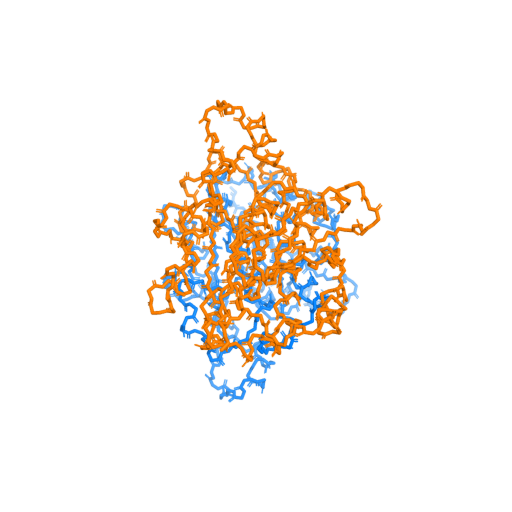ATOM 2924 C CA . SER B 1 144 ? 6.016 -9.977 -2.355 1 98.75 144 SER B CA 1
ATOM 2925 C C . SER B 1 144 ? 7.52 -9.859 -2.125 1 98.75 144 SER B C 1
ATOM 2927 O O . SER B 1 144 ? 8.312 -10.242 -2.984 1 98.75 144 SER B O 1
ATOM 2929 N N . THR B 1 145 ? 7.926 -9.164 -1.109 1 98.44 145 THR B N 1
ATOM 2930 C CA . THR B 1 145 ? 9.328 -8.945 -0.767 1 98.44 145 THR B CA 1
ATOM 2931 C C . THR B 1 145 ? 9.477 -8.648 0.722 1 98.44 145 THR B C 1
ATOM 2933 O O . THR B 1 145 ? 8.609 -8.016 1.326 1 98.44 145 THR B O 1
ATOM 2936 N N . LEU B 1 146 ? 10.594 -9.078 1.271 1 97.81 146 LEU B N 1
ATOM 2937 C CA . LEU B 1 146 ? 10.922 -8.734 2.65 1 97.81 146 LEU B CA 1
ATOM 2938 C C . LEU B 1 146 ? 10.914 -7.219 2.85 1 97.81 146 LEU B C 1
ATOM 2940 O O . LEU B 1 146 ? 10.578 -6.734 3.934 1 97.81 146 LEU B O 1
ATOM 2944 N N . MET B 1 147 ? 11.195 -6.473 1.85 1 97.12 147 MET B N 1
ATOM 2945 C CA . MET B 1 147 ? 11.289 -5.016 1.914 1 97.12 147 MET B CA 1
ATOM 2946 C C . MET B 1 147 ? 9.922 -4.387 2.133 1 97.12 147 MET B C 1
ATOM 2948 O O . MET B 1 147 ? 9.82 -3.191 2.41 1 97.12 147 MET B O 1
ATOM 2952 N N . ALA B 1 148 ? 8.859 -5.113 2.092 1 98 148 ALA B N 1
ATOM 2953 C CA . ALA B 1 148 ? 7.508 -4.578 2.211 1 98 148 ALA B CA 1
ATOM 2954 C C . ALA B 1 148 ? 7.008 -4.66 3.652 1 98 148 ALA B C 1
ATOM 2956 O O . ALA B 1 148 ? 5.863 -4.309 3.941 1 98 148 ALA B O 1
ATOM 2957 N N . THR B 1 149 ? 7.871 -5.168 4.602 1 97.88 149 THR B N 1
ATOM 2958 C CA . THR B 1 149 ? 7.512 -5.242 6.016 1 97.88 149 THR B CA 1
ATOM 2959 C C . THR B 1 149 ? 7.445 -3.848 6.633 1 97.88 149 THR B C 1
ATOM 2961 O O . THR B 1 149 ? 8.383 -3.059 6.5 1 97.88 149 THR B O 1
ATOM 2964 N N . ILE B 1 150 ? 6.336 -3.516 7.27 1 98.12 150 ILE B N 1
ATOM 2965 C CA . ILE B 1 150 ? 6.25 -2.238 7.969 1 98.12 150 ILE B CA 1
ATOM 2966 C C . ILE B 1 150 ? 6.848 -2.371 9.367 1 98.12 150 ILE B C 1
ATOM 2968 O O . ILE B 1 150 ? 7.695 -1.567 9.766 1 98.12 150 ILE B O 1
ATOM 2972 N N . ASN B 1 151 ? 6.477 -3.457 10.023 1 96.88 151 ASN B N 1
ATOM 2973 C CA . ASN B 1 151 ? 6.957 -3.705 11.375 1 96.88 151 ASN B CA 1
ATOM 2974 C C . ASN B 1 151 ? 8.469 -3.912 11.406 1 96.88 151 ASN B C 1
ATOM 2976 O O . ASN B 1 151 ? 9.125 -3.561 12.383 1 96.88 151 ASN B O 1
ATOM 2980 N N . GLY B 1 152 ? 8.977 -4.484 10.391 1 96.12 152 GLY B N 1
ATOM 2981 C CA . GLY B 1 152 ? 10.383 -4.836 10.359 1 96.12 152 GLY B CA 1
ATOM 2982 C C . GLY B 1 152 ? 11.195 -3.965 9.414 1 96.12 152 GLY B C 1
ATOM 2983 O O . GLY B 1 152 ? 12.266 -4.367 8.961 1 96.12 152 GLY B O 1
ATOM 2984 N N . LEU B 1 153 ? 10.711 -2.807 9.141 1 96.56 153 LEU B N 1
ATOM 2985 C CA . LEU B 1 153 ? 11.328 -1.979 8.117 1 96.56 153 LEU B CA 1
ATOM 2986 C C . LEU B 1 153 ? 12.766 -1.632 8.492 1 96.56 153 LEU B C 1
ATOM 2988 O O . LEU B 1 153 ? 13.617 -1.457 7.621 1 96.56 153 LEU B O 1
ATOM 2992 N N . GLU B 1 154 ? 13.086 -1.569 9.797 1 96.56 154 GLU B N 1
ATOM 2993 C CA . GLU B 1 154 ? 14.445 -1.284 10.242 1 96.56 154 GLU B CA 1
ATOM 2994 C C . GLU B 1 154 ? 15.438 -2.307 9.688 1 96.56 154 GLU B C 1
ATOM 2996 O O . GLU B 1 154 ? 16.594 -1.973 9.398 1 96.56 154 GLU B O 1
ATOM 3001 N N . LYS B 1 155 ? 14.961 -3.518 9.469 1 94.31 155 LYS B N 1
ATOM 3002 C CA . LYS B 1 155 ? 15.812 -4.613 9.023 1 94.31 155 LYS B CA 1
ATOM 3003 C C . LYS B 1 155 ? 16.219 -4.438 7.559 1 94.31 155 LYS B C 1
ATOM 3005 O O . LYS B 1 155 ? 17.172 -5.059 7.094 1 94.31 155 LYS B O 1
ATOM 3010 N N . THR B 1 156 ? 15.492 -3.637 6.816 1 94 156 THR B N 1
ATOM 3011 C CA . THR B 1 156 ? 15.75 -3.457 5.391 1 94 156 THR B CA 1
ATOM 3012 C C . THR B 1 156 ? 16.156 -2.014 5.094 1 94 156 THR B C 1
ATOM 3014 O O . THR B 1 156 ? 16.141 -1.589 3.936 1 94 156 THR B O 1
ATOM 3017 N N . ALA B 1 157 ? 16.547 -1.243 6.086 1 94.25 157 ALA B N 1
ATOM 3018 C CA . ALA B 1 157 ? 16.812 0.189 5.988 1 94.25 157 ALA B CA 1
ATOM 3019 C C . ALA B 1 157 ? 17.969 0.469 5.039 1 94.25 157 ALA B C 1
ATOM 3021 O O . ALA B 1 157 ? 18.062 1.555 4.461 1 94.25 157 ALA B O 1
ATOM 3022 N N . ALA B 1 158 ? 18.812 -0.469 4.777 1 93.38 158 ALA B N 1
ATOM 3023 C CA . ALA B 1 158 ? 20.016 -0.281 3.953 1 93.38 158 ALA B CA 1
ATOM 3024 C C . ALA B 1 158 ? 19.656 -0.262 2.471 1 93.38 158 ALA B C 1
ATOM 3026 O O . ALA B 1 158 ? 20.469 0.139 1.634 1 93.38 158 ALA B O 1
ATOM 3027 N N . TRP B 1 159 ? 18.406 -0.623 2.111 1 92.81 159 TRP B N 1
ATOM 3028 C CA . TRP B 1 159 ? 18 -0.763 0.712 1 92.81 159 TRP B CA 1
ATOM 3029 C C . TRP B 1 159 ? 16.719 0.015 0.426 1 92.81 159 TRP B C 1
ATOM 3031 O O . TRP B 1 159 ? 15.695 -0.576 0.1 1 92.81 159 TRP B O 1
ATOM 3041 N N . PRO B 1 160 ? 16.844 1.311 0.449 1 93.81 160 PRO B N 1
ATOM 3042 C CA . PRO B 1 160 ? 15.641 2.117 0.225 1 93.81 160 PRO B CA 1
ATOM 3043 C C . PRO B 1 160 ? 15.055 1.924 -1.171 1 93.81 160 PRO B C 1
ATOM 3045 O O . PRO B 1 160 ? 15.781 1.988 -2.166 1 93.81 160 PRO B O 1
ATOM 3048 N N . SER B 1 161 ? 13.812 1.652 -1.263 1 94.12 161 SER B N 1
ATOM 3049 C CA . SER B 1 161 ? 13.008 1.512 -2.475 1 94.12 161 SER B CA 1
ATOM 3050 C C . SER B 1 161 ? 11.531 1.746 -2.189 1 94.12 161 SER B C 1
ATOM 3052 O O . SER B 1 161 ? 10.719 0.828 -2.309 1 94.12 161 SER B O 1
ATOM 3054 N N . VAL B 1 162 ? 11.188 2.936 -1.949 1 95.62 162 VAL B N 1
ATOM 3055 C CA . VAL B 1 162 ? 9.883 3.271 -1.382 1 95.62 162 VAL B CA 1
ATOM 3056 C C . VAL B 1 162 ? 8.773 2.875 -2.357 1 95.62 162 VAL B C 1
ATOM 3058 O O . VAL B 1 162 ? 7.824 2.189 -1.979 1 95.62 162 VAL B O 1
ATOM 3061 N N . PRO B 1 163 ? 8.914 3.254 -3.705 1 97.31 163 PRO B N 1
ATOM 3062 C CA . PRO B 1 163 ? 7.832 2.857 -4.609 1 97.31 163 PRO B CA 1
ATOM 3063 C C . PRO B 1 163 ? 7.594 1.35 -4.621 1 97.31 163 PRO B C 1
ATOM 3065 O O . PRO B 1 163 ? 6.449 0.899 -4.508 1 97.31 163 PRO B O 1
ATOM 3068 N N . TYR B 1 164 ? 8.633 0.614 -4.652 1 98 164 TYR B N 1
ATOM 3069 C CA . TYR B 1 164 ? 8.539 -0.841 -4.695 1 98 164 TYR B CA 1
ATOM 3070 C C . TYR B 1 164 ? 7.984 -1.39 -3.387 1 98 164 TYR B C 1
ATOM 3072 O O . TYR B 1 164 ? 6.98 -2.107 -3.385 1 98 164 TYR B O 1
ATOM 3080 N N . SER B 1 165 ? 8.594 -1.008 -2.262 1 98 165 SER B N 1
ATOM 3081 C CA . SER B 1 165 ? 8.25 -1.547 -0.95 1 98 165 SER B CA 1
ATOM 3082 C C . SER B 1 165 ? 6.832 -1.159 -0.543 1 98 165 SER B C 1
ATOM 3084 O O . SER B 1 165 ? 6.082 -1.989 -0.031 1 98 165 SER B O 1
ATOM 3086 N N . ALA B 1 166 ? 6.477 0.059 -0.79 1 98.38 166 ALA B N 1
ATOM 3087 C CA . ALA B 1 166 ? 5.125 0.504 -0.465 1 98.38 166 ALA B CA 1
ATOM 3088 C C . ALA B 1 166 ? 4.09 -0.238 -1.303 1 98.38 166 ALA B C 1
ATOM 3090 O O . ALA B 1 166 ? 3.018 -0.596 -0.803 1 98.38 166 ALA B O 1
ATOM 3091 N N . SER B 1 167 ? 4.34 -0.427 -2.596 1 98.75 167 SER B N 1
ATOM 3092 C CA . SER B 1 167 ? 3.412 -1.147 -3.463 1 98.75 167 SER B CA 1
ATOM 3093 C C . SER B 1 167 ? 3.23 -2.59 -3.002 1 98.75 167 SER B C 1
ATOM 3095 O O . SER B 1 167 ? 2.125 -3.131 -3.062 1 98.75 167 SER B O 1
ATOM 3097 N N . LYS B 1 168 ? 4.305 -3.17 -2.557 1 98.88 168 LYS B N 1
ATOM 3098 C CA . LYS B 1 168 ? 4.227 -4.555 -2.1 1 98.88 168 LYS B CA 1
ATOM 3099 C C . LYS B 1 168 ? 3.629 -4.641 -0.699 1 98.88 168 LYS B C 1
ATOM 3101 O O . LYS B 1 168 ? 3.012 -5.645 -0.341 1 98.88 168 LYS B O 1
ATOM 3106 N N . ALA B 1 169 ? 3.744 -3.568 0.099 1 98.81 169 ALA B N 1
ATOM 3107 C CA . ALA B 1 169 ? 2.977 -3.504 1.34 1 98.81 169 ALA B CA 1
ATOM 3108 C C . ALA B 1 169 ? 1.477 -3.496 1.056 1 98.81 169 ALA B C 1
ATOM 3110 O O . ALA B 1 169 ? 0.704 -4.16 1.752 1 98.81 169 ALA B O 1
ATOM 3111 N N . ALA B 1 170 ? 1.079 -2.725 0.055 1 98.81 170 ALA B N 1
ATOM 3112 C CA . ALA B 1 170 ? -0.317 -2.764 -0.375 1 98.81 170 ALA B CA 1
ATOM 3113 C C . ALA B 1 170 ? -0.714 -4.168 -0.822 1 98.81 170 ALA B C 1
ATOM 3115 O O . ALA B 1 170 ? -1.803 -4.645 -0.493 1 98.81 170 ALA B O 1
ATOM 3116 N N . LEU B 1 171 ? 0.152 -4.82 -1.537 1 98.81 171 LEU B N 1
ATOM 3117 C CA . LEU B 1 171 ? -0.102 -6.188 -1.977 1 98.81 171 LEU B CA 1
ATOM 3118 C C . LEU B 1 171 ? -0.254 -7.121 -0.781 1 98.81 171 LEU B C 1
ATOM 3120 O O . LEU B 1 171 ? -1.108 -8.016 -0.789 1 98.81 171 LEU B O 1
ATOM 3124 N N . ASN B 1 172 ? 0.616 -6.977 0.234 1 98.88 172 ASN B N 1
ATOM 3125 C CA . ASN B 1 172 ? 0.479 -7.75 1.464 1 98.88 172 ASN B CA 1
ATOM 3126 C C . ASN B 1 172 ? -0.8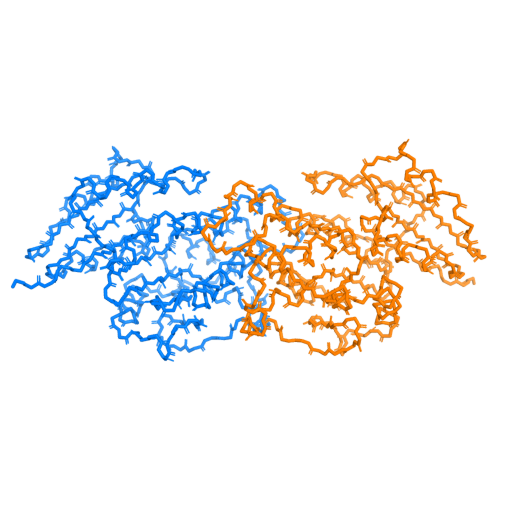99 -7.562 2.092 1 98.88 172 ASN B C 1
ATOM 3128 O O . ASN B 1 172 ? -1.528 -8.531 2.516 1 98.88 172 ASN B O 1
ATOM 3132 N N . PHE B 1 173 ? -1.347 -6.352 2.127 1 98.56 173 PHE B N 1
ATOM 3133 C CA . PHE B 1 173 ? -2.68 -6.086 2.656 1 98.56 173 PHE B CA 1
ATOM 3134 C C . PHE B 1 173 ? -3.74 -6.812 1.839 1 98.56 173 PHE B C 1
ATOM 3136 O O . PHE B 1 173 ? -4.648 -7.434 2.398 1 98.56 173 PHE B O 1
ATOM 3143 N N . ILE B 1 174 ? -3.641 -6.723 0.542 1 98.25 174 ILE B N 1
ATOM 3144 C CA . ILE B 1 174 ? -4.598 -7.352 -0.36 1 98.25 174 ILE B CA 1
ATOM 3145 C C . ILE B 1 174 ? -4.625 -8.859 -0.117 1 98.25 174 ILE B C 1
ATOM 3147 O O . ILE B 1 174 ? -5.695 -9.461 -0.049 1 98.25 174 ILE B O 1
ATOM 3151 N N . THR B 1 175 ? -3.488 -9.422 0.062 1 98.75 175 THR B N 1
ATOM 3152 C CA . THR B 1 175 ? -3.402 -10.859 0.3 1 98.75 175 THR B CA 1
ATOM 3153 C C . THR B 1 175 ? -4.082 -11.227 1.613 1 98.75 175 THR B C 1
ATOM 3155 O O . THR B 1 175 ? -4.852 -12.188 1.669 1 98.75 175 THR B O 1
ATOM 3158 N N . LYS B 1 176 ? -3.777 -10.484 2.648 1 98.31 176 LYS B N 1
ATOM 3159 C CA . LYS B 1 176 ? -4.445 -10.727 3.926 1 98.31 176 LYS B CA 1
ATOM 3160 C C . LYS B 1 176 ? -5.953 -10.547 3.799 1 98.31 176 LYS B C 1
ATOM 3162 O O . LYS B 1 176 ? -6.727 -11.258 4.441 1 98.31 176 LYS B O 1
ATOM 3167 N N . SER B 1 177 ? -6.371 -9.594 3.008 1 97.5 177 SER B N 1
ATOM 3168 C CA . SER B 1 177 ? -7.789 -9.367 2.762 1 97.5 177 SER B CA 1
ATOM 3169 C C . 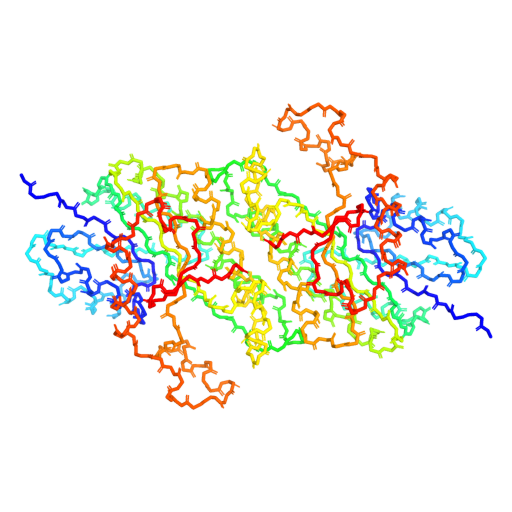SER B 1 177 ? -8.438 -10.586 2.113 1 97.5 177 SER B C 1
ATOM 3171 O O . SER B 1 177 ? -9.578 -10.938 2.436 1 97.5 177 SER B O 1
ATOM 3173 N N . ILE B 1 178 ? -7.781 -11.195 1.167 1 98.12 178 ILE B N 1
ATOM 3174 C CA . ILE B 1 178 ? -8.305 -12.414 0.553 1 98.12 178 ILE B CA 1
ATOM 3175 C C . ILE B 1 178 ? -8.523 -13.477 1.624 1 98.12 178 ILE B C 1
ATOM 3177 O O . ILE B 1 178 ? -9.578 -14.125 1.655 1 98.12 178 ILE B O 1
ATOM 3181 N N . HIS B 1 179 ? -7.543 -13.633 2.49 1 98.12 179 HIS B N 1
ATOM 3182 C CA . HIS B 1 179 ? -7.68 -14.57 3.6 1 98.12 179 HIS B CA 1
ATOM 3183 C C . HIS B 1 179 ? -8.914 -14.258 4.434 1 98.12 179 HIS B C 1
ATOM 3185 O O . HIS B 1 179 ? -9.648 -15.172 4.824 1 98.12 179 HIS B O 1
ATOM 3191 N N . ILE B 1 180 ? -9.133 -12.992 4.699 1 97.12 180 ILE B N 1
ATOM 3192 C CA . ILE B 1 180 ? -10.195 -12.57 5.613 1 97.12 180 ILE B CA 1
ATOM 3193 C C . ILE B 1 180 ? -11.555 -12.773 4.953 1 97.12 180 ILE B C 1
ATOM 3195 O O . ILE B 1 180 ? -12.484 -13.281 5.582 1 97.12 180 ILE B O 1
ATOM 3199 N N . TRP B 1 181 ? -11.688 -12.477 3.689 1 95.31 181 TRP B N 1
ATOM 3200 C CA . TRP B 1 181 ? -13.031 -12.391 3.117 1 95.31 181 TRP B CA 1
ATOM 3201 C C . TRP B 1 181 ? -13.32 -13.578 2.211 1 95.31 181 TRP B C 1
ATOM 3203 O O . TRP B 1 181 ? -14.43 -13.719 1.691 1 95.31 181 TRP B O 1
ATOM 3213 N N . ARG B 1 182 ? -12.32 -14.438 2.018 1 96.19 182 ARG B N 1
ATOM 3214 C CA . ARG B 1 182 ? -12.508 -15.688 1.279 1 96.19 182 ARG B CA 1
ATOM 3215 C C . ARG B 1 182 ? -12.047 -16.891 2.102 1 96.19 182 ARG B C 1
ATOM 3217 O O . ARG B 1 182 ? -10.898 -17.328 1.979 1 96.19 182 ARG B O 1
ATOM 3224 N N . SER B 1 183 ? -12.992 -17.5 2.787 1 94.81 183 SER B N 1
ATOM 3225 C CA . SER B 1 183 ? -12.672 -18.531 3.771 1 94.81 183 SER B CA 1
ATOM 3226 C C . SER B 1 183 ? -12.234 -19.812 3.094 1 94.81 183 SER B C 1
ATOM 3228 O O . SER B 1 183 ? -11.617 -20.688 3.73 1 94.81 183 SER B O 1
ATOM 3230 N N . ASN B 1 184 ? -12.5 -19.938 1.821 1 95.56 184 ASN B N 1
ATOM 3231 C CA . ASN B 1 184 ? -12.164 -21.172 1.104 1 95.56 184 ASN B CA 1
ATOM 3232 C C . ASN B 1 184 ? -10.758 -21.109 0.518 1 95.56 184 ASN B C 1
ATOM 3234 O O . ASN B 1 184 ? -10.242 -22.109 0.025 1 95.56 184 ASN B O 1
ATOM 3238 N N . ILE B 1 185 ? -10.102 -19.969 0.583 1 98.25 185 ILE B N 1
ATOM 3239 C CA . ILE B 1 185 ? -8.836 -19.781 -0.122 1 98.25 185 ILE B CA 1
ATOM 3240 C C . ILE B 1 185 ? -7.691 -19.703 0.883 1 98.25 185 ILE B C 1
ATOM 3242 O O . ILE B 1 185 ? -7.793 -19 1.895 1 98.25 185 ILE B O 1
ATOM 3246 N N . THR B 1 186 ? -6.625 -20.484 0.717 1 98.81 186 THR B N 1
ATOM 3247 C CA . THR B 1 186 ? -5.348 -20.266 1.386 1 98.81 186 THR B CA 1
ATOM 3248 C C . THR B 1 186 ? -4.555 -19.172 0.684 1 98.81 186 THR B C 1
ATOM 3250 O O . THR B 1 186 ? -4.078 -19.359 -0.437 1 98.81 186 THR B O 1
ATOM 3253 N N . ALA B 1 187 ? -4.457 -18.016 1.323 1 98.88 187 ALA B N 1
ATOM 3254 C CA . ALA B 1 187 ? -3.785 -16.859 0.736 1 98.88 187 ALA B CA 1
ATOM 3255 C C . ALA B 1 187 ? -2.475 -16.562 1.458 1 98.88 187 ALA B C 1
ATOM 3257 O O . ALA B 1 187 ? -2.457 -16.375 2.678 1 98.88 187 ALA B O 1
ATOM 3258 N N . ILE B 1 188 ? -1.358 -16.484 0.71 1 98.94 188 ILE B N 1
ATOM 3259 C CA . ILE B 1 188 ? -0.042 -16.312 1.315 1 98.94 188 ILE B CA 1
ATOM 3260 C C . ILE B 1 188 ? 0.723 -15.211 0.575 1 98.94 188 ILE B C 1
ATOM 3262 O O . ILE B 1 188 ? 0.744 -15.188 -0.658 1 98.94 188 ILE B O 1
ATOM 3266 N N . SER B 1 189 ? 1.263 -14.297 1.313 1 98.94 189 SER B N 1
ATOM 3267 C CA . SER B 1 189 ? 2.283 -13.391 0.786 1 98.94 189 SER B CA 1
ATOM 3268 C C . SER B 1 189 ? 3.678 -13.992 0.938 1 98.94 189 SER B C 1
ATOM 3270 O O . SER B 1 189 ? 4.098 -14.328 2.047 1 98.94 189 SER B O 1
ATOM 3272 N N . VAL B 1 190 ? 4.453 -14.047 -0.148 1 98.94 190 VAL B N 1
ATOM 3273 C CA . VAL B 1 190 ? 5.715 -14.781 -0.094 1 98.94 190 VAL B CA 1
ATOM 3274 C C . VAL B 1 190 ? 6.871 -13.844 -0.429 1 98.94 190 VAL B C 1
ATOM 3276 O O . VAL B 1 190 ? 6.816 -13.109 -1.421 1 98.94 190 VAL B O 1
ATOM 3279 N N . HIS B 1 191 ? 7.852 -13.805 0.376 1 98.81 191 HIS B N 1
ATOM 3280 C CA . HIS B 1 191 ? 9.172 -13.289 0.029 1 98.81 191 HIS B CA 1
ATOM 3281 C C . HIS B 1 191 ? 10.016 -14.352 -0.669 1 98.81 191 HIS B C 1
ATOM 3283 O O . HIS B 1 191 ? 10.43 -15.328 -0.043 1 98.81 191 HIS B O 1
ATOM 3289 N N . PRO B 1 192 ? 10.25 -14.211 -1.882 1 98.62 192 PRO B N 1
ATOM 3290 C CA . PRO B 1 192 ? 10.898 -15.289 -2.633 1 98.62 192 PRO B CA 1
ATOM 3291 C C . PRO B 1 192 ? 12.406 -15.344 -2.385 1 98.62 192 PRO B C 1
ATOM 3293 O O . PRO B 1 192 ? 13.078 -16.25 -2.877 1 98.62 192 PRO B O 1
ATOM 3296 N N . GLY B 1 193 ? 12.953 -14.43 -1.549 1 97.19 193 GLY B N 1
ATOM 3297 C CA . GLY B 1 193 ? 14.391 -14.25 -1.427 1 97.19 193 GLY B CA 1
ATOM 3298 C C . GLY B 1 193 ? 14.93 -13.156 -2.332 1 97.19 193 GLY B C 1
ATOM 3299 O O . GLY B 1 193 ? 14.203 -12.625 -3.172 1 97.19 193 GLY B O 1
ATOM 3300 N N . PHE B 1 194 ? 16.125 -12.711 -2.029 1 95.31 194 PHE B N 1
ATOM 3301 C CA . PHE B 1 194 ? 16.844 -11.859 -2.971 1 95.31 194 PHE B CA 1
ATOM 3302 C C . PHE B 1 194 ? 17.469 -12.695 -4.082 1 95.31 194 PHE B C 1
ATOM 3304 O O . PHE B 1 194 ? 18.547 -13.273 -3.898 1 95.31 194 PHE B O 1
ATOM 3311 N N . VAL B 1 195 ? 16.812 -12.711 -5.223 1 95.56 195 VAL B N 1
ATOM 3312 C CA . VAL B 1 195 ? 17.078 -13.742 -6.223 1 95.56 195 VAL B CA 1
ATOM 3313 C C . VAL B 1 195 ? 17.906 -13.156 -7.367 1 95.56 195 VAL B C 1
ATOM 3315 O O . VAL B 1 195 ? 17.656 -12.023 -7.801 1 95.56 195 VAL B O 1
ATOM 3318 N N . ALA B 1 196 ? 18.734 -13.953 -7.941 1 91.44 196 ALA B N 1
ATOM 3319 C CA . ALA B 1 196 ? 19.609 -13.531 -9.031 1 91.44 196 ALA B CA 1
ATOM 3320 C C . ALA B 1 196 ? 18.875 -13.523 -10.359 1 91.44 196 ALA B C 1
ATOM 3322 O O . ALA B 1 196 ? 19.359 -14.078 -11.352 1 91.44 196 ALA B O 1
ATOM 3323 N N . THR B 1 197 ? 17.766 -12.875 -10.414 1 92.12 197 THR B N 1
ATOM 3324 C CA . THR B 1 197 ? 17.062 -12.523 -11.648 1 92.12 197 THR B CA 1
ATOM 3325 C C . THR B 1 197 ? 17.531 -11.164 -12.164 1 92.12 197 THR B C 1
ATOM 3327 O O . THR B 1 197 ? 18.375 -10.508 -11.539 1 92.12 197 THR B O 1
ATOM 3330 N N . ASP B 1 198 ? 17.016 -10.805 -13.344 1 88.88 198 ASP B N 1
ATOM 3331 C CA . ASP B 1 198 ? 17.328 -9.469 -13.844 1 88.88 198 ASP B CA 1
ATOM 3332 C C . ASP B 1 198 ? 16.984 -8.398 -12.82 1 88.88 198 ASP B C 1
ATOM 3334 O O . ASP B 1 198 ? 17.734 -7.438 -12.633 1 88.88 198 ASP B O 1
ATOM 3338 N N . MET B 1 199 ? 15.922 -8.555 -12.133 1 88.25 199 MET B N 1
ATOM 3339 C CA . MET B 1 199 ? 15.5 -7.629 -11.086 1 88.25 199 MET B CA 1
ATOM 3340 C C . MET B 1 199 ? 16.484 -7.617 -9.93 1 88.25 199 MET B C 1
ATOM 3342 O O . MET B 1 199 ? 16.906 -6.551 -9.469 1 88.25 199 MET B O 1
ATOM 3346 N N . GLY B 1 200 ? 16.859 -8.836 -9.484 1 91.5 200 GLY B N 1
ATOM 3347 C CA . GLY B 1 200 ? 17.828 -8.938 -8.406 1 91.5 200 GLY B CA 1
ATOM 3348 C C . GLY B 1 200 ? 19.188 -8.375 -8.758 1 91.5 200 GLY B C 1
ATOM 3349 O O . GLY B 1 200 ? 19.812 -7.688 -7.945 1 91.5 200 GLY B O 1
ATOM 3350 N N . LYS B 1 201 ? 19.625 -8.609 -9.961 1 90.25 201 LYS B N 1
ATOM 3351 C CA . LYS B 1 201 ? 20.922 -8.102 -10.422 1 90.25 201 LYS B CA 1
ATOM 3352 C C . LYS B 1 201 ? 20.922 -6.574 -10.453 1 90.25 201 LYS B C 1
ATOM 3354 O O . LYS B 1 201 ? 21.938 -5.945 -10.141 1 90.25 201 LYS B O 1
ATOM 3359 N N . SER B 1 202 ? 19.859 -6.059 -10.859 1 89.5 202 SER B N 1
ATOM 3360 C CA . SER B 1 202 ? 19.719 -4.605 -10.836 1 89.5 202 SER B CA 1
ATOM 3361 C C . SER B 1 202 ? 19.859 -4.059 -9.414 1 89.5 202 SER B C 1
ATOM 3363 O O . SER B 1 202 ? 20.484 -3.016 -9.203 1 89.5 202 SER B O 1
ATOM 3365 N N . GLY B 1 203 ? 19.281 -4.695 -8.453 1 91.38 203 GLY B N 1
ATOM 3366 C CA . GLY B 1 203 ? 19.422 -4.309 -7.055 1 91.38 203 GLY B CA 1
ATOM 3367 C C . GLY B 1 203 ? 20.844 -4.41 -6.543 1 91.38 203 GLY B C 1
ATOM 3368 O O . GLY B 1 203 ? 21.312 -3.521 -5.832 1 91.38 203 GLY B O 1
ATOM 3369 N N . ILE B 1 204 ? 21.484 -5.527 -6.918 1 89.81 204 ILE B N 1
ATOM 3370 C CA . ILE B 1 204 ? 22.875 -5.734 -6.527 1 89.81 204 ILE B CA 1
ATOM 3371 C C . ILE B 1 204 ? 23.734 -4.566 -7.012 1 89.81 204 ILE B C 1
ATOM 3373 O O . ILE B 1 204 ? 24.531 -4.012 -6.254 1 89.81 204 ILE B O 1
ATOM 3377 N N . LYS B 1 205 ? 23.531 -4.254 -8.242 1 91 205 LYS B N 1
ATOM 3378 C CA . LYS B 1 205 ? 24.297 -3.152 -8.828 1 91 205 LYS B CA 1
ATOM 3379 C C . LYS B 1 205 ? 23.969 -1.832 -8.133 1 91 205 LYS B C 1
ATOM 3381 O O . LYS B 1 205 ? 24.875 -1.079 -7.77 1 91 205 LYS B O 1
ATOM 3386 N N . PHE B 1 206 ? 22.797 -1.533 -7.875 1 91.31 206 PHE B N 1
ATOM 3387 C CA . PHE B 1 206 ? 22.375 -0.25 -7.324 1 91.31 206 PHE B CA 1
ATOM 3388 C C . PHE B 1 206 ? 22.859 -0.087 -5.891 1 91.31 206 PHE B C 1
ATOM 3390 O O . PHE B 1 206 ? 23.359 0.978 -5.512 1 91.31 206 PHE B O 1
ATOM 3397 N N . TYR B 1 207 ? 22.688 -1.135 -5.121 1 92.62 207 TYR B N 1
ATOM 3398 C CA . TYR B 1 207 ? 23.031 -1.047 -3.703 1 92.62 207 TYR B CA 1
ATOM 3399 C C . TYR B 1 207 ? 24.469 -1.474 -3.457 1 92.62 207 TYR B C 1
ATOM 3401 O O . TYR B 1 207 ? 24.906 -1.551 -2.307 1 92.62 207 TYR B O 1
ATOM 3409 N N . ASN B 1 208 ? 25.172 -1.801 -4.516 1 92.88 208 ASN B N 1
ATOM 3410 C CA . ASN B 1 208 ? 26.562 -2.209 -4.453 1 92.88 208 ASN B CA 1
ATOM 3411 C C . ASN B 1 208 ? 26.766 -3.379 -3.494 1 92.88 208 ASN B C 1
ATOM 3413 O O . ASN B 1 208 ? 27.625 -3.318 -2.607 1 92.88 208 ASN B O 1
ATOM 3417 N N . LEU B 1 209 ? 25.938 -4.391 -3.734 1 91.56 209 LEU B N 1
ATOM 3418 C CA . LEU B 1 209 ? 26.016 -5.602 -2.924 1 91.56 209 LEU B CA 1
ATOM 3419 C C . LEU B 1 209 ? 26.922 -6.637 -3.582 1 91.56 209 LEU B C 1
ATOM 3421 O O . LEU B 1 209 ? 27.125 -6.605 -4.797 1 91.56 209 LEU B O 1
ATOM 3425 N N . PRO B 1 210 ? 27.453 -7.512 -2.742 1 91.5 210 PRO B N 1
ATOM 3426 C CA . PRO B 1 210 ? 28.188 -8.625 -3.355 1 91.5 210 PRO B CA 1
ATOM 3427 C C . PRO B 1 210 ? 27.297 -9.547 -4.168 1 91.5 210 PRO B C 1
ATOM 3429 O O . PRO B 1 210 ? 26.109 -9.719 -3.84 1 91.5 210 PRO B O 1
ATOM 3432 N N . GLU B 1 211 ? 27.844 -10.094 -5.219 1 84.62 211 GLU B N 1
ATOM 3433 C CA . GLU B 1 211 ? 27.062 -10.969 -6.094 1 84.62 211 GLU B CA 1
ATOM 3434 C C . GLU B 1 211 ? 26.484 -12.148 -5.316 1 84.62 211 GLU B C 1
ATOM 3436 O O . GLU B 1 211 ? 25.391 -12.641 -5.637 1 84.62 211 GLU B O 1
ATOM 3441 N N . GLU B 1 212 ? 27.219 -12.516 -4.301 1 87.38 212 GLU B N 1
ATOM 3442 C CA . GLU B 1 212 ? 26.812 -13.68 -3.514 1 87.38 212 GLU B CA 1
ATOM 3443 C C . GLU B 1 212 ? 25.641 -13.344 -2.598 1 87.38 212 GLU B C 1
ATOM 3445 O O . GLU B 1 212 ? 25.109 -14.227 -1.92 1 87.38 212 GLU B O 1
ATOM 3450 N N . ALA B 1 213 ? 25.172 -12.133 -2.729 1 86.69 213 ALA B N 1
ATOM 3451 C CA . ALA B 1 213 ? 24.062 -11.711 -1.869 1 86.69 213 ALA B CA 1
ATOM 3452 C C . ALA B 1 213 ? 22.75 -12.312 -2.336 1 86.69 213 ALA B C 1
ATOM 3454 O O . ALA B 1 213 ? 21.812 -12.477 -1.543 1 86.69 213 ALA B O 1
ATOM 3455 N N . ALA B 1 214 ? 22.703 -12.656 -3.574 1 92.81 214 ALA B N 1
ATOM 3456 C CA . ALA B 1 214 ? 21.453 -13.188 -4.137 1 92.81 214 ALA B CA 1
ATOM 3457 C C . ALA B 1 214 ? 21.453 -14.719 -4.098 1 92.81 214 ALA B C 1
ATOM 3459 O O . ALA B 1 214 ? 22.5 -15.352 -4.289 1 92.81 214 ALA B O 1
ATOM 3460 N N . ILE B 1 215 ? 20.297 -15.281 -3.859 1 95.81 215 ILE B N 1
ATOM 3461 C CA . ILE B 1 215 ? 20.125 -16.719 -4.016 1 95.81 215 ILE B CA 1
ATOM 3462 C C . ILE B 1 215 ? 19.781 -17.047 -5.469 1 95.81 215 ILE B C 1
ATOM 3464 O O . ILE B 1 215 ? 19.406 -16.156 -6.238 1 95.81 215 ILE B O 1
ATOM 3468 N N . SER B 1 216 ? 19.891 -18.359 -5.832 1 95.69 216 SER B N 1
ATOM 3469 C CA . SER B 1 216 ? 19.562 -18.75 -7.203 1 95.69 216 SER B CA 1
ATOM 3470 C C . SER B 1 216 ? 18.062 -18.781 -7.43 1 95.69 216 SER B C 1
ATOM 3472 O O . SER B 1 216 ? 17.281 -18.984 -6.488 1 95.69 216 SER B O 1
ATOM 3474 N N . ALA B 1 217 ? 17.656 -18.594 -8.672 1 96.5 217 ALA B N 1
ATOM 3475 C CA . ALA B 1 217 ? 16.25 -18.734 -9.016 1 96.5 217 ALA B CA 1
ATOM 3476 C C . ALA B 1 217 ? 15.742 -20.141 -8.68 1 96.5 217 ALA B C 1
ATOM 3478 O O . ALA B 1 217 ? 14.602 -20.297 -8.234 1 96.5 217 ALA B O 1
ATOM 3479 N N . GLU B 1 218 ? 16.562 -21.094 -8.859 1 97.62 218 GLU B N 1
ATOM 3480 C CA . GLU B 1 218 ? 16.203 -22.484 -8.57 1 97.62 218 GLU B CA 1
ATOM 3481 C C . GLU B 1 218 ? 15.883 -22.672 -7.09 1 97.62 218 GLU B C 1
ATOM 3483 O O . GLU B 1 218 ? 14.898 -23.328 -6.742 1 97.62 218 GLU B O 1
ATOM 3488 N N . ASP B 1 219 ? 16.75 -22.094 -6.215 1 98 219 ASP B N 1
ATOM 3489 C CA . ASP B 1 219 ? 16.531 -22.203 -4.777 1 98 219 ASP B CA 1
ATOM 3490 C C . ASP B 1 219 ? 15.219 -21.531 -4.371 1 98 219 ASP B C 1
ATOM 3492 O O . ASP B 1 219 ? 14.453 -22.078 -3.582 1 98 219 ASP B O 1
ATOM 3496 N N . SER B 1 220 ? 15.008 -20.344 -4.875 1 98.69 220 SER B N 1
ATOM 3497 C CA . SER B 1 220 ? 13.773 -19.625 -4.578 1 98.69 220 SER B CA 1
ATOM 3498 C C . SER B 1 220 ? 12.547 -20.406 -5.047 1 98.69 220 SER B C 1
ATOM 3500 O O . SER B 1 220 ? 11.625 -20.641 -4.266 1 98.69 220 SER B O 1
ATOM 3502 N N . VAL B 1 221 ? 12.531 -20.844 -6.305 1 98.81 221 VAL B N 1
ATOM 3503 C CA . VAL B 1 221 ? 11.398 -21.547 -6.914 1 98.81 221 VAL B CA 1
ATOM 3504 C C . VAL B 1 221 ? 11.125 -22.844 -6.152 1 98.81 221 VAL B C 1
ATOM 3506 O O . VAL B 1 221 ? 9.969 -23.172 -5.879 1 98.81 221 VAL B O 1
ATOM 3509 N N . SER B 1 222 ? 12.211 -23.547 -5.836 1 98.75 222 SER B N 1
ATOM 3510 C CA . SER B 1 222 ? 12.055 -24.781 -5.066 1 98.75 222 SER B CA 1
ATOM 3511 C C . SER B 1 222 ? 11.406 -24.5 -3.713 1 98.75 222 SER B C 1
ATOM 3513 O O . SER B 1 222 ? 10.492 -25.219 -3.303 1 98.75 222 SER B O 1
ATOM 3515 N N . GLY B 1 223 ? 11.914 -23.5 -2.979 1 98.88 223 GLY B N 1
ATOM 3516 C CA . GLY B 1 223 ? 11.352 -23.156 -1.68 1 98.88 223 GLY B CA 1
ATOM 3517 C C . GLY B 1 223 ? 9.898 -22.734 -1.747 1 98.88 223 GLY B C 1
ATOM 3518 O O . GLY B 1 223 ? 9.07 -23.203 -0.958 1 98.88 223 GLY B O 1
ATOM 3519 N N . VAL B 1 224 ? 9.539 -21.906 -2.689 1 98.94 224 VAL B N 1
ATOM 3520 C CA . VAL B 1 224 ? 8.18 -21.391 -2.812 1 98.94 224 VAL B CA 1
ATOM 3521 C C . VAL B 1 224 ? 7.234 -22.5 -3.234 1 98.94 224 VAL B C 1
ATOM 3523 O O . VAL B 1 224 ? 6.117 -22.609 -2.719 1 98.94 224 VAL B O 1
ATOM 3526 N N . THR B 1 225 ? 7.641 -23.375 -4.23 1 98.88 225 THR B N 1
ATOM 3527 C CA . THR B 1 225 ? 6.785 -24.469 -4.668 1 98.88 225 THR B CA 1
ATOM 3528 C C . THR B 1 225 ? 6.547 -25.469 -3.527 1 98.88 225 THR B C 1
ATOM 3530 O O . THR B 1 225 ? 5.441 -25.984 -3.373 1 98.88 225 THR B O 1
ATOM 3533 N N . LYS B 1 226 ? 7.609 -25.719 -2.756 1 98.81 226 LYS B N 1
ATOM 3534 C CA . LYS B 1 226 ? 7.438 -26.562 -1.577 1 98.81 226 LYS B CA 1
ATOM 3535 C C . LYS B 1 226 ? 6.422 -25.953 -0.612 1 98.81 226 LYS B C 1
ATOM 3537 O O . LYS B 1 226 ? 5.566 -26.672 -0.082 1 98.81 226 LYS B O 1
ATOM 3542 N N . LEU B 1 227 ? 6.535 -24.688 -0.329 1 98.81 227 LEU B N 1
ATOM 3543 C CA . LEU B 1 227 ? 5.578 -23.984 0.523 1 98.81 227 LEU B CA 1
ATOM 3544 C C . LEU B 1 227 ? 4.16 -24.141 -0.008 1 98.81 227 LEU B C 1
ATOM 3546 O O . LEU B 1 227 ? 3.238 -24.453 0.752 1 98.81 227 LEU B O 1
ATOM 3550 N N . ILE B 1 228 ? 3.941 -23.969 -1.292 1 98.75 228 ILE B N 1
ATOM 3551 C CA . ILE B 1 228 ? 2.629 -24.094 -1.916 1 98.75 228 ILE B CA 1
ATOM 3552 C C . ILE B 1 228 ? 2.096 -25.516 -1.706 1 98.75 228 ILE B C 1
ATOM 3554 O O . ILE B 1 228 ? 0.919 -25.703 -1.39 1 98.75 228 ILE B O 1
ATOM 3558 N N . ASP B 1 229 ? 2.943 -26.469 -1.819 1 98.44 229 ASP B N 1
ATOM 3559 C CA . ASP B 1 229 ? 2.545 -27.875 -1.727 1 98.44 229 ASP B CA 1
ATOM 3560 C C . ASP B 1 229 ? 2.041 -28.203 -0.324 1 98.44 229 ASP B C 1
ATOM 3562 O O . ASP B 1 229 ? 1.062 -28.938 -0.169 1 98.44 229 ASP B O 1
ATOM 3566 N N . TYR B 1 230 ? 2.666 -27.641 0.659 1 98 230 TYR B N 1
ATOM 3567 C CA . TYR B 1 230 ? 2.336 -28.125 1.995 1 98 230 TYR B CA 1
ATOM 3568 C C . TYR B 1 230 ? 1.469 -27.109 2.74 1 98 230 TYR B C 1
ATOM 3570 O O . TYR B 1 230 ? 0.932 -27.422 3.809 1 98 230 TYR B O 1
ATOM 3578 N N . ALA B 1 231 ? 1.312 -25.938 2.258 1 98.56 231 ALA B N 1
ATOM 3579 C CA . ALA B 1 231 ? 0.603 -24.875 2.969 1 98.56 231 ALA B CA 1
ATOM 3580 C C . ALA B 1 231 ? -0.847 -25.266 3.236 1 98.56 231 ALA B C 1
ATOM 3582 O O . ALA B 1 231 ? -1.504 -25.859 2.379 1 98.56 231 ALA B O 1
ATOM 3583 N N . THR B 1 232 ? -1.324 -24.906 4.406 1 98.19 232 THR B N 1
ATOM 3584 C CA . THR B 1 232 ? -2.719 -25.078 4.793 1 98.19 232 THR B CA 1
ATOM 3585 C C . THR B 1 232 ? -3.348 -23.75 5.195 1 98.19 232 THR B C 1
ATOM 3587 O O . THR B 1 232 ? -2.641 -22.812 5.543 1 98.19 232 THR B O 1
ATOM 3590 N N . ARG B 1 233 ? -4.602 -23.75 5.086 1 97.88 233 ARG B N 1
ATOM 3591 C CA . ARG B 1 233 ? -5.312 -22.547 5.5 1 97.88 233 ARG B CA 1
ATOM 3592 C C . ARG B 1 233 ? -5.039 -22.219 6.965 1 97.88 233 ARG B C 1
ATOM 3594 O O . ARG B 1 233 ? -4.773 -21.062 7.316 1 97.88 233 ARG B O 1
ATOM 3601 N N . ALA B 1 234 ? -5.062 -23.234 7.859 1 97.5 234 ALA B N 1
ATOM 3602 C CA . ALA B 1 234 ? -4.945 -23.047 9.305 1 97.5 234 ALA B CA 1
ATOM 3603 C C . ALA B 1 234 ? -3.564 -22.516 9.68 1 97.5 234 ALA B C 1
ATOM 3605 O O . ALA B 1 234 ? -3.441 -21.656 10.547 1 97.5 234 ALA B O 1
ATOM 3606 N N . GLU B 1 235 ? -2.547 -22.891 9.016 1 98.25 235 GLU B N 1
ATOM 3607 C CA . GLU B 1 235 ? -1.195 -22.609 9.484 1 98.25 235 GLU B CA 1
ATOM 3608 C C . GLU B 1 235 ? -0.565 -21.469 8.68 1 98.25 235 GLU B C 1
ATOM 3610 O O . GLU B 1 235 ? 0.227 -20.688 9.203 1 98.25 235 GLU B O 1
ATOM 3615 N N . HIS B 1 236 ? -0.996 -21.344 7.371 1 98.81 236 HIS B N 1
ATOM 3616 C CA . HIS B 1 236 ? -0.178 -20.516 6.496 1 98.81 236 HIS B CA 1
ATOM 3617 C C . HIS B 1 236 ? -0.994 -19.375 5.895 1 98.81 236 HIS B C 1
ATOM 3619 O O . HIS B 1 236 ? -0.433 -18.375 5.457 1 98.81 236 HIS B O 1
ATOM 3625 N N . SER B 1 237 ? -2.338 -19.547 5.848 1 98.75 237 SER B N 1
ATOM 3626 C CA . SER B 1 237 ? -3.158 -18.516 5.199 1 98.75 237 SER B CA 1
ATOM 3627 C C . SER B 1 237 ? -3.127 -17.219 5.973 1 98.75 237 SER B C 1
ATOM 3629 O O . SER B 1 237 ? -3.135 -17.219 7.207 1 98.75 237 SER B O 1
ATOM 3631 N N . GLY B 1 238 ? -3.059 -16.109 5.246 1 98.56 238 GLY B N 1
ATOM 3632 C CA . GLY B 1 238 ? -3.039 -14.797 5.863 1 98.56 238 GLY B CA 1
ATOM 3633 C C . GLY B 1 238 ? -1.695 -14.438 6.465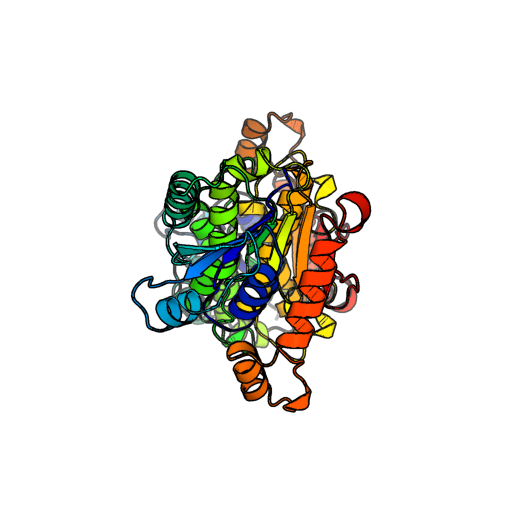 1 98.56 238 GLY B C 1
ATOM 3634 O O . GLY B 1 238 ? -1.615 -13.602 7.363 1 98.56 238 GLY B O 1
ATOM 3635 N N . LYS B 1 239 ? -0.644 -15.172 6.031 1 98.75 239 LYS B N 1
ATOM 3636 C CA . LYS B 1 239 ? 0.674 -14.938 6.613 1 98.75 239 LYS B CA 1
ATOM 3637 C C . LYS B 1 239 ? 1.645 -14.391 5.57 1 98.75 239 LYS B C 1
ATOM 3639 O O . LYS B 1 239 ? 1.365 -14.438 4.371 1 98.75 239 LYS B O 1
ATOM 3644 N N . PHE B 1 240 ? 2.629 -13.727 6.07 1 98.88 240 PHE B N 1
ATOM 3645 C CA . PHE B 1 240 ? 3.814 -13.32 5.324 1 98.88 240 PHE B CA 1
ATOM 3646 C C . PHE B 1 240 ? 4.961 -14.297 5.555 1 98.88 240 PHE B C 1
ATOM 3648 O O . PHE B 1 240 ? 5.445 -14.438 6.68 1 98.88 240 PHE B O 1
ATOM 3655 N N . ILE B 1 241 ? 5.359 -15.023 4.465 1 98.94 241 ILE B N 1
ATOM 3656 C CA . ILE B 1 241 ? 6.266 -16.156 4.648 1 98.94 241 ILE B CA 1
ATOM 3657 C C . ILE B 1 241 ? 7.422 -16.047 3.654 1 98.94 241 ILE B C 1
ATOM 3659 O O . ILE B 1 241 ? 7.219 -15.695 2.49 1 98.94 241 ILE B O 1
ATOM 3663 N N . SER B 1 242 ? 8.617 -16.375 4.039 1 98.81 242 SER B N 1
ATOM 3664 C CA . SER B 1 242 ? 9.789 -16.391 3.17 1 98.81 242 SER B CA 1
ATOM 3665 C C . SER B 1 242 ? 9.883 -17.703 2.402 1 98.81 242 SER B C 1
ATOM 3667 O O . SER B 1 242 ? 9.336 -18.734 2.828 1 98.81 242 SER B O 1
ATOM 3669 N N . TYR B 1 243 ? 10.641 -17.703 1.327 1 98.69 243 TYR B N 1
ATOM 3670 C CA . TYR B 1 243 ? 10.812 -18.875 0.468 1 98.69 243 TYR B CA 1
ATOM 3671 C C . TYR B 1 243 ? 11.32 -20.062 1.265 1 98.69 243 TYR B C 1
ATOM 3673 O O . TYR B 1 243 ? 11.109 -21.219 0.871 1 98.69 243 TYR B O 1
ATOM 3681 N N . ASP B 1 244 ? 11.953 -19.812 2.357 1 98.19 244 ASP B N 1
ATOM 3682 C CA . ASP B 1 244 ? 12.547 -20.891 3.15 1 98.19 244 ASP B CA 1
ATOM 3683 C C . ASP B 1 244 ? 11.578 -21.375 4.234 1 98.19 244 ASP B C 1
ATOM 3685 O O . ASP B 1 244 ? 11.945 -22.188 5.086 1 98.19 244 ASP B O 1
ATOM 3689 N N . GLY B 1 245 ? 10.414 -20.828 4.27 1 98.44 245 GLY B N 1
ATOM 3690 C CA . GLY B 1 245 ? 9.367 -21.281 5.172 1 98.44 245 GLY B CA 1
ATOM 3691 C C . GLY B 1 245 ? 9.266 -20.453 6.438 1 98.44 245 GLY B C 1
ATOM 3692 O O . GLY B 1 245 ? 8.328 -20.609 7.219 1 98.44 245 GLY B O 1
ATOM 3693 N N . SER B 1 246 ? 10.18 -19.531 6.656 1 98.5 246 SER B N 1
ATOM 3694 C CA . SER B 1 246 ? 10.141 -18.719 7.867 1 98.5 246 SER B CA 1
ATOM 3695 C C . SER B 1 246 ? 9.023 -17.688 7.805 1 98.5 246 SER B C 1
ATOM 3697 O O . SER B 1 246 ? 8.773 -17.094 6.754 1 98.5 246 SER B O 1
ATOM 3699 N N . PHE B 1 247 ? 8.383 -17.516 8.938 1 98.56 247 PHE B N 1
ATOM 3700 C CA . PHE B 1 247 ? 7.336 -16.516 9.031 1 98.56 247 PHE B CA 1
ATOM 3701 C C . PHE B 1 247 ? 7.938 -15.117 9.203 1 98.56 247 PHE B C 1
ATOM 3703 O O . PHE B 1 247 ? 8.93 -14.953 9.922 1 98.56 247 PHE B O 1
ATOM 3710 N N . LEU B 1 248 ? 7.371 -14.188 8.555 1 98.31 248 LEU B N 1
ATOM 3711 C CA . LEU B 1 248 ? 7.824 -12.797 8.594 1 98.31 248 LEU B CA 1
ATOM 3712 C C . LEU B 1 248 ? 6.758 -11.898 9.211 1 98.31 248 LEU B C 1
ATOM 3714 O O . LEU B 1 248 ? 5.57 -12.234 9.195 1 98.31 248 LEU B O 1
ATOM 3718 N N . GLU B 1 249 ? 7.191 -10.812 9.75 1 97.31 249 GLU B N 1
ATOM 3719 C CA . GLU B 1 249 ? 6.262 -9.773 10.195 1 97.31 249 GLU B CA 1
ATOM 3720 C C . GLU B 1 249 ? 5.738 -8.961 9.016 1 97.31 249 GLU B C 1
ATOM 3722 O O . GLU B 1 249 ? 6.449 -8.766 8.031 1 97.31 249 GLU B O 1
ATOM 3727 N N . TRP B 1 250 ? 4.527 -8.531 9.211 1 97.56 250 TRP B N 1
ATOM 3728 C CA . TRP B 1 250 ? 3.992 -7.648 8.18 1 97.56 250 TRP B CA 1
ATOM 3729 C C . TRP B 1 250 ? 4.75 -6.328 8.141 1 97.56 250 TRP B C 1
ATOM 3731 O O . TRP B 1 250 ? 5.211 -5.84 9.18 1 97.56 250 TRP B O 1
#

Foldseek 3Di:
DPAAAEEEAEPLLFFLNVLLQLVQQQDARYEYEYEDADCPDPSVVVSQPRHGDHNYHYHYAYDDLLDLCRLLVRLVVCVVVPQQAHAEYEHEWADLFDWDAPVPDDPVRLVVRLSRLAVSVVSNCVNRVRRHVVYQQHEYEYEAALCLFPVCVVVVVLTGRCSRSVSRVNVLVVQLVCLVPPVRYQGEYEHLWLEPTPRSVVSCVVSVHDPVRHDYSNLSSVLQVVCVVPDDSVPGGSFYAYSPGHTDHD/DPAAAEEEAEPLLFFLNVLLQLVQQQDARYEYEYEDADCPDPSVVVSQPRHGHHNYHYHYAYDDLLDLCRLLVRLVVCVVVPQQAHAEYEAEWADLFDWDAPVPDDPVRLVVRLSRLAVSVVSNCVNRVRRHVVYQQHEYEYEAALCLFPVCVVVVVLTGRCSRSVSRVNVLVVQLVCLVPPVRYQGEYEHLWLEPTPRSVVSCVVSVHDPVRHDYSNLSSVLQVVCVVPDDSVPGGSFYAYSPGHTDHD

InterPro domains:
  IPR002347 Short-chain dehydrogenase/reductase SDR [PF00106] (6-202)
  IPR002347 Short-chain dehydrogenase/reductase SDR [PR00081] (6-23)
  IPR002347 Short-chain dehydrogenase/reductase SDR [PR00081] (84-95)
  IPR002347 Short-chain dehydrogenase/reductase SDR [PR00081] (164-183)
  IPR002347 Short-chain dehydrogenase/reductase SDR [PR00081] (183-200)
  IPR020904 Short-chain dehydrogenase/reductase, conserved site [PS00061] (151-179)
  IPR036291 NAD(P)-binding domain superfamily [SSF51735] (5-250)
  IPR051468 Fungal Secondary Metabolite SDRs [PTHR43544] (5-250)

pLDDT: mean 96.36, std 4.87, range [45.22, 98.94]

Radius of gyration: 23.78 Å; Cα contacts (8 Å, |Δi|>4): 1116; chains: 2; bounding box: 54×78×53 Å

Secondary structure (DSSP, 8-state):
-PPPEEEEESSTTSHHHHHHHHHHHTSTTEEEEEEES-TTSHHHHHHHTSPP-TT-EEEEEE--TT-SSHHHHHHHHHHHTT----SEEEE------S-B-GGG--HHHHHHHHIIIIIHHHHHHHHHHHHHTTSSS-EEEEE--GGG-STTGGGGTTS-BHHHHHHHHHHHHHHHHHHHH-TT-EEEEEE--SB-SHHHHHHHHHHT--GGGSBPHHHHHHHHHHHHHH--HHHHTTEEEETTS-EE--/-PPPEEEEESSTTSHHHHHHHHHHHTSTTEEEEEEES-TTSHHHHHHHTSPP-TT-EEEEEE--TT-SSHHHHHHHHHHHTT----SEEEE------S-B-GGG--HHHHHHHHIIIIIHHHHHHHHHHHHHTTSSS-EEEEE--GGG-STTGGGGTTS-BHHHHHHHHHHHHHHHHHHHH-TT-EEEEEE--SB-SHHHHHHHHHHT--GGGSBPHHHHHHHHHHHHHH--HHHHTTEEEETTS-EE--

Sequence (500 aa):
MSSTTNVLITGAGRGLGRGFLTTFLARPNHIVIGSIRDLDSTTAQDLRAITPASGSRLILVKIEATSTTDPADAIRQIEAEGVSKLDVVIANSGITGTQGGLETVDPADFQHVLLVNAVAPTALFNAAQPLFDKAENPKWVSISTLMATINGLEKTAAWPSVPYSASKAALNFITKSIHIWRSNITAISVHPGFVATDMGKSGIKFYNLPEEAAISAEDSVSGVTKLIDYATRAEHSGKFISYDGSFLEWMSSTTNVLITGAGRGLGRGFLTTFLARPNHIVIGSIRDLDSTTAQDLRAITPASGSRLILVKIEATSTTDPADAIRQIEAEGVSKLDVVIANSGITGTQGGLETVDPADFQHVLLVNAVAPTALFNAAQPLFDKAENPKWVSISTLMATINGLEKTAAWPSVPYSASKAALNFITKSIHIWRSNITAISVHPGFVATDMGKSGIKFYNLPEEAAISAEDSVSGVTKLIDYATRAEHSGKFISYDGSFLEW

Solvent-accessible surface area (backbone atoms only — not comparable to full-atom values): 24888 Å² total; per-residue (Å²): 128,86,78,67,45,26,36,40,31,32,42,24,70,45,59,60,27,28,45,46,51,54,55,51,29,60,33,63,30,17,42,35,33,31,21,31,78,48,81,84,36,69,56,39,53,56,56,69,66,57,78,49,25,66,78,24,46,80,45,80,40,52,41,47,53,85,43,88,53,27,38,48,53,33,44,50,52,44,42,72,72,68,49,70,41,32,36,32,38,37,45,46,50,65,64,55,63,69,72,35,54,77,83,66,65,47,52,69,52,34,48,50,27,30,36,35,34,29,38,28,51,52,45,38,49,50,43,42,43,72,26,35,73,61,28,90,72,13,33,40,35,36,59,47,47,73,64,27,18,57,76,48,36,79,81,42,60,90,62,49,28,56,43,28,23,24,18,30,26,19,32,45,36,51,33,36,47,45,26,71,76,31,84,68,39,27,14,29,29,28,19,51,64,56,30,63,32,76,70,36,46,51,47,29,64,73,69,67,47,61,79,81,68,37,44,50,53,66,57,24,38,51,29,42,52,50,47,62,72,68,56,40,52,92,82,38,34,50,34,39,29,35,20,85,68,48,77,46,68,75,129,85,78,68,46,26,36,40,32,32,42,24,70,45,61,60,26,28,44,46,51,53,57,49,27,59,33,62,30,17,42,34,32,30,20,31,78,47,81,84,36,71,56,39,52,56,57,70,66,58,77,49,26,66,77,25,45,80,45,81,40,52,42,47,53,86,44,86,54,28,39,46,54,34,44,51,50,45,40,74,72,69,48,73,41,31,36,33,39,36,43,48,50,66,61,54,62,70,71,36,54,77,83,66,66,47,52,69,51,34,48,53,26,31,36,33,34,29,38,26,51,50,44,37,49,50,41,42,44,72,27,34,72,61,29,89,71,14,32,40,34,38,58,48,46,74,67,26,18,57,78,48,36,77,81,44,61,90,61,47,28,56,41,27,24,24,18,32,25,20,29,46,36,50,32,35,46,46,27,71,77,31,84,69,40,26,13,29,28,28,18,51,65,57,30,63,31,76,69,36,47,50,48,30,62,73,70,66,48,60,79,80,68,37,44,51,53,66,58,25,36,51,29,42,52,51,46,63,73,67,56,40,53,89,82,38,34,51,35,39,30,36,22,87,68,48,77,49,68,75

Organism: Verticillium dahliae (strain VdLs.17 / ATCC MYA-4575 / FGSC 10137) (NCBI:txid498257)